Protein 6N1B (pdb70)

Secondary structure (DSSP, 8-state):
--SEEPSS----------TTS-TT-EEEEEEEEEEEEETTEEEEEEEEE-BTTB-TT---EEEEESSSSS-BPPTT--S-SSPPPSSTTEEEEEEEEEEETTTTEEEEEEEEEE-STTS--EEEEEEEESSSS--BEETTEETTTTEEPPPSSGGGS-EE-STT--EEEEEESSSSSSEEEEEEEETTTTEEEEEEEE-TTT-GGGGGG-EEEEEEESSSSS----EE-BS---B-TTS-B-EEEEEEEEEEGGGTEEEEEEEEESSSSSTT-EEEEEEESSSSB-EESSSS-SB---STTSTTSSEEEEEEEEEE--SSTT--EEEEEEEEEEES-TT-EEE-TTS-EEEE--TT-SEEEEEEEEEEEHHHHHHHHHT-TT---

InterPro domains:
  IPR000421 Coagulation factor 5/8, C-terminal domain [PF00754] (516-641)
  IPR000421 Coagulation factor 5/8, C-terminal domain [PS50022] (494-605)
  IPR003343 Bacterial Ig-like domain, group 2 [PF02368] (428-487)
  IPR003343 Bacterial Ig-like domain, group 2 [SM00635] (420-499)
  IPR008964 Invasin/intimin cell-adhesion fragments [SSF49373] (424-499)
  IPR008979 Galactose-binding-like domain superfamily [SSF49785] (515-645)
  IPR023296 Glycosyl hydrolase, five-bladed beta-propeller domain superfamily [G3DSA:2.115.10.20] (294-399)
  IPR023296 Glycosyl hydrolase, five-bladed beta-propeller domain superfamily [SSF75005] (300-377)
  IPR036278 Sialidase superfamily [SSF50939] (180-325)

Sequence (385 aa):
SALNKAPGYQDFPAYYSDSAHADDQVTHPDVVVLEEPWNGYRYWAVYTPNVMRISSIYENPSIVASSDGVHWVEPEGLSNPIEPQPPSTRYHNCCDADMVVYNAEYDAMMAYWNWADDQGGGVGAEVRLRISYDGVHWGVPVTYDEMTRVWSKPTSDAERQVADGEDDFITAIASPDRYDMLSPTIVYDDFRDVFILWANNTGDVGYQNGQANFVEMRYSDDGITWGEPVRVNGFLGLDENGQQLAPWHQDVQYVPDLKEFVCISQCFAGRNPDGSVLHLTTSKDGVNWEQVGTKPLLSPGPDGSWDDFQIYRSSFYYEPGSSAGDGTMRVWYSALQKDTNNKMVADSSGNLTIQAKSEDDRIWRIGYAENSFVEMMRVLLDDPGYTT

Solvent-accessible surface area: 15573 Å² total; per-residue (Å²): 104,7,6,86,74,39,130,12,22,14,90,4,43,15,76,10,108,35,115,19,6,4,87,61,0,1,2,2,0,5,10,16,25,12,126,121,85,12,72,62,63,127,23,1,0,0,0,0,0,9,3,38,155,52,46,18,26,16,0,0,1,0,0,0,1,87,54,0,66,128,20,69,80,11,169,64,20,91,23,28,16,10,36,78,12,130,50,91,85,51,29,1,10,6,0,2,7,15,59,10,78,121,36,60,0,0,0,0,1,0,2,35,2,0,40,92,48,89,25,102,1,2,32,0,26,0,1,0,0,9,55,0,33,82,5,0,27,2,83,26,20,61,122,166,84,76,80,9,55,107,30,121,56,119,72,58,62,103,22,45,68,36,126,126,41,48,7,43,8,21,71,13,116,56,47,36,22,1,10,0,0,0,7,11,84,7,107,155,120,73,20,14,0,0,0,1,0,22,0,23,57,86,4,61,114,36,1,84,68,9,73,4,22,0,19,68,5,128,47,0,0,72,30,40,161,58,73,149,12,76,48,16,16,20,93,22,119,119,44,95,89,7,3,10,15,7,1,3,1,49,49,6,102,44,20,147,27,6,0,0,1,0,1,0,8,44,42,205,22,0,68,38,1,28,0,2,0,0,23,6,143,51,0,33,74,17,132,18,12,23,59,46,48,3,10,42,42,12,105,126,44,36,27,5,11,30,4,0,22,0,2,0,1,54,8,61,79,38,131,68,94,7,75,1,43,0,30,0,0,1,0,0,1,4,56,106,0,61,98,88,73,5,23,28,26,86,44,81,122,82,52,78,0,71,61,64,0,40,65,3,23,11,0,0,22,0,70,21,38,4,18,81,0,17,59,42,2,67,100,59,117,52,46,92,90

Foldseek 3Di:
DLWFFDPFFAQDAFDDDDQQFFGRFWAQKAKAAAPDDALHARIKIWTAHDFPPAQQRRAICIWGDNPVGHTHQPPQADPPLADRDPDRQKHKAAKYWDQDVVQRKIKIWTKIFRLDVVDQAIFIKIWMARNSRATFAQPQQDPVVRDRDRDPDPVSRDHDRDNVGIAGQDGDRAHAQFANWEWDQDPVVQKIKIKGKGLTNPAFQSAPVIFIWMWIGNPSRYTDDTDTAAAFWAAAPVRATKHFHYKYWYCDVLVLWIKMWTFIDRDRGSWQTFIWIWIGNPVRYIHTQARYTSGGADDAQAQANTHKHYKYWDFADDPDRQWTKIKIWIKGKHAQQAQHFHAHSNRDRDDGGRHRRRIGIGIRIIMDTPQSSSCVRHVNVPDGD

Organism: NCBI:txid411475

Nearest PDB structures (foldseek):
  6n1b-assembly1_A  TM=1.003E+00  e=1.258E-84  Flavonifractor plautii
  7byt-assembly1_A  TM=3.559E-01  e=2.394E-06  Phanerodontia chrysosporium
  7byx-assembly4_D  TM=3.571E-01  e=2.526E-06  Phanerodontia chrysosporium
  7byv-assembly1_A  TM=3.337E-01  e=2.665E-06  Phanerodontia chrysosporium
  3nqh-assembly1_A  TM=3.854E-01  e=1.331E-05  Bacteroides thetaiotaomicron VPI-5482

B-factor: mean 14.32, std 9.2, range [6.35, 111.72]

Radius of gyration: 19.72 Å; Cα contacts (8 Å, |Δi|>4): 1101; chains: 1; bounding box: 52×46×55 Å

Structure (mmCIF, N/CA/C/O backbone):
data_6N1B
#
_entry.id   6N1B
#
_cell.length_a   51.710
_cell.length_b   69.240
_cell.length_c   104.810
_cell.angle_alpha   90.000
_cell.angle_beta   90.000
_cell.angle_gamma   90.000
#
_symmetry.space_group_name_H-M   'P 21 21 21'
#
loop_
_entity.id
_entity.type
_entity.pdbx_description
1 polymer 'Carbohydrate-binding protein'
2 branched alpha-L-fucopyranose-(1-2)-[alpha-D-galactopyranose-(1-3)]beta-D-galactopyranose
3 non-polymer 'CALCIUM ION'
4 non-polymer GLYCEROL
5 water water
#
loop_
_atom_site.group_PDB
_atom_site.id
_atom_site.type_symbol
_atom_site.label_atom_id
_atom_site.label_alt_id
_atom_site.label_comp_id
_atom_site.label_asym_id
_atom_site.label_entity_id
_atom_site.label_seq_id
_atom_site.pdbx_PDB_ins_code
_atom_site.Cartn_x
_atom_site.Cartn_y
_atom_site.Cartn_z
_atom_site.occupancy
_atom_site.B_iso_or_equiv
_atom_site.auth_seq_id
_atom_site.auth_comp_id
_atom_site.auth_asym_id
_atom_site.auth_atom_id
_atom_site.pdbx_PDB_model_num
ATOM 1 N N . SER A 1 27 ? 19.980 -7.462 -13.323 1.00 40.28 7 SER A N 1
ATOM 2 C CA . SER A 1 27 ? 20.072 -6.943 -11.895 1.00 29.06 7 SER A CA 1
ATOM 3 C C . SER A 1 27 ? 21.299 -6.142 -11.637 1.00 21.07 7 SER A C 1
ATOM 4 O O . SER A 1 27 ? 22.404 -6.490 -12.135 1.00 20.40 7 SER A O 1
ATOM 7 N N . ALA A 1 28 ? 21.168 -4.962 -10.951 1.00 18.52 8 ALA A N 1
ATOM 8 C CA . ALA A 1 28 ? 22.373 -4.154 -10.686 1.00 12.99 8 ALA A CA 1
ATOM 9 C C . ALA A 1 28 ? 23.375 -4.858 -9.836 1.00 11.22 8 ALA A C 1
ATOM 10 O O . ALA A 1 28 ? 24.560 -4.766 -10.100 1.00 12.69 8 ALA A O 1
ATOM 12 N N . LEU A 1 29 ? 22.928 -5.603 -8.823 1.00 10.90 9 LEU A N 1
ATOM 13 C CA . LEU A 1 29 ? 23.760 -6.522 -8.056 1.00 10.55 9 LEU A CA 1
ATOM 14 C C . LEU A 1 29 ? 23.121 -7.880 -8.039 1.00 11.26 9 LEU A C 1
ATOM 15 O O . LEU A 1 29 ? 21.924 -7.992 -8.020 1.00 13.64 9 LEU A O 1
ATOM 20 N N . ASN A 1 30 ? 23.980 -8.924 -7.971 1.00 10.62 10 ASN A N 1
ATOM 21 C CA . ASN A 1 30 ? 23.495 -10.299 -7.846 1.00 10.62 10 ASN A CA 1
ATOM 22 C C . ASN A 1 30 ? 23.548 -10.714 -6.403 1.00 11.05 10 ASN A C 1
ATOM 23 O O . ASN A 1 30 ? 24.655 -10.792 -5.820 1.00 11.66 10 ASN A O 1
ATOM 28 N N . LYS A 1 31 ? 22.397 -10.944 -5.792 1.00 10.54 11 LYS A N 1
ATOM 29 C CA . LYS A 1 31 ? 22.346 -11.377 -4.367 1.00 9.65 11 LYS A CA 1
ATOM 30 C C . LYS A 1 31 ? 22.814 -12.823 -4.262 1.00 10.45 11 LYS A C 1
ATOM 31 O O . LYS A 1 31 ? 22.431 -13.690 -5.052 1.00 12.76 11 LYS A O 1
ATOM 37 N N . ALA A 1 32 ? 23.663 -13.032 -3.257 1.00 10.61 12 ALA A N 1
ATOM 38 C CA . ALA A 1 32 ? 24.074 -14.385 -2.930 1.00 11.57 12 ALA A CA 1
ATOM 39 C C . ALA A 1 32 ? 22.905 -15.080 -2.261 1.00 12.63 12 ALA A C 1
ATOM 40 O O . ALA A 1 32 ? 22.182 -14.503 -1.494 1.00 13.11 12 ALA A O 1
ATOM 42 N N . PRO A 1 33 ? 22.717 -16.399 -2.517 1.00 13.94 13 PRO A N 1
ATOM 43 C CA . PRO A 1 33 ? 21.659 -17.138 -1.811 1.00 15.17 13 PRO A CA 1
ATOM 44 C C . PRO A 1 33 ? 21.845 -17.124 -0.295 1.00 12.49 13 PRO A C 1
ATOM 45 O O . PRO A 1 33 ? 23.008 -17.094 0.156 1.00 14.06 13 PRO A O 1
ATOM 49 N N . GLY A 1 34 ? 20.739 -17.150 0.414 1.00 13.39 14 GLY A N 1
ATOM 50 C CA . GLY A 1 34 ? 20.809 -17.190 1.890 1.00 12.43 14 GLY A CA 1
ATOM 51 C C . GLY A 1 34 ? 21.392 -15.856 2.436 1.00 11.00 14 GLY A C 1
ATOM 52 O O . GLY A 1 34 ? 21.170 -14.804 1.801 1.00 10.77 14 GLY A O 1
ATOM 53 N N . TYR A 1 35 ? 22.059 -15.964 3.556 1.00 11.09 15 TYR A N 1
ATOM 54 C CA . TYR A 1 35 ? 22.646 -14.804 4.183 1.00 9.97 15 TYR A CA 1
ATOM 55 C C . TYR A 1 35 ? 23.891 -15.214 4.939 1.00 9.35 15 TYR A C 1
ATOM 56 O O . TYR A 1 35 ? 24.318 -16.383 4.759 1.00 11.45 15 TYR A O 1
ATOM 65 N N . GLN A 1 36 ? 24.549 -14.303 5.686 1.00 9.37 16 GLN A N 1
ATOM 66 C CA . GLN A 1 36 ? 25.799 -14.643 6.348 1.00 9.69 16 GLN A CA 1
ATOM 67 C C . GLN A 1 36 ? 25.540 -14.757 7.796 1.00 10.08 16 GLN A C 1
ATOM 68 O O . GLN A 1 36 ? 24.735 -14.065 8.412 1.00 11.37 16 GLN A O 1
ATOM 74 N N . ASP A 1 37 ? 26.242 -15.719 8.454 1.00 11.04 17 ASP A N 1
ATOM 75 C CA . ASP A 1 37 ? 26.062 -15.925 9.900 1.00 12.06 17 ASP A CA 1
ATOM 76 C C . ASP A 1 37 ? 26.898 -14.971 10.717 1.00 12.30 17 ASP A C 1
ATOM 77 O O . ASP A 1 37 ? 28.093 -15.055 10.738 1.00 17.68 17 ASP A O 1
ATOM 82 N N . PHE A 1 38 ? 26.279 -14.079 11.417 1.00 12.69 18 PHE A N 1
ATOM 83 C CA . PHE A 1 38 ? 26.903 -13.222 12.395 1.00 11.94 18 PHE A CA 1
ATOM 84 C C . PHE A 1 38 ? 26.400 -13.591 13.785 1.00 13.19 18 PHE A C 1
ATOM 85 O O . PHE A 1 38 ? 25.174 -13.727 13.938 1.00 16.23 18 PHE A O 1
ATOM 93 N N . PRO A 1 39 ? 27.256 -13.738 14.766 1.00 13.39 19 PRO A N 1
ATOM 94 C CA . PRO A 1 39 ? 26.810 -14.092 16.109 1.00 15.57 19 PRO A CA 1
ATOM 95 C C . PRO A 1 39 ? 26.253 -12.885 16.824 1.00 15.34 19 PRO A C 1
ATOM 96 O O . PRO A 1 39 ? 26.783 -11.774 16.717 1.00 19.79 19 PRO A O 1
ATOM 100 N N . ALA A 1 40 ? 25.169 -13.025 17.522 1.00 12.59 20 ALA A N 1
ATOM 101 C CA . ALA A 1 40 ? 24.684 -12.015 18.399 1.00 11.14 20 ALA A CA 1
ATOM 102 C C . ALA A 1 40 ? 24.675 -12.531 19.835 1.00 10.62 20 ALA A C 1
ATOM 103 O O . ALA A 1 40 ? 24.272 -13.667 20.122 1.00 12.86 20 ALA A O 1
ATOM 105 N N . TYR A 1 41 ? 25.072 -11.652 20.764 1.00 10.58 21 TYR A N 1
ATOM 106 C CA . TYR A 1 41 ? 25.305 -12.086 22.184 1.00 12.05 21 TYR A CA 1
ATOM 107 C C . TYR A 1 41 ? 24.020 -12.379 22.922 1.00 10.47 21 TYR A C 1
ATOM 108 O O . TYR A 1 41 ? 24.052 -13.041 23.945 1.00 14.06 21 TYR A O 1
ATOM 117 N N . TYR A 1 42 ? 22.905 -11.769 22.521 1.00 11.15 22 TYR A N 1
ATOM 118 C CA . TYR A 1 42 ? 21.706 -11.762 23.313 1.00 10.47 22 TYR A CA 1
ATOM 119 C C . TYR A 1 42 ? 21.026 -13.116 23.388 1.00 11.24 22 TYR A C 1
ATOM 120 O O . TYR A 1 42 ? 21.140 -13.953 22.460 1.00 11.35 22 TYR A O 1
ATOM 129 N N . SER A 1 43 ? 20.259 -13.322 24.469 1.00 12.83 23 SER A N 1
ATOM 130 C CA . SER A 1 43 ? 19.363 -14.449 24.559 1.00 13.52 23 SER A CA 1
ATOM 131 C C . SER A 1 43 ? 18.057 -13.960 25.137 1.00 14.41 23 SER A C 1
ATOM 132 O O . SER A 1 43 ? 17.997 -13.528 26.244 1.00 16.99 23 SER A O 1
ATOM 135 N N . ASP A 1 44 ? 16.983 -14.058 24.370 1.00 13.17 24 ASP A N 1
ATOM 136 C CA . ASP A 1 44 ? 15.716 -13.446 24.699 1.00 14.79 24 ASP A CA 1
ATOM 137 C C . ASP A 1 44 ? 14.650 -14.432 24.094 1.00 15.40 24 ASP A C 1
ATOM 138 O O . ASP A 1 44 ? 14.587 -14.602 22.924 1.00 13.24 24 ASP A O 1
ATOM 143 N N . SER A 1 45 ? 13.902 -15.064 24.976 1.00 14.11 25 SER A N 1
ATOM 144 C CA . SER A 1 45 ? 12.952 -16.068 24.585 1.00 12.94 25 SER A CA 1
ATOM 145 C C . SER A 1 45 ? 11.921 -15.683 23.580 1.00 11.58 25 SER A C 1
ATOM 146 O O . SER A 1 45 ? 11.383 -16.522 22.816 1.00 12.98 25 SER A O 1
ATOM 149 N N . ALA A 1 46 ? 11.659 -14.397 23.522 1.00 12.39 26 ALA A N 1
ATOM 150 C CA . ALA A 1 46 ? 10.648 -13.855 22.590 1.00 13.28 26 ALA A CA 1
ATOM 151 C C . ALA A 1 46 ? 11.175 -13.482 21.201 1.00 11.17 26 ALA A C 1
ATOM 152 O O . ALA A 1 46 ? 10.424 -12.968 20.327 1.00 12.60 26 ALA A O 1
ATOM 154 N N . HIS A 1 47 ? 12.482 -13.785 20.969 1.00 10.89 27 HIS A N 1
ATOM 155 C CA . HIS A 1 47 ? 13.146 -13.457 19.699 1.00 10.61 27 HIS A CA 1
ATOM 156 C C . HIS A 1 47 ? 14.100 -14.483 19.230 1.00 10.65 27 HIS A C 1
ATOM 157 O O . HIS A 1 47 ? 14.851 -15.082 20.035 1.00 11.08 27 HIS A O 1
ATOM 164 N N . ALA A 1 48 ? 14.046 -14.755 17.927 1.00 10.54 28 ALA A N 1
ATOM 165 C CA . ALA A 1 48 ? 15.052 -15.698 17.353 1.00 9.32 28 ALA A CA 1
ATOM 166 C C . ALA A 1 48 ? 16.459 -15.138 17.523 1.00 10.02 28 ALA A C 1
ATOM 167 O O . ALA A 1 48 ? 16.690 -13.882 17.530 1.00 10.29 28 ALA A O 1
ATOM 169 N N . ASP A 1 49 ? 17.411 -16.015 17.719 1.00 9.64 29 ASP A N 1
ATOM 170 C CA . ASP A 1 49 ? 18.804 -15.682 17.942 1.00 10.29 29 ASP A CA 1
ATOM 171 C C . ASP A 1 49 ? 19.424 -15.039 16.697 1.00 9.86 29 ASP A C 1
ATOM 172 O O . ASP A 1 49 ? 19.028 -15.257 15.593 1.00 10.11 29 ASP A O 1
ATOM 177 N N . ASP A 1 50 ? 20.581 -14.368 16.940 1.00 10.81 30 ASP A N 1
ATOM 178 C CA . ASP A 1 50 ? 21.501 -14.023 15.893 1.00 11.09 30 ASP A CA 1
ATOM 179 C C . ASP A 1 50 ? 20.919 -13.052 14.818 1.00 9.17 30 ASP A C 1
ATOM 180 O O . ASP A 1 50 ? 21.354 -13.037 13.675 1.00 9.63 30 ASP A O 1
ATOM 185 N N . GLN A 1 51 ? 19.933 -12.242 15.253 1.00 8.39 31 GLN A N 1
ATOM 186 C CA . GLN A 1 51 ? 19.436 -11.167 14.414 1.00 8.90 31 GLN A CA 1
ATOM 187 C C . GLN A 1 51 ? 20.419 -9.954 14.488 1.00 7.58 31 GLN A C 1
ATOM 188 O O . GLN A 1 51 ? 20.810 -9.581 15.593 1.00 9.24 31 GLN A O 1
ATOM 194 N N . VAL A 1 52 ? 20.693 -9.402 13.297 1.00 8.04 32 VAL A N 1
ATOM 195 C CA . VAL A 1 52 ? 21.793 -8.484 13.166 1.00 8.48 32 VAL A CA 1
ATOM 196 C C . VAL A 1 52 ? 21.465 -7.501 12.027 1.00 8.73 32 VAL A C 1
ATOM 197 O O . VAL A 1 52 ? 20.710 -7.808 11.100 1.00 8.97 32 VAL A O 1
ATOM 201 N N . THR A 1 53 ? 22.100 -6.278 12.142 1.00 7.76 33 THR A N 1
ATOM 202 C CA . THR A 1 53 ? 21.935 -5.244 11.113 1.00 8.50 33 THR A CA 1
ATOM 203 C C . THR A 1 53 ? 23.137 -4.365 11.029 1.00 8.51 33 THR A C 1
ATOM 204 O O . THR A 1 53 ? 24.032 -4.396 11.881 1.00 9.01 33 THR A O 1
ATOM 208 N N . HIS A 1 54 ? 23.084 -3.542 9.990 1.00 7.99 34 HIS A N 1
ATOM 209 C CA . HIS A 1 54 ? 24.046 -2.452 9.864 1.00 8.55 34 HIS A CA 1
ATOM 210 C C . HIS A 1 54 ? 25.525 -2.874 9.978 1.00 7.68 34 HIS A C 1
ATOM 211 O O . HIS A 1 54 ? 26.277 -2.444 10.858 1.00 8.84 34 HIS A O 1
ATOM 218 N N . PRO A 1 55 ? 25.938 -3.764 9.055 1.00 7.86 35 PRO A N 1
ATOM 219 C CA . PRO A 1 55 ? 27.316 -4.111 9.027 1.00 7.90 35 PRO A CA 1
ATOM 220 C C . PRO A 1 55 ? 28.165 -2.920 8.576 1.00 8.12 35 PRO A C 1
ATOM 221 O O . PRO A 1 55 ? 27.710 -2.142 7.745 1.00 8.67 35 PRO A O 1
ATOM 225 N N . ASP A 1 56 ? 29.454 -2.968 8.936 1.00 8.10 36 ASP A N 1
ATOM 226 C CA . ASP A 1 56 ? 30.477 -2.153 8.288 1.00 7.83 36 ASP A CA 1
ATOM 227 C C . ASP A 1 56 ? 31.773 -2.983 8.151 1.00 8.22 36 ASP A C 1
ATOM 228 O O . ASP A 1 56 ? 32.272 -3.439 9.218 1.00 9.12 36 ASP A O 1
ATOM 233 N N . VAL A 1 57 ? 32.154 -3.195 6.892 1.00 8.92 37 VAL A N 1
ATOM 234 C CA . VAL A 1 57 ? 33.242 -4.111 6.657 1.00 8.59 37 VAL A CA 1
ATOM 235 C C . VAL A 1 57 ? 34.485 -3.347 6.217 1.00 9.12 37 VAL A C 1
ATOM 236 O O . VAL A 1 57 ? 34.376 -2.373 5.459 1.00 9.35 37 VAL A O 1
ATOM 240 N N . VAL A 1 58 ? 35.647 -3.758 6.730 1.00 8.82 38 VAL A N 1
ATOM 241 C CA . VAL A 1 58 ? 36.950 -3.268 6.325 1.00 9.61 38 VAL A CA 1
ATOM 242 C C . VAL A 1 58 ? 37.685 -4.424 5.618 1.00 9.37 38 VAL A C 1
ATOM 243 O O . VAL A 1 58 ? 37.799 -5.491 6.204 1.00 9.74 38 VAL A O 1
ATOM 247 N N . VAL A 1 59 ? 38.058 -4.163 4.371 1.00 9.62 39 VAL A N 1
ATOM 248 C CA . VAL A 1 59 ? 38.825 -5.133 3.577 1.00 9.97 39 VAL A CA 1
ATOM 249 C C . VAL A 1 59 ? 40.245 -4.622 3.388 1.00 9.25 39 VAL A C 1
ATOM 250 O O . VAL A 1 59 ? 40.416 -3.569 2.795 1.00 12.21 39 VAL A O 1
ATOM 254 N N . LEU A 1 60 ? 41.246 -5.368 3.794 1.00 10.63 40 LEU A N 1
ATOM 255 C CA . LEU A 1 60 ? 42.640 -4.970 3.716 1.00 11.88 40 LEU A CA 1
ATOM 256 C C . LEU A 1 60 ? 43.401 -5.840 2.715 1.00 14.08 40 LEU A C 1
ATOM 257 O O . LEU A 1 60 ? 43.064 -6.978 2.529 1.00 16.99 40 LEU A O 1
ATOM 262 N N . GLU A 1 61 ? 44.510 -5.239 2.243 1.00 19.29 41 GLU A N 1
ATOM 263 C CA . GLU A 1 61 ? 45.411 -5.819 1.354 1.00 24.27 41 GLU A CA 1
ATOM 264 C C . GLU A 1 61 ? 46.257 -6.960 1.962 1.00 18.92 41 GLU A C 1
ATOM 265 O O . GLU A 1 61 ? 46.626 -7.999 1.342 1.00 20.65 41 GLU A O 1
ATOM 271 N N . GLU A 1 62 ? 46.544 -6.749 3.212 1.00 15.60 42 GLU A N 1
ATOM 272 C CA . GLU A 1 62 ? 47.375 -7.640 4.027 1.00 14.32 42 GLU A CA 1
ATOM 273 C C . GLU A 1 62 ? 46.698 -7.829 5.346 1.00 13.07 42 GLU A C 1
ATOM 274 O O . GLU A 1 62 ? 45.966 -6.967 5.842 1.00 14.70 42 GLU A O 1
ATOM 280 N N . PRO A 1 63 ? 46.845 -9.012 5.942 1.00 13.52 43 PRO A N 1
ATOM 281 C CA . PRO A 1 63 ? 46.162 -9.291 7.230 1.00 12.82 43 PRO A CA 1
ATOM 282 C C . PRO A 1 63 ? 46.547 -8.384 8.376 1.00 11.98 43 PRO A C 1
ATOM 283 O O . PRO A 1 63 ? 47.674 -7.956 8.452 1.00 15.43 43 PRO A O 1
ATOM 287 N N . TRP A 1 64 ? 45.539 -8.083 9.178 1.00 11.50 44 TRP A N 1
ATOM 288 C CA . TRP A 1 64 ? 45.697 -7.336 10.413 1.00 11.08 44 TRP A CA 1
ATOM 289 C C . TRP A 1 64 ? 45.238 -8.239 11.545 1.00 11.14 44 TRP A C 1
ATOM 290 O O . TRP A 1 64 ? 44.115 -8.718 11.503 1.00 10.78 44 TRP A O 1
ATOM 301 N N . ASN A 1 65 ? 46.143 -8.547 12.467 1.00 11.37 45 ASN A N 1
ATOM 302 C CA . ASN A 1 65 ? 45.869 -9.510 13.573 1.00 12.10 45 ASN A CA 1
ATOM 303 C C . ASN A 1 65 ? 45.215 -10.786 13.014 1.00 11.39 45 ASN A C 1
ATOM 304 O O . ASN A 1 65 ? 44.266 -11.343 13.609 1.00 13.49 45 ASN A O 1
ATOM 309 N N . GLY A 1 66 ? 45.824 -11.277 11.939 1.00 11.97 46 GLY A N 1
ATOM 310 C CA . GLY A 1 66 ? 45.456 -12.573 11.377 1.00 13.20 46 GLY A CA 1
ATOM 311 C C . GLY A 1 66 ? 44.443 -12.624 10.278 1.00 12.71 46 GLY A C 1
ATOM 312 O O . GLY A 1 66 ? 44.276 -13.677 9.710 1.00 13.84 46 GLY A O 1
ATOM 313 N N . TYR A 1 67 ? 43.773 -11.520 10.000 1.00 11.77 47 TYR A N 1
ATOM 314 C CA . TYR A 1 67 ? 42.651 -11.548 9.046 1.00 11.02 47 TYR A CA 1
ATOM 315 C C . TYR A 1 67 ? 42.636 -10.320 8.113 1.00 10.16 47 TYR A C 1
ATOM 316 O O . TYR A 1 67 ? 42.910 -9.198 8.617 1.00 11.19 47 TYR A O 1
ATOM 325 N N . ARG A 1 68 ? 42.283 -10.503 6.881 1.00 9.73 48 ARG A N 1
ATOM 326 C CA . ARG A 1 68 ? 42.181 -9.407 5.942 1.00 10.17 48 ARG A CA 1
ATOM 327 C C . ARG A 1 68 ? 40.788 -8.736 5.986 1.00 10.19 48 ARG A C 1
ATOM 328 O O . ARG A 1 68 ? 40.643 -7.601 5.480 1.00 11.71 48 ARG A O 1
ATOM 336 N N . TYR A 1 69 ? 39.766 -9.376 6.592 1.00 8.98 49 TYR A N 1
ATOM 337 C CA . TYR A 1 69 ? 38.418 -8.795 6.689 1.00 9.20 49 TYR A CA 1
ATOM 338 C C . TYR A 1 69 ? 38.092 -8.628 8.136 1.00 8.98 49 TYR A C 1
ATOM 339 O O . TYR A 1 69 ? 38.177 -9.548 8.979 1.00 9.95 49 TYR A O 1
ATOM 348 N N . TRP A 1 70 ? 37.603 -7.411 8.477 1.00 9.16 50 TRP A N 1
ATOM 349 C CA . TRP A 1 70 ? 37.127 -7.060 9.843 1.00 9.49 50 TRP A CA 1
ATOM 350 C C . TRP A 1 70 ? 35.767 -6.419 9.695 1.00 9.93 50 TRP A C 1
ATOM 351 O O . TRP A 1 70 ? 35.623 -5.580 8.761 1.00 11.86 50 TRP A O 1
ATOM 362 N N . ALA A 1 71 ? 34.808 -6.749 10.550 1.00 8.48 51 ALA A N 1
ATOM 363 C CA . ALA A 1 71 ? 33.516 -6.134 10.475 1.00 8.37 51 ALA A CA 1
ATOM 364 C C . ALA A 1 71 ? 33.084 -5.715 11.867 1.00 9.62 51 ALA A C 1
ATOM 365 O O . ALA A 1 71 ? 33.252 -6.437 12.851 1.00 10.44 51 ALA A O 1
ATOM 367 N N . VAL A 1 72 ? 32.401 -4.553 11.911 1.00 8.51 52 VAL A N 1
ATOM 368 C CA . VAL A 1 72 ? 31.598 -4.173 13.086 1.00 8.31 52 VAL A CA 1
ATOM 369 C C . VAL A 1 72 ? 30.123 -4.234 12.692 1.00 8.19 52 VAL A C 1
ATOM 370 O O . VAL A 1 72 ? 29.800 -4.058 11.508 1.00 8.70 52 VAL A O 1
ATOM 374 N N . TYR A 1 73 ? 29.264 -4.535 13.632 1.00 8.02 53 TYR A N 1
ATOM 375 C CA . TYR A 1 73 ? 27.865 -4.671 13.334 1.00 8.11 53 TYR A CA 1
ATOM 376 C C . TYR A 1 73 ? 27.109 -4.556 14.661 1.00 8.30 53 TYR A C 1
ATOM 377 O O . TYR A 1 73 ? 27.699 -4.483 15.751 1.00 8.70 53 TYR A O 1
ATOM 386 N N . THR A 1 74 ? 25.763 -4.534 14.574 1.00 8.48 54 THR A N 1
ATOM 387 C CA . THR A 1 74 ? 24.944 -4.528 15.835 1.00 8.47 54 THR A CA 1
ATOM 388 C C . THR A 1 74 ? 23.862 -5.581 15.714 1.00 7.61 54 THR A C 1
ATOM 389 O O . THR A 1 74 ? 23.087 -5.572 14.751 1.00 9.09 54 THR A O 1
ATOM 393 N N . PRO A 1 75 ? 23.738 -6.442 16.711 1.00 8.82 55 PRO A N 1
ATOM 394 C CA . PRO A 1 75 ? 22.520 -7.164 16.835 1.00 9.23 55 PRO A CA 1
ATOM 395 C C . PRO A 1 75 ? 21.342 -6.269 16.846 1.00 8.98 55 PRO A C 1
ATOM 396 O O . PRO A 1 75 ? 21.418 -5.086 17.216 1.00 9.58 55 PRO A O 1
ATOM 400 N N . ASN A 1 76 ? 20.145 -6.759 16.477 1.00 9.34 56 ASN A N 1
ATOM 401 C CA . ASN A 1 76 ? 18.906 -6.012 16.704 1.00 9.94 56 ASN A CA 1
ATOM 402 C C . ASN A 1 76 ? 17.723 -6.944 16.617 1.00 10.20 56 ASN A C 1
ATOM 403 O O . ASN A 1 76 ? 17.762 -7.921 15.872 1.00 10.57 56 ASN A O 1
ATOM 408 N N . VAL A 1 77 ? 16.659 -6.597 17.363 1.00 9.27 57 VAL A N 1
ATOM 409 C CA . VAL A 1 77 ? 15.349 -7.267 17.275 1.00 9.76 57 VAL A CA 1
ATOM 410 C C . VAL A 1 77 ? 14.274 -6.198 17.281 1.00 9.98 57 VAL A C 1
ATOM 411 O O . VAL A 1 77 ? 14.525 -5.077 17.756 1.00 10.87 57 VAL A O 1
ATOM 415 N N . MET A 1 78 ? 13.086 -6.548 16.855 1.00 9.66 58 MET A N 1
ATOM 416 C CA . MET A 1 78 ? 11.941 -5.675 17.022 1.00 9.89 58 MET A CA 1
ATOM 417 C C . MET A 1 78 ? 11.569 -5.513 18.477 1.00 10.65 58 MET A C 1
ATOM 418 O O . MET A 1 78 ? 11.785 -6.366 19.333 1.00 11.91 58 MET A O 1
ATOM 423 N N . ARG A 1 79 ? 11.036 -4.283 18.750 1.00 10.90 59 ARG A N 1
ATOM 424 C CA . ARG A 1 79 ? 10.414 -3.920 20.001 1.00 11.86 59 ARG A CA 1
ATOM 425 C C . ARG A 1 79 ? 11.340 -3.421 21.105 1.00 11.69 59 ARG A C 1
ATOM 426 O O . ARG A 1 79 ? 10.904 -2.772 22.053 1.00 15.52 59 ARG A O 1
ATOM 434 N N . ILE A 1 80 ? 12.587 -3.832 21.052 1.00 10.97 60 ILE A N 1
ATOM 435 C CA . ILE A 1 80 ? 13.587 -3.493 22.068 1.00 11.84 60 ILE A CA 1
ATOM 436 C C . ILE A 1 80 ? 14.914 -3.275 21.436 1.00 11.96 60 ILE A C 1
ATOM 437 O O . ILE A 1 80 ? 15.343 -4.111 20.658 1.00 12.92 60 ILE A O 1
ATOM 442 N N . SER A 1 81 ? 15.501 -2.081 21.730 1.00 11.64 61 SER A N 1
ATOM 443 C CA A SER A 1 81 ? 16.772 -1.699 21.116 0.50 12.02 61 SER A CA 1
ATOM 444 C CA B SER A 1 81 ? 16.786 -1.703 21.112 0.50 11.96 61 SER A CA 1
ATOM 445 C C . SER A 1 81 ? 17.988 -1.925 21.997 1.00 11.42 61 SER A C 1
ATOM 446 O O . SER A 1 81 ? 19.114 -1.568 21.652 1.00 11.36 61 SER A O 1
ATOM 451 N N . ILE A 1 82 ? 17.778 -2.553 23.165 1.00 10.59 62 ILE A N 1
ATOM 452 C CA . ILE A 1 82 ? 18.791 -2.684 24.143 1.00 11.20 62 ILE A CA 1
ATOM 453 C C . ILE A 1 82 ? 19.952 -3.564 23.815 1.00 10.29 62 ILE A C 1
ATOM 454 O O . ILE A 1 82 ? 21.008 -3.505 24.411 1.00 11.29 62 ILE A O 1
ATOM 459 N N . TYR A 1 83 ? 19.735 -4.447 22.797 1.00 9.67 63 TYR A N 1
ATOM 460 C CA . TYR A 1 83 ? 20.757 -5.410 22.324 1.00 10.61 63 TYR A CA 1
ATOM 461 C C . TYR A 1 83 ? 21.595 -4.868 21.208 1.00 10.21 63 TYR A C 1
ATOM 462 O O . TYR A 1 83 ? 22.543 -5.577 20.775 1.00 10.53 63 TYR A O 1
ATOM 471 N N . GLU A 1 84 ? 21.339 -3.642 20.773 1.00 9.51 64 GLU A N 1
ATOM 472 C CA . GLU A 1 84 ? 21.895 -3.072 19.543 1.00 9.56 64 GLU A CA 1
ATOM 473 C C . GLU A 1 84 ? 23.325 -2.533 19.745 1.00 9.71 64 GLU A C 1
ATOM 474 O O . GLU A 1 84 ? 23.580 -1.356 19.429 1.00 10.28 64 GLU A O 1
ATOM 480 N N . ASN A 1 85 ? 24.221 -3.422 20.185 1.00 9.96 65 ASN A N 1
ATOM 481 C CA . ASN A 1 85 ? 25.497 -2.954 20.719 1.00 9.35 65 ASN A CA 1
ATOM 482 C C . ASN A 1 85 ? 26.619 -3.373 19.851 1.00 9.16 65 ASN A C 1
ATOM 483 O O . ASN A 1 85 ? 26.746 -4.575 19.490 1.00 10.28 65 ASN A O 1
ATOM 488 N N . PRO A 1 86 ? 27.488 -2.427 19.448 1.00 9.57 66 PRO A N 1
ATOM 489 C CA . PRO A 1 86 ? 28.638 -2.743 18.555 1.00 9.68 66 PRO A CA 1
ATOM 490 C C . PRO A 1 86 ? 29.375 -4.018 18.935 1.00 9.27 66 PRO A C 1
ATOM 491 O O . PRO A 1 86 ? 29.756 -4.210 20.087 1.00 9.13 66 PRO A O 1
ATOM 495 N N . SER A 1 87 ? 29.555 -4.861 17.921 1.00 8.11 67 SER A N 1
ATOM 496 C CA . SER A 1 87 ? 30.143 -6.178 17.997 1.00 8.16 67 SER A CA 1
ATOM 497 C C . SER A 1 87 ? 31.136 -6.317 16.835 1.00 8.14 67 SER A C 1
ATOM 498 O O . SER A 1 87 ? 30.945 -5.717 15.774 1.00 8.98 67 SER A O 1
ATOM 501 N N . ILE A 1 88 ? 32.166 -7.162 17.062 1.00 8.78 68 ILE A N 1
ATOM 502 C CA . ILE A 1 88 ? 33.239 -7.338 16.064 1.00 9.38 68 ILE A CA 1
ATOM 503 C C . ILE A 1 88 ? 33.349 -8.821 15.649 1.00 8.49 68 ILE A C 1
ATOM 504 O O . ILE A 1 88 ? 33.295 -9.737 16.529 1.00 9.86 68 ILE A O 1
ATOM 509 N N . VAL A 1 89 ? 33.557 -9.013 14.345 1.00 8.18 69 VAL A N 1
ATOM 510 C CA . VAL A 1 89 ? 33.983 -10.313 13.829 1.00 9.09 69 VAL A CA 1
ATOM 511 C C . VAL A 1 89 ? 35.125 -10.049 12.819 1.00 9.48 69 VAL A C 1
ATOM 512 O O . VAL A 1 89 ? 35.339 -8.927 12.330 1.00 9.72 69 VAL A O 1
ATOM 516 N N . ALA A 1 90 ? 35.816 -11.125 12.434 1.00 9.71 70 ALA A N 1
ATOM 517 C CA . ALA A 1 90 ? 36.848 -11.155 11.455 1.00 9.87 70 ALA A CA 1
ATOM 518 C C . ALA A 1 90 ? 36.686 -12.348 10.511 1.00 8.86 70 ALA A C 1
ATOM 519 O O . ALA A 1 90 ? 35.957 -13.304 10.885 1.00 10.34 70 ALA A O 1
ATOM 521 N N . SER A 1 91 ? 37.326 -12.287 9.331 1.00 8.99 71 SER A N 1
ATOM 522 C CA . SER A 1 91 ? 37.192 -13.331 8.370 1.00 9.98 71 SER A CA 1
ATOM 523 C C . SER A 1 91 ? 38.390 -13.368 7.492 1.00 9.71 71 SER A C 1
ATOM 524 O O . SER A 1 91 ? 39.027 -12.334 7.246 1.00 9.30 71 SER A O 1
ATOM 527 N N . SER A 1 92 ? 38.656 -14.541 6.914 1.00 10.34 72 SER A N 1
ATOM 528 C CA . SER A 1 92 ? 39.594 -14.685 5.839 1.00 11.41 72 SER A CA 1
ATOM 529 C C . SER A 1 92 ? 39.017 -14.594 4.409 1.00 12.21 72 SER A C 1
ATOM 530 O O . SER A 1 92 ? 39.751 -14.614 3.454 1.00 15.09 72 SER A O 1
ATOM 533 N N . ASP A 1 93 ? 37.693 -14.538 4.321 1.00 10.49 73 ASP A N 1
ATOM 534 C CA . ASP A 1 93 ? 37.026 -14.602 3.045 1.00 10.55 73 ASP A CA 1
ATOM 535 C C . ASP A 1 93 ? 35.852 -13.612 2.811 1.00 9.56 73 ASP A C 1
ATOM 536 O O . ASP A 1 93 ? 35.347 -13.509 1.699 1.00 13.02 73 ASP A O 1
ATOM 541 N N . GLY A 1 94 ? 35.429 -12.889 3.843 1.00 9.86 74 GLY A N 1
ATOM 542 C CA . GLY A 1 94 ? 34.237 -12.080 3.692 1.00 10.32 74 GLY A CA 1
ATOM 543 C C . GLY A 1 94 ? 32.917 -12.792 3.697 1.00 11.00 74 GLY A C 1
ATOM 544 O O . GLY A 1 94 ? 31.945 -12.179 3.372 1.00 13.28 74 GLY A O 1
ATOM 545 N N . VAL A 1 95 ? 32.923 -14.059 4.130 1.00 11.34 75 VAL A N 1
ATOM 546 C CA . VAL A 1 95 ? 31.792 -14.895 4.153 1.00 10.87 75 VAL A CA 1
ATOM 547 C C . VAL A 1 95 ? 31.553 -15.569 5.484 1.00 10.96 75 VAL A C 1
ATOM 548 O O . VAL A 1 95 ? 30.431 -15.564 6.015 1.00 13.60 75 VAL A O 1
ATOM 552 N N . HIS A 1 96 ? 32.601 -16.234 5.940 1.00 10.32 76 HIS A N 1
ATOM 553 C CA . HIS A 1 96 ? 32.559 -16.965 7.188 1.00 10.18 76 HIS A CA 1
ATOM 554 C C . HIS A 1 96 ? 33.222 -16.113 8.251 1.00 11.39 76 HIS A C 1
ATOM 555 O O . HIS A 1 96 ? 34.427 -15.848 8.171 1.00 16.58 76 HIS A O 1
ATOM 562 N N . TRP A 1 97 ? 32.491 -15.653 9.222 1.00 10.87 77 TRP A N 1
ATOM 563 C CA . TRP A 1 97 ? 32.956 -14.677 10.204 1.00 10.34 77 TRP A CA 1
ATOM 564 C C . TRP A 1 97 ? 33.176 -15.411 11.526 1.00 11.56 77 TRP A C 1
ATOM 565 O O . TRP A 1 97 ? 32.371 -16.296 11.921 1.00 12.97 77 TRP A O 1
ATOM 576 N N . VAL A 1 98 ? 34.202 -15.006 12.255 1.00 10.17 78 VAL A N 1
ATOM 577 C CA . VAL A 1 98 ? 34.490 -15.557 13.565 1.00 11.54 78 VAL A CA 1
ATOM 578 C C . VAL A 1 98 ? 34.768 -14.450 14.583 1.00 10.50 78 VAL A C 1
ATOM 579 O O . VAL A 1 98 ? 35.203 -13.347 14.195 1.00 10.96 78 VAL A O 1
ATOM 583 N N . GLU A 1 99 ? 34.574 -14.730 15.831 1.00 13.13 79 GLU A N 1
ATOM 584 C CA . GLU A 1 99 ? 34.983 -13.819 16.890 1.00 12.26 79 GLU A CA 1
ATOM 585 C C . GLU A 1 99 ? 36.440 -14.103 17.187 1.00 13.24 79 GLU A C 1
ATOM 586 O O . GLU A 1 99 ? 36.743 -15.233 17.573 1.00 16.69 79 GLU A O 1
ATOM 592 N N . PRO A 1 100 ? 37.337 -13.116 17.060 1.00 15.51 80 PRO A N 1
ATOM 593 C CA . PRO A 1 100 ? 38.738 -13.402 17.365 1.00 19.56 80 PRO A CA 1
ATOM 594 C C . PRO A 1 100 ? 38.927 -14.009 18.765 1.00 15.67 80 PRO A C 1
ATOM 595 O O . PRO A 1 100 ? 38.221 -13.691 19.707 1.00 14.85 80 PRO A O 1
ATOM 599 N N . GLU A 1 101 ? 39.944 -14.833 18.918 1.00 17.34 81 GLU A N 1
ATOM 600 C CA . GLU A 1 101 ? 40.194 -15.499 20.204 1.00 20.04 81 GLU A CA 1
ATOM 601 C C . GLU A 1 101 ? 40.486 -14.446 21.240 1.00 17.64 81 GLU A C 1
ATOM 602 O O . GLU A 1 101 ? 41.315 -13.500 21.054 1.00 19.63 81 GLU A O 1
ATOM 608 N N . GLY A 1 102 ? 39.772 -14.536 22.315 1.00 17.67 82 GLY A N 1
ATOM 609 C CA . GLY A 1 102 ? 39.842 -13.605 23.419 1.00 17.57 82 GLY A CA 1
ATOM 610 C C . GLY A 1 102 ? 38.858 -12.464 23.385 1.00 17.12 82 GLY A C 1
ATOM 611 O O . GLY A 1 102 ? 38.708 -11.782 24.416 1.00 20.94 82 GLY A O 1
ATOM 612 N N . LEU A 1 103 ? 38.200 -12.217 22.243 1.00 14.20 83 LEU A N 1
ATOM 613 C CA . LEU A 1 103 ? 37.251 -11.080 22.172 1.00 13.61 83 LEU A CA 1
ATOM 614 C C . LEU A 1 103 ? 35.926 -11.453 22.813 1.00 14.73 83 LEU A C 1
ATOM 615 O O . LEU A 1 103 ? 35.444 -12.549 22.616 1.00 19.35 83 LEU A O 1
ATOM 620 N N . SER A 1 104 ? 35.381 -10.527 23.601 1.00 14.87 84 SER A N 1
ATOM 621 C CA . SER A 1 104 ? 34.061 -10.613 24.190 1.00 16.96 84 SER A CA 1
ATOM 622 C C . SER A 1 104 ? 33.119 -9.602 23.622 1.00 14.98 84 SER A C 1
ATOM 623 O O . SER A 1 104 ? 33.260 -8.365 23.848 1.00 21.24 84 SER A O 1
ATOM 626 N N . ASN A 1 105 ? 32.142 -10.060 22.822 1.00 12.25 85 ASN A N 1
ATOM 627 C CA . ASN A 1 105 ? 31.113 -9.173 22.258 1.00 10.78 85 ASN A CA 1
ATOM 628 C C . ASN A 1 105 ? 29.957 -9.017 23.291 1.00 11.31 85 ASN A C 1
ATOM 629 O O . ASN A 1 105 ? 29.666 -9.962 24.046 1.00 12.92 85 ASN A O 1
ATOM 634 N N . PRO A 1 106 ? 29.303 -7.890 23.295 1.00 10.82 86 PRO A N 1
ATOM 635 C CA . PRO A 1 106 ? 29.602 -6.695 22.450 1.00 9.81 86 PRO A CA 1
ATOM 636 C C . PRO A 1 106 ? 30.853 -5.966 23.013 1.00 9.87 86 PRO A C 1
ATOM 637 O O . PRO A 1 106 ? 31.174 -6.042 24.194 1.00 13.16 86 PRO A O 1
ATOM 641 N N . ILE A 1 107 ? 31.446 -5.173 22.132 1.00 9.72 87 ILE A N 1
ATOM 642 C CA . ILE A 1 107 ? 32.602 -4.364 22.523 1.00 10.40 87 ILE A CA 1
ATOM 643 C C . ILE A 1 107 ? 32.205 -3.156 23.307 1.00 11.39 87 ILE A C 1
ATOM 644 O O . ILE A 1 107 ? 33.027 -2.521 23.954 1.00 13.37 87 ILE A O 1
ATOM 649 N N . GLU A 1 108 ? 30.975 -2.705 23.164 1.00 10.42 88 GLU A N 1
ATOM 650 C CA . GLU A 1 108 ? 30.364 -1.617 23.917 1.00 11.40 88 GLU A CA 1
ATOM 651 C C . GLU A 1 108 ? 29.195 -2.216 24.699 1.00 10.41 88 GLU A C 1
ATOM 652 O O . GLU A 1 108 ? 28.402 -2.935 24.072 1.00 10.95 88 GLU A O 1
ATOM 658 N N . PRO A 1 109 ? 29.125 -1.999 26.017 1.00 11.42 89 PRO A N 1
ATOM 659 C CA . PRO A 1 109 ? 28.125 -2.756 26.758 1.00 10.57 89 PRO A CA 1
ATOM 660 C C . PRO A 1 109 ? 26.665 -2.450 26.468 1.00 10.47 89 PRO A C 1
ATOM 661 O O . PRO A 1 109 ? 26.296 -1.349 26.041 1.00 11.99 89 PRO A O 1
ATOM 665 N N . GLN A 1 110 ? 25.823 -3.414 26.822 1.00 11.30 90 GLN A N 1
ATOM 666 C CA . GLN A 1 110 ? 24.423 -3.184 26.866 1.00 11.28 90 GLN A CA 1
ATOM 667 C C . GLN A 1 110 ? 24.113 -2.003 27.783 1.00 11.62 90 GLN A C 1
ATOM 668 O O . GLN A 1 110 ? 24.560 -1.951 28.943 1.00 13.42 90 GLN A O 1
ATOM 674 N N . PRO A 1 111 ? 23.263 -1.062 27.343 1.00 12.24 91 PRO A N 1
ATOM 675 C CA . PRO A 1 111 ? 22.867 0.039 28.230 1.00 11.95 91 PRO A CA 1
ATOM 676 C C . PRO A 1 111 ? 22.132 -0.441 29.462 1.00 13.29 91 PRO A C 1
ATOM 677 O O . PRO A 1 111 ? 21.498 -1.533 29.494 1.00 15.24 91 PRO A O 1
ATOM 681 N N . PRO A 1 112 ? 22.052 0.401 30.499 1.00 15.38 92 PRO A N 1
ATOM 682 C CA . PRO A 1 112 ? 21.405 -0.098 31.784 1.00 16.69 92 PRO A CA 1
ATOM 683 C C . PRO A 1 112 ? 19.903 -0.089 31.761 1.00 15.62 92 PRO A C 1
ATOM 684 O O . PRO A 1 112 ? 19.322 -0.578 32.709 1.00 20.52 92 PRO A O 1
ATOM 688 N N . SER A 1 113 ? 19.321 0.580 30.790 1.00 15.74 93 SER A N 1
ATOM 689 C CA . SER A 1 113 ? 17.893 0.643 30.620 1.00 16.19 93 SER A CA 1
ATOM 690 C C . SER A 1 113 ? 17.499 0.894 29.206 1.00 15.29 93 SER A C 1
ATOM 691 O O . SER A 1 113 ? 18.341 1.318 28.403 1.00 16.07 93 SER A O 1
ATOM 694 N N . THR A 1 114 ? 16.236 0.704 28.889 1.00 15.11 94 THR A N 1
ATOM 695 C CA . THR A 1 114 ? 15.661 0.957 27.580 1.00 15.95 94 THR A CA 1
ATOM 696 C C . THR A 1 114 ? 15.467 2.445 27.224 1.00 14.70 94 THR A C 1
ATOM 697 O O . THR A 1 114 ? 15.040 2.769 26.169 1.00 17.40 94 THR A O 1
ATOM 701 N N . ARG A 1 115 ? 15.846 3.356 28.132 1.00 14.07 95 ARG A N 1
ATOM 702 C CA . ARG A 1 115 ? 15.873 4.770 27.823 1.00 14.24 95 ARG A CA 1
ATOM 703 C C . ARG A 1 115 ? 16.888 5.086 26.730 1.00 13.19 95 ARG A C 1
ATOM 704 O O . ARG A 1 115 ? 16.727 6.074 26.008 1.00 14.58 95 ARG A O 1
ATOM 712 N N . TYR A 1 116 ? 17.950 4.267 26.636 1.00 12.89 96 TYR A N 1
ATOM 713 C CA . TYR A 1 116 ? 19.120 4.533 25.814 1.00 12.63 96 TYR A CA 1
ATOM 714 C C . TYR A 1 116 ? 19.332 3.420 24.802 1.00 11.99 96 TYR A C 1
ATOM 715 O O . TYR A 1 116 ? 18.938 2.275 25.101 1.00 12.32 96 TYR A O 1
ATOM 724 N N . HIS A 1 117 ? 19.906 3.729 23.653 1.00 10.96 97 HIS A N 1
ATOM 725 C CA . HIS A 1 117 ? 20.337 2.617 22.806 1.00 10.08 97 HIS A CA 1
ATOM 726 C C . HIS A 1 117 ? 21.510 3.052 21.956 1.00 9.91 97 HIS A C 1
ATOM 727 O O . HIS A 1 117 ? 21.677 4.235 21.616 1.00 10.88 97 HIS A O 1
ATOM 734 N N . ASN A 1 118 ? 22.270 2.055 21.541 1.00 9.30 98 ASN A N 1
ATOM 735 C CA . ASN A 1 118 ? 23.375 2.225 20.581 1.00 9.59 98 ASN A CA 1
ATOM 736 C C . ASN A 1 118 ? 22.883 1.806 19.200 1.00 9.58 98 ASN A C 1
ATOM 737 O O . ASN A 1 118 ? 21.860 1.131 19.045 1.00 10.56 98 ASN A O 1
ATOM 742 N N . CYS A 1 119 ? 23.620 2.210 18.175 1.00 9.88 99 CYS A N 1
ATOM 743 C CA A CYS A 1 119 ? 23.269 1.874 16.779 0.50 9.03 99 CYS A CA 1
ATOM 744 C CA B CYS A 1 119 ? 23.213 2.020 16.773 0.50 9.11 99 CYS A CA 1
ATOM 745 C C . CYS A 1 119 ? 24.367 2.310 15.828 1.00 8.56 99 CYS A C 1
ATOM 746 O O . CYS A 1 119 ? 25.310 3.028 16.211 1.00 9.47 99 CYS A O 1
ATOM 751 N N . ASP A 1 120 ? 24.261 1.826 14.604 1.00 8.13 100 ASP A N 1
ATOM 752 C CA . ASP A 1 120 ? 24.934 2.523 13.492 1.00 8.96 100 ASP A CA 1
ATOM 753 C C . ASP A 1 120 ? 26.444 2.487 13.572 1.00 8.68 100 ASP A C 1
ATOM 754 O O . ASP A 1 120 ? 27.126 3.586 13.507 1.00 9.60 100 ASP A O 1
ATOM 759 N N . ALA A 1 121 ? 27.069 1.337 13.648 1.00 8.41 101 ALA A N 1
ATOM 760 C CA . ALA A 1 121 ? 28.512 1.255 13.696 1.00 8.60 101 ALA A CA 1
ATOM 761 C C . ALA A 1 121 ? 29.136 1.440 12.304 1.00 8.71 101 ALA A C 1
ATOM 762 O O . ALA A 1 121 ? 28.658 0.975 11.292 1.00 9.72 101 ALA A O 1
ATOM 764 N N . ASP A 1 122 ? 30.351 2.008 12.301 1.00 8.17 102 ASP A N 1
ATOM 765 C CA . ASP A 1 122 ? 31.209 2.164 11.093 1.00 7.82 102 ASP A CA 1
ATOM 766 C C . ASP A 1 122 ? 32.648 2.185 11.517 1.00 8.54 102 ASP A C 1
ATOM 767 O O . ASP A 1 122 ? 32.953 2.806 12.559 1.0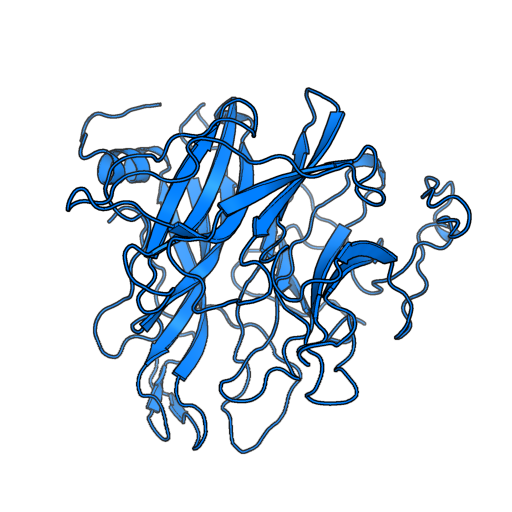0 9.84 102 ASP A O 1
ATOM 772 N N . MET A 1 123 ? 33.515 1.451 10.810 1.00 8.13 103 MET A N 1
ATOM 773 C CA . MET A 1 123 ? 34.905 1.240 11.255 1.00 7.77 103 MET A CA 1
ATOM 774 C C . MET A 1 123 ? 35.849 1.547 10.100 1.00 7.24 103 MET A C 1
ATOM 775 O O . MET A 1 123 ? 35.624 1.205 8.935 1.00 8.42 103 MET A O 1
ATOM 780 N N . VAL A 1 124 ? 36.960 2.175 10.512 1.00 8.55 104 VAL A N 1
ATOM 781 C CA A VAL A 1 124 ? 38.054 2.563 9.616 0.50 10.02 104 VAL A CA 1
ATOM 782 C CA B VAL A 1 124 ? 38.057 2.478 9.567 0.50 9.81 104 VAL A CA 1
ATOM 783 C C . VAL A 1 124 ? 39.377 1.951 10.057 1.00 10.55 104 VAL A C 1
ATOM 784 O O . VAL A 1 124 ? 39.656 1.946 11.240 1.00 11.67 104 VAL A O 1
ATOM 791 N N . TYR A 1 125 ? 40.165 1.505 9.090 1.00 9.34 105 TYR A N 1
ATOM 792 C CA . TYR A 1 125 ? 41.570 1.187 9.343 1.00 9.68 105 TYR A CA 1
ATOM 793 C C . TYR A 1 125 ? 42.426 2.428 9.245 1.00 9.66 105 TYR A C 1
ATOM 794 O O . TYR A 1 125 ? 42.360 3.160 8.255 1.00 12.14 105 TYR A O 1
ATOM 803 N N . ASN A 1 126 ? 43.153 2.708 10.311 1.00 9.19 106 ASN A N 1
ATOM 804 C CA . ASN A 1 126 ? 44.074 3.843 10.396 1.00 10.37 106 ASN A CA 1
ATOM 805 C C . ASN A 1 126 ? 45.513 3.268 10.132 1.00 10.50 106 ASN A C 1
ATOM 806 O O . ASN A 1 126 ? 46.066 2.606 10.971 1.00 11.45 106 ASN A O 1
ATOM 811 N N . ALA A 1 127 ? 45.978 3.518 8.932 1.00 11.19 107 ALA A N 1
ATOM 812 C CA . ALA A 1 127 ? 47.310 2.963 8.538 1.00 13.04 107 ALA A CA 1
ATOM 813 C C . ALA A 1 127 ? 48.425 3.537 9.353 1.00 11.66 107 ALA A C 1
ATOM 814 O O . ALA A 1 127 ? 49.380 2.836 9.681 1.00 15.18 107 ALA A O 1
ATOM 816 N N . GLU A 1 128 ? 48.380 4.831 9.646 1.00 13.13 108 GLU A N 1
ATOM 817 C CA . GLU A 1 128 ? 49.472 5.429 10.384 1.00 14.82 108 GLU A CA 1
ATOM 818 C C . GLU A 1 128 ? 49.679 4.829 11.769 1.00 12.44 108 GLU A C 1
ATOM 819 O O . GLU A 1 128 ? 50.780 4.776 12.244 1.00 16.19 108 GLU A O 1
ATOM 825 N N . TYR A 1 129 ? 48.586 4.423 12.419 1.00 11.46 109 TYR A N 1
ATOM 826 C CA . TYR A 1 129 ? 48.646 3.877 13.729 1.00 11.45 109 TYR A CA 1
ATOM 827 C C . TYR A 1 129 ? 48.544 2.335 13.699 1.00 10.18 109 TYR A C 1
ATOM 828 O O . TYR A 1 129 ? 48.596 1.693 14.802 1.00 12.59 109 TYR A O 1
ATOM 837 N N . ASP A 1 130 ? 48.318 1.728 12.528 1.00 10.53 110 ASP A N 1
ATOM 838 C CA . ASP A 1 130 ? 48.049 0.331 12.308 1.00 10.72 110 ASP A CA 1
ATOM 839 C C . ASP A 1 130 ? 46.949 -0.167 13.311 1.00 11.70 110 ASP A C 1
ATOM 840 O O . ASP A 1 130 ? 47.152 -1.120 14.081 1.00 10.95 110 ASP A O 1
ATOM 845 N N . ALA A 1 131 ? 45.845 0.532 13.303 1.00 10.78 111 ALA A N 1
ATOM 846 C CA . ALA A 1 131 ? 44.783 0.367 14.329 1.00 11.34 111 ALA A CA 1
ATOM 847 C C . ALA A 1 131 ? 43.426 0.529 13.664 1.00 9.83 111 ALA A C 1
ATOM 848 O O . ALA A 1 131 ? 43.325 1.2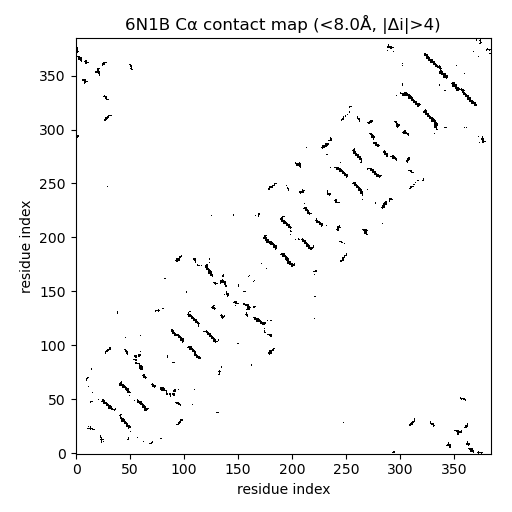77 12.675 1.00 11.09 111 ALA A O 1
ATOM 850 N N . MET A 1 132 ? 42.421 -0.164 14.152 1.00 9.00 112 MET A N 1
ATOM 851 C CA . MET A 1 132 ? 41.028 0.062 13.775 1.00 9.26 112 MET A CA 1
ATOM 852 C C . MET A 1 132 ? 40.373 1.062 14.703 1.00 8.29 112 MET A C 1
ATOM 853 O O . MET A 1 132 ? 40.576 1.093 15.908 1.00 9.09 112 MET A O 1
ATOM 858 N N . MET A 1 133 ? 39.494 1.879 14.041 1.00 8.31 113 MET A N 1
ATOM 859 C CA . MET A 1 133 ? 38.715 2.916 14.736 1.00 8.71 113 MET A CA 1
ATOM 860 C C . MET A 1 133 ? 37.213 2.590 14.498 1.00 8.52 113 MET A C 1
ATOM 861 O O . MET A 1 133 ? 36.785 2.673 13.371 1.00 9.12 113 MET A O 1
ATOM 866 N N . ALA A 1 134 ? 36.550 2.134 15.580 1.00 7.97 114 ALA A N 1
ATOM 867 C CA . ALA A 1 134 ? 35.179 1.720 15.454 1.00 9.42 114 ALA A CA 1
ATOM 868 C C . ALA A 1 134 ? 34.255 2.832 16.087 1.00 8.24 114 ALA A C 1
ATOM 869 O O . ALA A 1 134 ? 34.357 3.106 17.304 1.00 9.04 114 ALA A O 1
ATOM 871 N N . TYR A 1 135 ? 33.433 3.430 15.233 1.00 8.02 115 TYR A N 1
ATOM 872 C CA . TYR A 1 135 ? 32.493 4.484 15.633 1.00 7.90 115 TYR A CA 1
ATOM 873 C C . TYR A 1 135 ? 31.100 3.907 15.777 1.00 8.42 115 TYR A C 1
ATOM 874 O O . TYR A 1 135 ? 30.743 2.936 15.081 1.00 9.29 115 TYR A O 1
ATOM 883 N N . TRP A 1 136 ? 30.274 4.540 16.582 1.00 8.50 116 TRP A N 1
ATOM 884 C CA . TRP A 1 136 ? 28.827 4.205 16.609 1.00 8.06 116 TRP A CA 1
ATOM 885 C C . TRP A 1 136 ? 28.082 5.419 17.172 1.00 8.42 116 TRP A C 1
ATOM 886 O O . TRP A 1 136 ? 28.676 6.402 17.598 1.00 9.28 116 TRP A O 1
ATOM 897 N N . ASN A 1 137 ? 26.750 5.301 17.158 1.00 7.71 117 ASN A N 1
ATOM 898 C CA . ASN A 1 137 ? 25.846 6.344 17.664 1.00 8.90 117 ASN A CA 1
ATOM 899 C C . ASN A 1 137 ? 25.182 5.876 18.920 1.00 8.18 117 ASN A C 1
ATOM 900 O O . ASN A 1 137 ? 24.649 4.754 18.939 1.00 9.59 117 ASN A O 1
ATOM 905 N N . TRP A 1 138 ? 25.215 6.655 19.945 1.00 8.56 118 TRP A N 1
ATOM 906 C CA . TRP A 1 138 ? 24.550 6.432 21.184 1.00 9.26 118 TRP A CA 1
ATOM 907 C C . TRP A 1 138 ? 23.451 7.477 21.377 1.00 9.51 118 TRP A C 1
ATOM 908 O O . TRP A 1 138 ? 23.743 8.687 21.215 1.00 10.33 118 TRP A O 1
ATOM 919 N N . ALA A 1 139 ? 22.239 7.078 21.768 1.00 9.90 119 ALA A N 1
ATOM 920 C CA . ALA A 1 139 ? 21.155 8.066 21.956 1.00 11.37 119 ALA A CA 1
ATOM 921 C C . ALA A 1 139 ? 20.519 7.871 23.330 1.00 9.91 119 ALA A C 1
ATOM 922 O O . ALA A 1 139 ? 20.268 6.731 23.762 1.00 11.15 119 ALA A O 1
ATOM 924 N N . ASP A 1 140 ? 20.217 8.985 23.961 1.00 11.50 120 ASP A N 1
ATOM 925 C CA . ASP A 1 140 ? 19.205 9.078 24.984 1.00 12.76 120 ASP A CA 1
ATOM 926 C C . ASP A 1 140 ? 17.874 9.288 24.285 1.00 11.93 120 ASP A C 1
ATOM 927 O O . ASP A 1 140 ? 17.654 10.345 23.747 1.00 12.37 120 ASP A O 1
ATOM 932 N N . ASP A 1 141 ? 17.048 8.245 24.225 1.00 12.51 121 ASP A N 1
ATOM 933 C CA . ASP A 1 141 ? 15.854 8.393 23.455 1.00 12.79 121 ASP A CA 1
ATOM 934 C C . ASP A 1 141 ? 14.748 9.186 24.115 1.00 11.82 121 ASP A C 1
ATOM 935 O O . ASP A 1 141 ? 13.691 9.401 23.514 1.00 12.68 121 ASP A O 1
ATOM 940 N N . GLN A 1 142 ? 14.939 9.568 25.379 1.00 13.04 122 GLN A N 1
ATOM 941 C CA . GLN A 1 142 ? 13.906 10.361 26.061 1.00 14.59 122 GLN A CA 1
ATOM 942 C C . GLN A 1 142 ? 13.821 11.772 25.549 1.00 13.81 122 GLN A C 1
ATOM 943 O O . GLN A 1 142 ? 14.834 12.505 25.548 1.00 15.11 122 GLN A O 1
ATOM 949 N N . GLY A 1 143 ? 12.690 12.207 25.088 1.00 15.16 123 GLY A N 1
ATOM 950 C CA . GLY A 1 143 ? 12.480 13.564 24.739 1.00 17.20 123 GLY A CA 1
ATOM 951 C C . GLY A 1 143 ? 12.761 14.493 25.916 1.00 17.89 123 GLY A C 1
ATOM 952 O O . GLY A 1 143 ? 12.434 14.218 27.083 1.00 19.49 123 GLY A O 1
ATOM 953 N N . GLY A 1 144 ? 13.517 15.531 25.585 1.00 16.59 124 GLY A N 1
ATOM 954 C CA . GLY A 1 144 ? 14.013 16.479 26.608 1.00 19.17 124 GLY A CA 1
ATOM 955 C C . GLY A 1 144 ? 15.247 15.989 27.410 1.00 17.58 124 GLY A C 1
ATOM 956 O O . GLY A 1 144 ? 15.688 16.626 28.376 1.00 19.33 124 GLY A O 1
ATOM 957 N N . GLY A 1 145 ? 15.726 14.789 27.019 1.00 16.08 125 GLY A N 1
ATOM 958 C CA . GLY A 1 145 ? 16.980 14.224 27.501 1.00 14.88 125 GLY A CA 1
ATOM 959 C C . GLY A 1 145 ? 18.231 14.916 26.961 1.00 16.14 125 GLY A C 1
ATOM 960 O O . GLY A 1 145 ? 18.199 16.056 26.494 1.00 16.75 125 GLY A O 1
ATOM 961 N N . VAL A 1 146 ? 19.358 14.214 27.072 1.00 14.16 126 VAL A N 1
ATOM 962 C CA . VAL A 1 146 ? 20.645 14.784 26.756 1.00 13.96 126 VAL A CA 1
ATOM 963 C C . VAL A 1 146 ? 21.045 14.781 25.264 1.00 12.91 126 VAL A C 1
ATOM 964 O O . VAL A 1 146 ? 22.078 15.318 24.864 1.00 15.81 126 VAL A O 1
ATOM 968 N N . GLY A 1 147 ? 20.252 14.141 24.417 1.00 12.49 127 GLY A N 1
ATOM 969 C CA . GLY A 1 147 ? 20.545 14.024 23.016 1.00 11.39 127 GLY A CA 1
ATOM 970 C C . GLY A 1 147 ? 21.268 12.754 22.639 1.00 11.54 127 GLY A C 1
ATOM 971 O O . GLY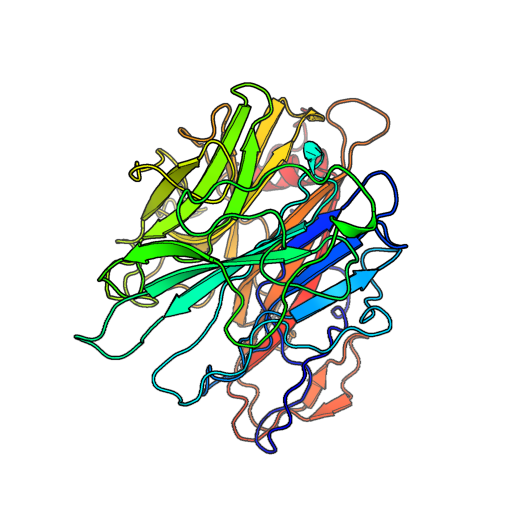 A 1 147 ? 20.880 11.670 23.014 1.00 12.83 127 GLY A O 1
ATOM 972 N N . ALA A 1 148 ? 22.335 12.904 21.847 1.00 9.96 128 ALA A N 1
ATOM 973 C CA . ALA A 1 148 ? 23.061 11.750 21.336 1.00 10.30 128 ALA A CA 1
ATOM 974 C C . ALA A 1 148 ? 24.533 12.066 21.187 1.00 8.96 128 ALA A C 1
ATOM 975 O O . ALA A 1 148 ? 24.977 13.242 21.295 1.00 9.86 128 ALA A O 1
ATOM 977 N N . GLU A 1 149 ? 25.313 11.025 20.909 1.00 9.20 129 GLU A N 1
ATOM 978 C CA . GLU A 1 149 ? 26.721 11.163 20.699 1.00 8.70 129 GLU A CA 1
ATOM 979 C C . GLU A 1 149 ? 27.169 10.181 19.591 1.00 8.99 129 GLU A C 1
ATOM 980 O O . GLU A 1 149 ? 26.589 9.114 19.414 1.00 10.12 129 GLU A O 1
ATOM 986 N N . VAL A 1 150 ? 28.206 10.574 18.857 1.00 8.76 130 VAL A N 1
ATOM 987 C CA . VAL A 1 150 ? 29.052 9.611 18.113 1.00 8.81 130 VAL A CA 1
ATOM 988 C C . VAL A 1 150 ? 30.207 9.247 18.990 1.00 8.04 130 VAL A C 1
ATOM 989 O O . VAL A 1 150 ? 30.909 10.163 19.457 1.00 9.36 130 VAL A O 1
ATOM 993 N N . ARG A 1 151 ? 30.358 7.969 19.293 1.00 8.33 131 ARG A N 1
ATOM 994 C CA . ARG A 1 151 ? 31.408 7.425 20.180 1.00 8.76 131 ARG A CA 1
ATOM 995 C C . ARG A 1 151 ? 32.358 6.559 19.364 1.00 7.72 131 ARG A C 1
ATOM 996 O O . ARG A 1 151 ? 32.085 6.173 18.238 1.00 8.71 131 ARG A O 1
ATOM 1004 N N . LEU A 1 152 ? 33.497 6.287 19.993 1.00 8.90 132 LEU A N 1
ATOM 1005 C CA . LEU A 1 152 ? 34.657 5.679 19.317 1.00 8.70 132 LEU A CA 1
ATOM 1006 C C . LEU A 1 152 ? 35.412 4.772 20.274 1.00 8.27 132 LEU A C 1
ATOM 1007 O O . LEU A 1 152 ? 35.703 5.171 21.447 1.00 9.45 132 LEU A O 1
ATOM 1012 N N . ARG A 1 153 ? 35.697 3.570 19.782 1.00 8.41 133 ARG A N 1
ATOM 1013 C CA . ARG A 1 153 ? 36.673 2.671 20.468 1.00 9.39 133 ARG A CA 1
ATOM 1014 C C . ARG A 1 153 ? 37.688 2.267 19.404 1.00 8.41 133 ARG A C 1
ATOM 1015 O O . ARG A 1 153 ? 37.353 1.987 18.263 1.00 9.13 133 ARG A O 1
ATOM 1023 N N . ILE A 1 154 ? 38.971 2.189 19.846 1.00 9.02 134 ILE A N 1
ATOM 1024 C CA . ILE A 1 154 ? 40.098 1.871 18.955 1.00 8.93 134 ILE A CA 1
ATOM 1025 C C . ILE A 1 154 ? 40.722 0.542 19.404 1.00 8.82 134 ILE A C 1
ATOM 1026 O O . ILE A 1 154 ? 40.698 0.197 20.623 1.00 9.10 134 ILE A O 1
ATOM 1031 N N . SER A 1 155 ? 41.264 -0.209 18.420 1.00 8.68 135 SER A N 1
ATOM 1032 C CA . SER A 1 155 ? 41.959 -1.432 18.784 1.00 8.68 135 SER A CA 1
ATOM 1033 C C . SER A 1 155 ? 43.255 -1.545 17.982 1.00 8.40 135 SER A C 1
ATOM 1034 O O . SER A 1 155 ? 43.277 -1.257 16.763 1.00 9.77 135 SER A O 1
ATOM 1037 N N . TYR A 1 156 ? 44.297 -2.031 18.685 1.00 9.83 136 TYR A N 1
ATOM 1038 C CA . TYR A 1 156 ? 45.532 -2.439 18.098 1.00 10.29 136 TYR A CA 1
ATOM 1039 C C . TYR A 1 156 ? 45.634 -3.944 17.745 1.00 9.99 136 TYR A C 1
ATOM 1040 O O . TYR A 1 156 ? 46.395 -4.307 16.807 1.00 11.03 136 TYR A O 1
ATOM 1049 N N . ASP A 1 157 ? 44.986 -4.748 18.576 1.00 10.54 137 ASP A N 1
ATOM 1050 C CA . ASP A 1 157 ? 45.167 -6.195 18.534 1.00 10.80 137 ASP A CA 1
ATOM 1051 C C . ASP A 1 157 ? 43.963 -6.958 18.060 1.00 10.95 137 ASP A C 1
ATOM 1052 O O . ASP A 1 157 ? 44.034 -8.167 17.880 1.00 12.78 137 ASP A O 1
ATOM 1057 N N . GLY A 1 158 ? 42.858 -6.277 17.788 1.00 11.16 138 GLY A N 1
ATOM 1058 C CA . GLY A 1 158 ? 41.612 -6.896 17.279 1.00 12.07 138 GLY A CA 1
ATOM 1059 C C . GLY A 1 158 ? 40.726 -7.505 18.351 1.00 12.40 138 GLY A C 1
ATOM 1060 O O . GLY A 1 158 ? 39.588 -7.912 18.095 1.00 11.89 138 GLY A O 1
ATOM 1061 N N . VAL A 1 159 ? 41.286 -7.580 19.577 1.00 11.74 139 VAL A N 1
ATOM 1062 C CA . VAL A 1 159 ? 40.652 -8.233 20.706 1.00 12.35 139 VAL A CA 1
ATOM 1063 C C . VAL A 1 159 ? 40.105 -7.256 21.750 1.00 13.30 139 VAL A C 1
ATOM 1064 O O . VAL A 1 159 ? 38.998 -7.387 22.300 1.00 13.91 139 VAL A O 1
ATOM 1068 N N . HIS A 1 160 ? 40.938 -6.228 22.073 1.00 10.72 140 HIS A N 1
ATOM 1069 C CA . HIS A 1 160 ? 40.606 -5.219 23.044 1.00 11.80 140 HIS A CA 1
ATOM 1070 C C . HIS A 1 160 ? 40.319 -3.878 22.331 1.00 9.55 140 HIS A C 1
ATOM 1071 O O . HIS A 1 160 ? 41.166 -3.438 21.545 1.00 10.59 140 HIS A O 1
ATOM 1078 N N . TRP A 1 161 ? 39.135 -3.316 22.632 1.00 10.24 141 TRP A N 1
ATOM 1079 C CA . TRP A 1 161 ? 38.657 -2.149 21.930 1.00 10.26 141 TRP A CA 1
ATOM 1080 C C . TRP A 1 161 ? 38.304 -1.061 22.955 1.00 10.67 141 TRP A C 1
ATOM 1081 O O . TRP A 1 161 ? 37.446 -1.296 23.822 1.00 11.96 141 TRP A O 1
ATOM 1092 N N . GLY A 1 162 ? 38.977 0.096 22.834 1.00 9.31 142 GLY A N 1
ATOM 1093 C CA . GLY A 1 162 ? 38.800 1.111 23.852 1.00 9.62 142 GLY A CA 1
ATOM 1094 C C . GLY A 1 162 ? 39.617 2.362 23.573 1.00 9.76 142 GLY A C 1
ATOM 1095 O O . GLY A 1 162 ? 39.674 2.876 22.460 1.00 10.81 142 GLY A O 1
ATOM 1096 N N . VAL A 1 163 ? 40.195 2.859 24.638 1.00 9.75 143 VAL A N 1
ATOM 1097 C CA . VAL A 1 163 ? 40.918 4.126 24.605 1.00 9.93 143 VAL A CA 1
ATOM 1098 C C . VAL A 1 163 ? 42.427 3.875 24.649 1.00 9.11 143 VAL A C 1
ATOM 1099 O O . VAL A 1 163 ? 42.903 3.251 25.626 1.00 10.70 143 VAL A O 1
ATOM 1103 N N . PRO A 1 164 ? 43.142 4.277 23.618 1.00 9.48 144 PRO A N 1
ATOM 1104 C CA . PRO A 1 164 ? 44.626 4.014 23.618 1.00 10.19 144 PRO A CA 1
ATOM 1105 C C . PRO A 1 164 ? 45.282 4.546 24.883 1.00 10.15 144 PRO A C 1
ATOM 1106 O O . PRO A 1 164 ? 44.988 5.652 25.367 1.00 10.85 144 PRO A O 1
ATOM 1110 N N . VAL A 1 165 ? 46.287 3.825 25.339 1.00 10.14 145 VAL A N 1
ATOM 1111 C CA . VAL A 1 165 ? 46.994 4.292 26.514 1.00 10.96 145 VAL A CA 1
ATOM 1112 C C . VAL A 1 165 ? 47.884 5.497 26.246 1.00 10.98 145 VAL A C 1
ATOM 1113 O O . VAL A 1 165 ? 48.255 6.166 27.235 1.00 14.21 145 VAL A O 1
ATOM 1117 N N . THR A 1 166 ? 48.147 5.815 24.955 1.00 10.47 146 THR A N 1
ATOM 1118 C CA . THR A 1 166 ? 48.862 7.031 24.602 1.00 10.49 146 THR A CA 1
ATOM 1119 C C . THR A 1 166 ? 47.943 8.131 24.068 1.00 11.18 146 THR A C 1
ATOM 1120 O O . THR A 1 166 ? 48.364 9.092 23.443 1.00 13.58 146 THR A O 1
ATOM 1124 N N . TYR A 1 167 ? 46.606 7.964 24.312 1.00 10.49 147 TYR A N 1
ATOM 1125 C CA . TYR A 1 167 ? 45.656 9.030 24.107 1.00 10.35 147 TYR A CA 1
ATOM 1126 C C . TYR A 1 167 ? 45.524 9.826 25.398 1.00 11.46 147 TYR A C 1
ATOM 1127 O O . TYR A 1 167 ? 45.375 9.256 26.476 1.00 13.70 147 TYR A O 1
ATOM 1136 N N . ASP A 1 168 ? 45.643 11.137 25.271 1.00 11.25 148 ASP A N 1
ATOM 1137 C CA . ASP A 1 168 ? 45.539 12.054 26.399 1.00 12.01 148 ASP A CA 1
ATOM 1138 C C . ASP A 1 168 ? 44.199 12.732 26.393 1.00 11.89 148 ASP A C 1
ATOM 1139 O O . ASP A 1 168 ? 43.893 13.482 25.456 1.00 13.89 148 ASP A O 1
ATOM 1144 N N . GLU A 1 169 ? 43.321 12.354 27.351 1.00 13.85 149 GLU A N 1
ATOM 1145 C CA . GLU A 1 169 ? 41.982 12.908 27.360 1.00 16.18 149 GLU A CA 1
ATOM 1146 C C . GLU A 1 169 ? 41.921 14.423 27.516 1.00 17.58 149 GLU A C 1
ATOM 1147 O O . GLU A 1 169 ? 40.926 15.072 27.172 1.00 17.75 149 GLU A O 1
ATOM 1153 N N . MET A 1 170 ? 42.993 14.991 28.108 1.00 13.19 150 MET A N 1
ATOM 1154 C CA . MET A 1 170 ? 43.025 16.446 28.327 1.00 15.72 150 MET A CA 1
ATOM 1155 C C . MET A 1 170 ? 43.211 17.256 27.103 1.00 12.83 150 MET A C 1
ATOM 1156 O O . MET A 1 170 ? 42.733 18.369 26.997 1.00 18.60 150 MET A O 1
ATOM 1161 N N . THR A 1 171 ? 44.059 16.770 26.216 1.00 12.66 151 THR A N 1
ATOM 1162 C CA . THR A 1 171 ? 44.323 17.413 24.963 1.00 13.29 151 THR A CA 1
ATOM 1163 C C . THR A 1 171 ? 43.527 16.828 23.761 1.00 13.08 151 THR A C 1
ATOM 1164 O O . THR A 1 171 ? 43.515 17.391 22.670 1.00 13.92 151 THR A O 1
ATOM 1168 N N . ARG A 1 172 ? 42.984 15.614 23.963 1.00 12.09 152 ARG A N 1
ATOM 1169 C CA . ARG A 1 172 ? 42.363 14.815 22.884 1.00 11.51 152 ARG A CA 1
ATOM 1170 C C . ARG A 1 172 ? 43.339 14.438 21.819 1.00 11.64 152 ARG A C 1
ATOM 1171 O O . ARG A 1 172 ? 42.933 13.979 20.751 1.00 13.42 152 ARG A O 1
ATOM 1179 N N . VAL A 1 173 ? 44.637 14.351 22.193 1.00 11.54 153 VAL A N 1
ATOM 1180 C CA . VAL A 1 173 ? 45.646 13.878 21.244 1.00 11.50 153 VAL A CA 1
ATOM 1181 C C . VAL A 1 173 ? 45.991 12.425 21.432 1.00 10.11 153 VAL A C 1
ATOM 1182 O O . VAL A 1 173 ? 46.321 11.965 22.557 1.00 11.53 153 VAL A O 1
ATOM 1186 N N . TRP A 1 174 ? 45.886 11.690 20.321 1.00 10.36 154 TRP A N 1
ATOM 1187 C CA . TRP A 1 174 ? 46.328 10.305 20.251 1.00 10.77 154 TRP A CA 1
ATOM 1188 C C . TRP A 1 174 ? 47.765 10.267 19.790 1.00 11.98 154 TRP A C 1
ATOM 1189 O O . TRP A 1 174 ? 48.043 10.537 18.611 1.00 12.53 154 TRP A O 1
ATOM 1200 N N . SER A 1 175 ? 48.703 10.084 20.685 1.00 12.25 155 SER A N 1
ATOM 1201 C CA . SER A 1 175 ? 50.094 10.031 20.302 1.00 13.42 155 SER A CA 1
ATOM 1202 C C . SER A 1 175 ? 50.465 8.663 19.738 1.00 12.90 155 SER A C 1
ATOM 1203 O O . SER A 1 175 ? 49.941 7.640 20.235 1.00 12.88 155 SER A O 1
ATOM 1206 N N . LYS A 1 176 ? 51.268 8.666 18.704 1.00 13.42 156 LYS A N 1
ATOM 1207 C CA . LYS A 1 176 ? 51.642 7.406 18.112 1.00 14.14 156 LYS A CA 1
ATOM 1208 C C . LYS A 1 176 ? 52.443 6.593 19.159 1.00 14.50 156 LYS A C 1
ATOM 1209 O O . LYS A 1 176 ? 53.387 7.103 19.781 1.00 15.65 156 LYS A O 1
ATOM 1215 N N . PRO A 1 177 ? 52.132 5.289 19.258 1.00 14.12 157 PRO A N 1
ATOM 1216 C CA . PRO A 1 177 ? 52.912 4.432 20.121 1.00 14.91 157 PRO A CA 1
ATOM 1217 C C . PRO A 1 177 ? 54.367 4.374 19.719 1.00 15.89 157 PRO A C 1
ATOM 1218 O O . PRO A 1 177 ? 54.639 4.330 18.477 1.00 19.44 157 PRO A O 1
ATOM 1222 N N . THR A 1 178 ? 55.244 4.237 20.714 1.00 18.26 158 THR A N 1
ATOM 1223 C CA . THR A 1 178 ? 56.659 4.195 20.358 1.00 20.16 158 THR A CA 1
ATOM 1224 C C . THR A 1 178 ? 57.251 2.881 20.769 1.00 20.99 158 THR A C 1
ATOM 1225 O O . THR A 1 178 ? 58.460 2.703 20.636 1.00 24.44 158 THR A O 1
ATOM 1229 N N . SER A 1 179 ? 56.427 1.906 21.183 1.00 18.72 159 SER A N 1
ATOM 1230 C CA . SER A 1 179 ? 56.832 0.555 21.512 1.00 17.54 159 SER A CA 1
ATOM 1231 C C . SER A 1 179 ? 55.651 -0.300 21.371 1.00 16.77 159 SER A C 1
ATOM 1232 O O . SER A 1 179 ? 54.502 0.159 21.414 1.00 18.05 159 SER A O 1
ATOM 1235 N N . ASP A 1 180 ? 55.909 -1.602 21.331 1.00 18.43 160 ASP A N 1
ATOM 1236 C CA . ASP A 1 180 ? 54.783 -2.569 21.391 1.00 20.00 160 ASP A CA 1
ATOM 1237 C C . ASP A 1 180 ? 53.965 -2.462 22.643 1.00 17.75 160 ASP A C 1
ATOM 1238 O O . ASP A 1 180 ? 52.738 -2.573 22.594 1.00 16.65 160 ASP A O 1
ATOM 1243 N N . ALA A 1 181 ? 54.603 -2.200 23.808 1.00 16.53 161 ALA A N 1
ATOM 1244 C CA . ALA A 1 181 ? 53.880 -2.035 25.046 1.00 16.30 161 ALA A CA 1
ATOM 1245 C C . ALA A 1 181 ? 52.918 -0.850 24.993 1.00 15.03 161 ALA A C 1
ATOM 1246 O O . ALA A 1 181 ? 51.895 -0.842 25.726 1.00 18.05 161 ALA A O 1
ATOM 1248 N N . GLU A 1 182 ? 53.175 0.183 24.160 1.00 13.68 162 GLU A N 1
ATOM 1249 C CA . GLU A 1 182 ? 52.248 1.273 24.048 1.00 12.50 162 GLU A CA 1
ATOM 1250 C C . GLU A 1 182 ? 51.109 0.989 23.091 1.00 12.12 162 GLU A C 1
ATOM 1251 O O . GLU A 1 182 ? 50.115 1.764 23.032 1.00 12.31 162 GLU A O 1
ATOM 1257 N N . ARG A 1 183 ? 51.139 -0.133 22.378 1.00 11.87 163 ARG A N 1
ATOM 1258 C CA . ARG A 1 183 ? 50.023 -0.562 21.498 1.00 11.40 163 ARG A CA 1
ATOM 1259 C C . ARG A 1 183 ? 49.028 -1.365 22.312 1.00 12.88 163 ARG A C 1
ATOM 1260 O O . ARG A 1 183 ? 48.747 -2.520 22.067 1.00 13.98 163 ARG A O 1
ATOM 1268 N N . GLN A 1 184 ? 48.462 -0.668 23.297 1.00 12.14 164 GLN A N 1
ATOM 1269 C CA . GLN A 1 184 ? 47.434 -1.219 24.186 1.00 11.39 164 GLN A CA 1
ATOM 1270 C C . GLN A 1 184 ? 46.350 -0.175 24.421 1.00 10.42 164 GLN A C 1
ATOM 1271 O O . GLN A 1 184 ? 46.588 1.014 24.181 1.00 10.20 164 GLN A O 1
ATOM 1277 N N . VAL A 1 185 ? 45.210 -0.644 24.841 1.00 10.04 165 VAL A N 1
ATOM 1278 C CA . VAL A 1 185 ? 44.037 0.187 25.167 1.00 10.32 165 VAL A CA 1
ATOM 1279 C C . VAL A 1 185 ? 43.523 -0.150 26.534 1.00 11.77 165 VAL A C 1
ATOM 1280 O O . VAL A 1 185 ? 43.654 -1.284 26.981 1.00 13.12 165 VAL A O 1
ATOM 1284 N N . ALA A 1 186 ? 42.760 0.776 27.120 1.00 12.24 166 ALA A N 1
ATOM 1285 C CA . ALA A 1 186 ? 41.859 0.498 28.214 1.00 11.85 166 ALA A CA 1
ATOM 1286 C C . ALA A 1 186 ? 40.530 0.112 27.557 1.00 11.60 166 ALA A C 1
ATOM 1287 O O . ALA A 1 186 ? 40.027 0.903 26.723 1.00 11.64 166 ALA A O 1
ATOM 1289 N N . ASP A 1 187 ? 39.979 -1.036 27.944 1.00 13.51 167 ASP A N 1
ATOM 1290 C CA . ASP A 1 187 ? 38.795 -1.486 27.306 1.00 11.44 167 ASP A CA 1
ATOM 1291 C C . ASP A 1 187 ? 37.605 -1.841 28.210 1.00 12.39 167 ASP A C 1
ATOM 1292 O O . ASP A 1 187 ? 36.826 -2.720 27.862 1.00 17.04 167 ASP A O 1
ATOM 1297 N N . GLY A 1 188 ? 37.516 -1.124 29.332 1.00 12.48 168 GLY A N 1
ATOM 1298 C CA . GLY A 1 188 ? 36.373 -1.280 30.206 1.00 13.56 168 GLY A CA 1
ATOM 1299 C C . GLY A 1 188 ? 35.117 -0.674 29.670 1.00 12.93 168 GLY A C 1
ATOM 1300 O O . GLY A 1 188 ? 35.059 -0.072 28.574 1.00 13.33 168 GLY A O 1
ATOM 1301 N N . GLU A 1 189 ? 34.047 -0.847 30.451 1.00 16.03 169 GLU A N 1
ATOM 1302 C CA . GLU A 1 189 ? 32.775 -0.372 30.038 1.00 16.30 169 GLU A CA 1
ATOM 1303 C C . GLU A 1 189 ? 32.707 1.058 29.754 1.00 16.88 169 GLU A C 1
ATOM 1304 O O . GLU A 1 189 ? 31.920 1.428 28.879 1.00 20.46 169 GLU A O 1
ATOM 1310 N N . ASP A 1 190 ? 33.487 1.911 30.439 1.00 14.80 170 ASP A N 1
ATOM 1311 C CA . ASP A 1 190 ? 33.454 3.353 30.240 1.00 17.65 170 ASP A CA 1
ATOM 1312 C C . ASP A 1 190 ? 34.548 3.878 29.337 1.00 15.02 170 ASP A C 1
ATOM 1313 O O . ASP A 1 190 ? 34.729 5.109 29.138 1.00 15.61 170 ASP A O 1
ATOM 1318 N N . ASP A 1 191 ? 35.304 2.948 28.773 1.00 13.00 171 ASP A N 1
ATOM 1319 C CA . ASP A 1 191 ? 36.473 3.296 27.961 1.00 12.78 171 ASP A CA 1
ATOM 1320 C C . ASP A 1 191 ? 36.166 3.515 26.497 1.00 11.03 171 ASP A C 1
ATOM 1321 O O . ASP A 1 191 ? 36.480 2.694 25.604 1.00 11.25 171 ASP A O 1
ATOM 1326 N N . PHE A 1 192 ? 35.519 4.649 26.214 1.00 10.15 172 PHE A N 1
ATOM 1327 C CA . PHE A 1 192 ? 35.276 5.123 24.865 1.00 10.52 172 PHE A CA 1
ATOM 1328 C C . PHE A 1 192 ? 35.618 6.585 24.781 1.00 10.04 172 PHE A C 1
ATOM 1329 O O . PHE A 1 192 ? 35.665 7.244 25.831 1.00 11.00 172 PHE A O 1
ATOM 1337 N N . ILE A 1 193 ? 35.706 7.104 23.578 1.00 8.62 173 ILE A N 1
ATOM 1338 C CA . ILE A 1 193 ? 35.846 8.528 23.277 1.00 9.58 173 ILE A CA 1
ATOM 1339 C C . ILE A 1 193 ? 34.531 9.038 22.738 1.00 9.69 173 ILE A C 1
ATOM 1340 O O . ILE A 1 193 ? 33.974 8.418 21.850 1.00 10.57 173 ILE A O 1
ATOM 1345 N N . THR A 1 194 ? 34.114 10.231 23.234 1.00 10.84 174 THR A N 1
ATOM 1346 C CA . THR A 1 194 ? 33.007 10.956 22.628 1.00 9.75 174 THR A CA 1
ATOM 1347 C C . THR A 1 194 ? 33.578 11.773 21.477 1.00 9.59 174 THR A C 1
ATOM 1348 O O . THR A 1 194 ? 34.354 12.719 21.717 1.00 11.28 174 THR A O 1
ATOM 1352 N N . ALA A 1 195 ? 33.302 11.406 20.232 1.00 10.55 175 ALA A N 1
ATOM 1353 C CA . ALA A 1 195 ? 33.750 12.131 19.034 1.00 9.79 175 ALA A CA 1
ATOM 1354 C C . ALA A 1 195 ? 32.908 13.352 18.811 1.00 10.14 175 ALA A C 1
ATOM 1355 O O . ALA A 1 195 ? 33.467 14.405 18.445 1.00 11.68 175 ALA A O 1
ATOM 1357 N N . ILE A 1 196 ? 31.583 13.259 18.914 1.00 9.66 176 ILE A N 1
ATOM 1358 C CA . ILE A 1 196 ? 30.634 14.349 18.646 1.00 10.00 176 ILE A CA 1
ATOM 1359 C C . ILE A 1 196 ? 29.519 14.211 19.609 1.00 11.46 176 ILE A C 1
ATOM 1360 O O . ILE A 1 196 ? 29.059 13.081 19.862 1.00 10.61 176 ILE A O 1
ATOM 1365 N N . ALA A 1 197 ? 28.989 15.365 20.111 1.00 11.38 177 ALA A N 1
ATOM 1366 C CA . ALA A 1 197 ? 27.757 15.349 20.906 1.00 11.35 177 ALA A CA 1
ATOM 1367 C C . ALA A 1 197 ? 26.757 16.303 20.273 1.00 10.84 177 ALA A C 1
ATOM 1368 O O . ALA A 1 197 ? 27.145 17.368 19.721 1.00 14.30 177 ALA A O 1
ATOM 1370 N N . SER A 1 198 ? 25.463 15.986 20.405 1.00 10.59 178 SER A N 1
ATOM 1371 C CA . SER A 1 198 ? 24.408 16.921 19.992 1.00 11.30 178 SER A CA 1
ATOM 1372 C C . SER A 1 198 ? 23.316 16.875 20.988 1.00 10.48 178 SER A C 1
ATOM 1373 O O . SER A 1 198 ? 22.947 15.852 21.510 1.00 11.83 178 SER A O 1
ATOM 1376 N N . PRO A 1 199 ? 22.632 18.035 21.208 1.00 12.91 179 PRO A N 1
ATOM 1377 C CA . PRO A 1 199 ? 21.511 18.040 22.105 1.00 13.51 179 PRO A CA 1
ATOM 1378 C C . PRO A 1 199 ? 20.222 17.417 21.496 1.00 12.43 179 PRO A C 1
ATOM 1379 O O . PRO A 1 199 ? 19.301 17.099 22.258 1.00 13.95 179 PRO A O 1
ATOM 1383 N N . ASP A 1 200 ? 20.183 17.247 20.185 1.00 12.46 180 ASP A N 1
ATOM 1384 C CA . ASP A 1 200 ? 19.024 16.584 19.533 1.00 13.23 180 ASP A CA 1
ATOM 1385 C C . ASP A 1 200 ? 19.325 15.097 19.497 1.00 11.99 180 ASP A C 1
ATOM 1386 O O . ASP A 1 200 ? 20.511 14.677 19.510 1.00 11.73 180 ASP A O 1
ATOM 1391 N N . ARG A 1 201 ? 18.291 14.325 19.392 1.00 10.63 181 ARG A N 1
ATOM 1392 C CA . ARG A 1 201 ? 18.486 12.827 19.513 1.00 10.06 181 ARG A CA 1
ATOM 1393 C C . ARG A 1 201 ? 18.904 12.142 18.222 1.00 10.11 181 ARG A C 1
ATOM 1394 O O . ARG A 1 201 ? 19.635 11.158 18.306 1.00 10.26 181 ARG A O 1
ATOM 1402 N N . TYR A 1 202 ? 18.568 12.674 17.010 1.00 8.89 182 TYR A N 1
ATOM 1403 C CA . TYR A 1 202 ? 18.590 11.902 15.809 1.00 9.20 182 TYR A CA 1
ATOM 1404 C C . TYR A 1 202 ? 19.173 12.644 14.648 1.00 8.44 182 TYR A C 1
ATOM 1405 O O . TYR A 1 202 ? 18.860 12.422 13.470 1.00 9.25 182 TYR A O 1
ATOM 1414 N N . ASP A 1 203 ? 20.164 13.518 14.920 1.00 9.06 183 ASP A N 1
ATOM 1415 C CA . ASP A 1 203 ? 20.707 14.372 13.853 1.00 9.24 183 ASP A CA 1
ATOM 1416 C C . ASP A 1 203 ? 22.070 13.992 13.369 1.00 8.16 183 ASP A C 1
ATOM 1417 O O . ASP A 1 203 ? 22.612 14.723 12.569 1.00 10.02 183 ASP A O 1
ATOM 1422 N N . MET A 1 204 ? 22.561 12.776 13.743 1.00 9.05 184 MET A N 1
ATOM 1423 C CA . MET A 1 204 ? 23.864 12.282 13.297 1.00 10.11 184 MET A CA 1
ATOM 1424 C C . MET A 1 204 ? 23.786 10.772 12.999 1.00 10.04 184 MET A C 1
ATOM 1425 O O . MET A 1 204 ? 24.588 9.988 13.482 1.00 9.72 184 MET A O 1
ATOM 1430 N N . LEU A 1 205 ? 22.708 10.334 12.320 1.00 8.58 185 LEU A N 1
ATOM 1431 C CA . LEU A 1 205 ? 22.511 8.926 12.069 1.00 7.61 185 LEU A CA 1
ATOM 1432 C C . LEU A 1 205 ? 23.483 8.356 11.062 1.00 8.24 185 LEU A C 1
ATOM 1433 O O . LEU A 1 205 ? 23.902 8.992 10.097 1.00 8.67 185 LEU A O 1
ATOM 1438 N N . SER A 1 206 ? 23.790 7.075 11.277 1.00 7.99 186 SER A N 1
ATOM 1439 C CA . SER A 1 206 ? 24.628 6.331 10.336 1.00 7.91 186 SER A CA 1
ATOM 1440 C C . SER A 1 206 ? 25.964 7.059 9.944 1.00 7.45 186 SER A C 1
ATOM 1441 O O . SER A 1 206 ? 26.240 7.210 8.750 1.00 7.80 186 SER A O 1
ATOM 1444 N N . PRO A 1 207 ? 26.702 7.446 10.983 1.00 7.87 187 PRO A N 1
ATOM 1445 C CA . PRO A 1 207 ? 28.030 8.055 10.624 1.00 8.26 187 PRO A CA 1
ATOM 1446 C C . PRO A 1 207 ? 28.890 7.162 9.780 1.00 8.32 187 PRO A C 1
ATOM 1447 O O . PRO A 1 207 ? 28.953 5.933 10.057 1.00 9.29 187 PRO A O 1
ATOM 1451 N N . THR A 1 208 ? 29.533 7.672 8.773 1.00 7.06 188 THR A N 1
ATOM 1452 C CA . THR A 1 208 ? 30.391 6.867 7.920 1.00 7.38 188 THR A CA 1
ATOM 1453 C C . THR A 1 208 ? 31.637 7.676 7.696 1.00 7.13 188 THR A C 1
ATOM 1454 O O . THR A 1 208 ? 31.549 8.872 7.310 1.00 8.25 188 THR A O 1
ATOM 1458 N N . ILE A 1 209 ? 32.806 7.076 7.910 1.00 7.60 189 ILE A N 1
ATOM 1459 C CA . ILE A 1 209 ? 34.099 7.764 7.903 1.00 7.45 189 ILE A CA 1
ATOM 1460 C C . ILE A 1 209 ? 35.014 7.273 6.804 1.00 8.58 189 ILE A C 1
ATOM 1461 O O . ILE A 1 209 ? 35.084 6.066 6.548 1.00 9.28 189 ILE A O 1
ATOM 1466 N N . VAL A 1 210 ? 35.692 8.187 6.164 1.00 8.56 190 VAL A N 1
ATOM 1467 C CA . VAL A 1 210 ? 36.743 7.932 5.166 1.00 9.29 190 VAL A CA 1
ATOM 1468 C C . VAL A 1 210 ? 37.894 8.860 5.464 1.00 8.87 190 VAL A C 1
ATOM 1469 O O . VAL A 1 210 ? 37.729 10.029 5.778 1.00 10.56 190 VAL A O 1
ATOM 1473 N N . TYR A 1 211 ? 39.112 8.314 5.352 1.00 8.66 191 TYR A N 1
ATOM 1474 C CA . TYR A 1 211 ? 40.331 9.148 5.282 1.00 9.16 191 TYR A CA 1
ATOM 1475 C C . TYR A 1 211 ? 40.617 9.540 3.894 1.00 9.06 191 TYR A C 1
ATOM 1476 O O . TYR A 1 211 ? 40.834 8.734 3.013 1.00 10.45 191 TYR A O 1
ATOM 1485 N N . ASP A 1 212 ? 40.548 10.885 3.626 1.00 8.71 192 ASP A N 1
ATOM 1486 C CA . ASP A 1 212 ? 40.898 11.461 2.353 1.00 9.15 192 ASP A CA 1
ATOM 1487 C C . ASP A 1 212 ? 42.464 11.685 2.321 1.00 8.41 192 ASP A C 1
ATOM 1488 O O . ASP A 1 212 ? 42.936 12.583 3.033 1.00 9.30 192 ASP A O 1
ATOM 1493 N N . ASP A 1 213 ? 43.151 10.856 1.580 1.00 9.04 193 ASP A N 1
ATOM 1494 C CA . ASP A 1 213 ? 44.605 10.917 1.474 1.00 9.16 193 ASP A CA 1
ATOM 1495 C C . ASP A 1 213 ? 45.113 11.986 0.499 1.00 8.57 193 ASP A C 1
ATOM 1496 O O . ASP A 1 213 ? 46.326 12.080 0.340 1.00 10.76 193 ASP A O 1
ATOM 1501 N N . PHE A 1 214 ? 44.207 12.710 -0.170 1.00 8.56 194 PHE A N 1
ATOM 1502 C CA . PHE A 1 214 ? 44.622 13.833 -1.014 1.00 9.39 194 PHE A CA 1
ATOM 1503 C C . PHE A 1 214 ? 44.778 15.089 -0.120 1.00 8.67 194 PHE A C 1
ATOM 1504 O O . PHE A 1 214 ? 45.885 15.572 0.070 1.00 9.63 194 PHE A O 1
ATOM 1512 N N . ARG A 1 215 ? 43.677 15.539 0.453 1.00 8.78 195 ARG A N 1
ATOM 1513 C CA . ARG A 1 215 ? 43.652 16.684 1.378 1.00 9.17 195 ARG A CA 1
ATOM 1514 C C . ARG A 1 215 ? 44.274 16.342 2.727 1.00 9.06 195 ARG A C 1
ATOM 1515 O O . ARG A 1 215 ? 44.599 17.261 3.474 1.00 9.73 195 ARG A O 1
ATOM 1523 N N . ASP A 1 216 ? 44.309 15.040 3.104 1.00 8.72 196 ASP A N 1
ATOM 1524 C CA . ASP A 1 216 ? 44.827 14.549 4.344 1.00 8.21 196 ASP A CA 1
ATOM 1525 C C . ASP A 1 216 ? 43.975 15.006 5.508 1.00 7.63 196 ASP A C 1
ATOM 1526 O O . ASP A 1 216 ? 44.300 15.811 6.375 1.00 8.26 196 ASP A O 1
ATOM 1531 N N . VAL A 1 217 ? 42.742 14.425 5.499 1.00 8.46 197 VAL A N 1
ATOM 1532 C CA . VAL A 1 217 ? 41.708 14.800 6.490 1.00 8.44 197 VAL A CA 1
ATOM 1533 C C . VAL A 1 217 ? 40.734 13.574 6.633 1.00 7.79 197 VAL A C 1
ATOM 1534 O O . VAL A 1 217 ? 40.491 12.911 5.581 1.00 9.11 197 VAL A O 1
ATOM 1538 N N . PHE A 1 218 ? 40.256 13.344 7.824 1.00 7.74 198 PHE A N 1
ATOM 1539 C CA . PHE A 1 218 ? 39.142 12.424 7.990 1.00 7.41 198 PHE A CA 1
ATOM 1540 C C . PHE A 1 218 ? 37.824 13.144 7.680 1.00 7.96 198 PHE A C 1
ATOM 1541 O O . PHE A 1 218 ? 37.656 14.326 8.084 1.00 8.52 198 PHE A O 1
ATOM 1549 N N . ILE A 1 219 ? 36.889 12.440 7.068 1.00 7.68 199 ILE A N 1
ATOM 1550 C CA . ILE A 1 219 ? 35.582 12.928 6.742 1.00 8.14 199 ILE A CA 1
ATOM 1551 C C . ILE A 1 219 ? 34.548 12.020 7.334 1.00 7.71 199 ILE A C 1
ATOM 1552 O O . ILE A 1 219 ? 34.667 10.779 7.209 1.00 8.98 199 ILE A O 1
ATOM 1557 N N . LEU A 1 220 ? 33.510 12.579 7.938 1.00 8.59 200 LEU A N 1
ATOM 1558 C CA . LEU A 1 220 ? 32.410 11.802 8.505 1.00 7.85 200 LEU A CA 1
ATOM 1559 C C . LEU A 1 220 ? 31.108 12.348 7.915 1.00 7.95 200 LEU A C 1
ATOM 1560 O O . LEU A 1 220 ? 30.859 13.565 8.008 1.00 9.25 200 LEU A O 1
ATOM 1565 N N . TRP A 1 221 ? 30.310 11.514 7.248 1.00 7.94 201 TRP A N 1
ATOM 1566 C CA . TRP A 1 221 ? 28.993 11.872 6.775 1.00 8.02 201 TRP A CA 1
ATOM 1567 C C . TRP A 1 221 ? 27.928 11.235 7.665 1.00 8.20 201 TRP A C 1
ATOM 1568 O O . TRP A 1 221 ? 28.103 10.104 8.147 1.00 9.03 201 TRP A O 1
ATOM 1579 N N . ALA A 1 222 ? 26.876 11.966 7.954 1.00 8.01 202 ALA A N 1
ATOM 1580 C CA . ALA A 1 222 ? 25.814 11.469 8.795 1.00 8.12 202 ALA A CA 1
ATOM 1581 C C . ALA A 1 222 ? 24.482 12.043 8.316 1.00 7.99 202 ALA A C 1
ATOM 1582 O O . ALA A 1 222 ? 24.459 13.079 7.637 1.00 8.79 202 ALA A O 1
ATOM 1584 N N . ASN A 1 223 ? 23.369 11.368 8.661 1.00 7.55 203 ASN A N 1
ATOM 1585 C CA . ASN A 1 223 ? 22.034 11.840 8.257 1.00 7.38 203 ASN A CA 1
ATOM 1586 C C . ASN A 1 223 ? 21.384 12.594 9.405 1.00 7.07 203 ASN A C 1
ATOM 1587 O O . ASN A 1 223 ? 21.245 12.106 10.533 1.00 9.11 203 ASN A O 1
ATOM 1592 N N . ASN A 1 224 ? 20.984 13.847 9.093 1.00 8.08 204 ASN A N 1
ATOM 1593 C CA . ASN A 1 224 ? 20.325 14.749 10.077 1.00 8.39 204 ASN A CA 1
ATOM 1594 C C . ASN A 1 224 ? 18.803 14.569 9.990 1.00 8.88 204 ASN A C 1
ATOM 1595 O O . ASN A 1 224 ? 18.209 15.004 8.951 1.00 9.68 204 ASN A O 1
ATOM 1600 N N . THR A 1 225 ? 18.244 13.872 10.974 1.00 9.15 205 THR A N 1
ATOM 1601 C CA . THR A 1 225 ? 16.776 13.702 11.073 1.00 8.82 205 THR A CA 1
ATOM 1602 C C . THR A 1 225 ? 16.284 14.506 12.260 1.00 9.71 205 THR A C 1
ATOM 1603 O O . THR A 1 225 ? 15.178 14.268 12.797 1.00 11.05 205 THR A O 1
ATOM 1607 N N . GLY A 1 226 ? 17.040 15.503 12.643 1.00 9.84 206 GLY A N 1
ATOM 1608 C CA . GLY A 1 226 ? 16.659 16.395 13.733 1.00 10.45 206 GLY A CA 1
ATOM 1609 C C . GLY A 1 226 ? 16.470 15.684 15.055 1.00 9.99 206 GLY A C 1
ATOM 1610 O O . GLY A 1 226 ? 17.216 14.762 15.387 1.00 10.29 206 GLY A O 1
ATOM 1611 N N . ASP A 1 227 ? 15.415 16.087 15.761 1.00 10.68 207 ASP A N 1
ATOM 1612 C CA . ASP A 1 227 ? 14.999 15.430 16.968 1.00 10.27 207 ASP A CA 1
ATOM 1613 C C . ASP A 1 227 ? 13.806 14.464 16.700 1.00 11.37 207 ASP A C 1
ATOM 1614 O O . ASP A 1 227 ? 13.110 14.076 17.654 1.00 12.95 207 ASP A O 1
ATOM 1619 N N . VAL A 1 228 ? 13.648 14.057 15.435 1.00 10.32 208 VAL A N 1
ATOM 1620 C CA . VAL A 1 228 ? 12.435 13.293 15.064 1.00 10.96 208 VAL A CA 1
ATOM 1621 C C . VAL A 1 228 ? 12.762 11.821 14.726 1.00 10.40 208 VAL A C 1
ATOM 1622 O O . VAL A 1 228 ? 12.053 10.945 15.202 1.00 12.42 208 VAL A O 1
ATOM 1626 N N . GLY A 1 229 ? 13.727 11.569 13.837 1.00 9.30 209 GLY A N 1
ATOM 1627 C CA . GLY A 1 229 ? 14.088 10.193 13.603 1.00 10.06 209 GLY A CA 1
ATOM 1628 C C . GLY A 1 229 ? 13.392 9.587 12.379 1.00 9.76 209 GLY A C 1
ATOM 1629 O O . GLY A 1 229 ? 13.298 10.214 11.327 1.00 9.60 209 GLY A O 1
ATOM 1630 N N . TYR A 1 230 ? 12.882 8.369 12.574 1.00 9.63 210 TYR A N 1
ATOM 1631 C CA . TYR A 1 230 ? 12.381 7.517 11.458 1.00 10.12 210 TYR A CA 1
ATOM 1632 C C . TYR A 1 230 ? 11.268 8.179 10.616 1.00 9.22 210 TYR A C 1
ATOM 1633 O O . TYR A 1 230 ? 11.203 8.002 9.423 1.00 10.39 210 TYR A O 1
ATOM 1642 N N . GLN A 1 231 ? 10.382 8.955 11.336 1.00 10.20 211 GLN A N 1
ATOM 1643 C CA . GLN A 1 231 ? 9.267 9.625 10.590 1.00 11.19 211 GLN A CA 1
ATOM 1644 C C . GLN A 1 231 ? 9.595 11.017 10.070 1.00 11.00 211 GLN A C 1
ATOM 1645 O O . GLN A 1 231 ? 8.713 11.661 9.503 1.00 11.99 211 GLN A O 1
ATOM 1651 N N . ASN A 1 232 ? 10.844 11.461 10.204 1.00 9.77 212 ASN A N 1
ATOM 1652 C CA . ASN A 1 232 ? 11.239 12.762 9.651 1.00 9.38 212 ASN A CA 1
ATOM 1653 C C . ASN A 1 232 ? 11.119 12.766 8.155 1.00 9.35 212 ASN A C 1
ATOM 1654 O O . ASN A 1 232 ? 10.803 13.846 7.536 1.00 10.89 212 ASN A O 1
ATOM 1659 N N . GLY A 1 233 ? 11.436 11.659 7.511 1.00 9.11 213 GLY A N 1
ATOM 1660 C CA . GLY A 1 233 ? 11.174 11.516 6.095 1.00 9.26 213 GLY A CA 1
ATOM 1661 C C . GLY A 1 233 ? 11.909 12.399 5.157 1.00 9.14 213 GLY A C 1
ATOM 1662 O O . GLY A 1 233 ? 13.148 12.512 5.191 1.00 9.25 213 GLY A O 1
ATOM 1663 N N . GLN A 1 234 ? 11.156 13.074 4.243 1.00 9.31 214 GLN A N 1
ATOM 1664 C CA . GLN A 1 234 ? 11.708 13.900 3.167 1.00 9.21 214 GLN A CA 1
ATOM 1665 C C . GLN A 1 234 ? 12.394 15.174 3.715 1.00 9.25 214 GLN A C 1
ATOM 1666 O O . GLN A 1 234 ? 13.025 15.849 2.944 1.00 10.81 214 GLN A O 1
ATOM 1672 N N . ALA A 1 235 ? 12.296 15.462 5.031 1.00 8.42 215 ALA A N 1
ATOM 1673 C CA . ALA A 1 235 ? 13.039 16.527 5.661 1.00 9.33 215 ALA A CA 1
ATOM 1674 C C . ALA A 1 235 ? 14.472 16.160 6.009 1.00 10.24 215 ALA A C 1
ATOM 1675 O O . ALA A 1 235 ? 15.258 17.016 6.443 1.00 10.90 215 ALA A O 1
ATOM 1677 N N . ASN A 1 236 ? 14.835 14.871 5.841 1.00 8.34 216 ASN A N 1
ATOM 1678 C CA . ASN A 1 236 ? 16.177 14.403 6.152 1.00 8.32 216 ASN A CA 1
ATOM 1679 C C . ASN A 1 236 ? 17.202 15.0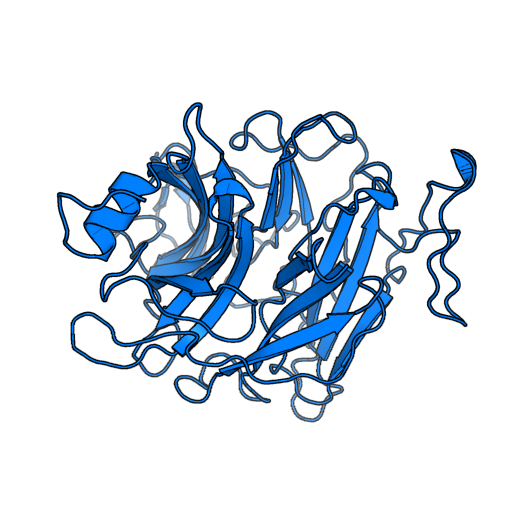27 5.187 1.00 8.00 216 ASN A C 1
ATOM 1680 O O . ASN A 1 236 ? 16.932 15.217 4.018 1.00 9.13 216 ASN A O 1
ATOM 1685 N N . PHE A 1 237 ? 18.439 15.216 5.704 1.00 8.04 217 PHE A N 1
ATOM 1686 C CA . PHE A 1 237 ? 19.555 15.694 4.836 1.00 8.63 217 PHE A CA 1
ATOM 1687 C C . PHE A 1 237 ? 20.880 15.253 5.476 1.00 8.31 217 PHE A C 1
ATOM 1688 O O . PHE A 1 237 ? 21.024 15.219 6.689 1.00 7.96 217 PHE A O 1
ATOM 1696 N N . VAL A 1 238 ? 21.854 14.983 4.598 1.00 8.37 218 VAL A N 1
ATOM 1697 C CA . VAL A 1 238 ? 23.183 14.556 5.040 1.00 8.35 218 VAL A CA 1
ATOM 1698 C C . VAL A 1 238 ? 24.119 15.748 5.233 1.00 8.39 218 VAL A C 1
ATOM 1699 O O . VAL A 1 238 ? 24.134 16.730 4.454 1.00 8.61 218 VAL A O 1
ATOM 1703 N N . GLU A 1 239 ? 24.874 15.660 6.302 1.00 8.84 219 GLU A N 1
ATOM 1704 C CA . GLU A 1 239 ? 25.920 16.635 6.639 1.00 8.25 219 GLU A CA 1
ATOM 1705 C C . GLU A 1 239 ? 27.230 15.931 6.693 1.00 9.01 219 GLU A C 1
ATOM 1706 O O . GLU A 1 239 ? 27.341 14.760 7.157 1.00 9.08 219 GLU A O 1
ATOM 1712 N N . MET A 1 240 ? 28.320 16.622 6.313 1.00 8.25 220 MET A N 1
ATOM 1713 C CA . MET A 1 240 ? 29.692 16.153 6.500 1.00 8.42 220 MET A CA 1
ATOM 1714 C C . MET A 1 240 ? 30.411 17.011 7.508 1.00 8.57 220 MET A C 1
ATOM 1715 O O . MET A 1 240 ? 30.090 18.177 7.715 1.00 8.61 220 MET A O 1
ATOM 1720 N N . ARG A 1 241 ? 31.407 16.392 8.158 1.00 8.26 221 ARG A N 1
ATOM 1721 C CA . ARG A 1 241 ? 32.315 17.031 9.067 1.00 8.03 221 ARG A CA 1
ATOM 1722 C C . ARG A 1 241 ? 33.745 16.578 8.759 1.00 8.12 221 ARG A C 1
ATOM 1723 O O . ARG A 1 241 ? 33.956 15.463 8.252 1.00 9.07 221 ARG A O 1
ATOM 1731 N N . TYR A 1 242 ? 34.710 17.436 9.085 1.00 8.22 222 TYR A N 1
ATOM 1732 C CA . TYR A 1 242 ? 36.099 17.189 8.888 1.00 7.81 222 TYR A CA 1
ATOM 1733 C C . TYR A 1 242 ? 36.830 17.067 10.218 1.00 7.12 222 TYR A C 1
ATOM 1734 O O . TYR A 1 242 ? 36.497 17.706 11.224 1.00 8.75 222 TYR A O 1
ATOM 1743 N N . SER A 1 243 ? 37.928 16.297 10.205 1.00 8.07 223 SER A N 1
ATOM 1744 C CA . SER A 1 243 ? 38.742 16.110 11.399 1.00 7.98 223 SER A CA 1
ATOM 1745 C C . SER A 1 243 ? 40.214 15.823 10.985 1.00 7.66 223 SER A C 1
ATOM 1746 O O . SER A 1 243 ? 40.422 14.985 10.098 1.00 9.03 223 SER A O 1
ATOM 1749 N N . ASP A 1 244 ? 41.185 16.403 11.645 1.00 8.40 224 ASP A N 1
ATOM 1750 C CA . ASP A 1 244 ? 42.561 16.041 11.404 1.00 8.64 224 ASP A CA 1
ATOM 1751 C C . ASP A 1 244 ? 42.938 14.629 11.819 1.00 9.14 224 ASP A C 1
ATOM 1752 O O . ASP A 1 244 ? 43.915 14.065 11.338 1.00 10.09 224 ASP A O 1
ATOM 1757 N N . ASP A 1 245 ? 42.250 14.076 12.813 1.00 8.60 225 ASP A N 1
ATOM 1758 C CA . ASP A 1 245 ? 42.651 12.837 13.463 1.00 8.79 225 ASP A CA 1
ATOM 1759 C C . ASP A 1 245 ? 41.550 11.808 13.587 1.00 8.70 225 ASP A C 1
ATOM 1760 O O . ASP A 1 245 ? 41.843 10.657 13.982 1.00 10.16 225 ASP A O 1
ATOM 1765 N N . GLY A 1 246 ? 40.298 12.162 13.308 1.00 8.19 226 GLY A N 1
ATOM 1766 C CA . GLY A 1 246 ? 39.221 11.222 13.472 1.00 9.44 226 GLY A CA 1
ATOM 1767 C C . GLY A 1 246 ? 38.560 11.316 14.870 1.00 9.04 226 GLY A C 1
ATOM 1768 O O . GLY A 1 246 ? 37.546 10.650 15.139 1.00 9.49 226 GLY A O 1
ATOM 1769 N N . ILE A 1 247 ? 39.065 12.146 15.738 1.00 8.97 227 ILE A N 1
ATOM 1770 C CA . ILE A 1 247 ? 38.709 12.224 17.156 1.00 8.72 227 ILE A CA 1
ATOM 1771 C C . ILE A 1 247 ? 37.915 13.521 17.450 1.00 9.39 227 ILE A C 1
ATOM 1772 O O . ILE A 1 247 ? 36.833 13.493 18.059 1.00 10.27 227 ILE A O 1
ATOM 1777 N N . THR A 1 248 ? 38.472 14.672 17.040 1.00 8.74 228 THR A N 1
ATOM 1778 C CA . THR A 1 248 ? 37.857 15.995 17.184 1.00 8.79 228 THR A CA 1
ATOM 1779 C C . THR A 1 248 ? 37.425 16.528 15.836 1.00 9.80 228 THR A C 1
ATOM 1780 O O . THR A 1 248 ? 38.188 16.562 14.932 1.00 10.62 228 THR A O 1
ATOM 1784 N N . TRP A 1 249 ? 36.131 16.906 15.752 1.00 9.85 229 TRP A N 1
ATOM 1785 C CA . TRP A 1 249 ? 35.503 17.220 14.499 1.00 8.92 229 TRP A CA 1
ATOM 1786 C C . TRP A 1 249 ? 35.036 18.675 14.421 1.00 8.44 229 TRP A C 1
ATOM 1787 O O . TRP A 1 249 ? 34.638 19.250 15.434 1.00 10.97 229 TRP A O 1
ATOM 1798 N N . GLY A 1 250 ? 35.102 19.195 13.183 1.00 9.16 230 GLY A N 1
ATOM 1799 C CA . GLY A 1 250 ? 34.596 20.546 12.936 1.00 9.14 230 GLY A CA 1
ATOM 1800 C C . GLY A 1 250 ? 33.136 20.618 12.739 1.00 9.55 230 GLY A C 1
ATOM 1801 O O . GLY A 1 250 ? 32.385 19.682 12.895 1.00 10.68 230 GLY A O 1
ATOM 1802 N N . GLU A 1 251 ? 32.691 21.843 12.425 1.00 10.30 231 GLU A N 1
ATOM 1803 C CA . GLU A 1 251 ? 31.250 22.110 12.247 1.00 11.71 231 GLU A CA 1
ATOM 1804 C C . GLU A 1 251 ? 30.731 21.408 10.985 1.00 10.89 231 GLU A C 1
ATOM 1805 O O . GLU A 1 251 ? 31.404 21.374 9.998 1.00 11.35 231 GLU A O 1
ATOM 1811 N N . PRO A 1 252 ? 29.458 21.002 11.087 1.00 11.03 232 PRO A N 1
ATOM 1812 C CA . PRO A 1 252 ? 28.894 20.302 9.901 1.00 10.87 232 PRO A CA 1
ATOM 1813 C C . PRO A 1 252 ? 28.623 21.268 8.762 1.00 12.22 232 PRO A C 1
ATOM 1814 O O . PRO A 1 252 ? 28.297 22.428 8.954 1.00 16.06 232 PRO A O 1
ATOM 1818 N N . VAL A 1 253 ? 28.707 20.743 7.545 1.00 12.38 233 VAL A N 1
ATOM 1819 C CA . VAL A 1 253 ? 28.171 21.364 6.419 1.00 16.08 233 VAL A CA 1
ATOM 1820 C C . VAL A 1 253 ? 27.382 20.435 5.507 1.00 11.44 233 VAL A C 1
ATOM 1821 O O . VAL A 1 253 ? 27.658 19.241 5.460 1.00 11.78 233 VAL A O 1
ATOM 1825 N N . ARG A 1 254 ? 26.334 20.952 4.958 1.00 11.49 234 ARG A N 1
ATOM 1826 C CA . ARG A 1 254 ? 25.459 20.131 4.172 1.00 10.36 234 ARG A CA 1
ATOM 1827 C C . ARG A 1 254 ? 26.164 19.750 2.901 1.00 10.02 234 ARG A C 1
ATOM 1828 O O . ARG A 1 254 ? 26.738 20.538 2.192 1.00 13.93 234 ARG A O 1
ATOM 1836 N N . VAL A 1 255 ? 26.028 18.456 2.504 1.00 8.78 235 VAL A N 1
ATOM 1837 C CA . VAL A 1 255 ? 26.437 17.990 1.159 1.00 8.89 235 VAL A CA 1
ATOM 1838 C C . VAL A 1 255 ? 25.375 18.455 0.180 1.00 8.70 235 VAL A C 1
ATOM 1839 O O . VAL A 1 255 ? 24.231 18.780 0.580 1.00 8.70 235 VAL A O 1
ATOM 1843 N N . ASN A 1 256 ? 25.750 18.464 -1.073 1.00 7.75 236 ASN A N 1
ATOM 1844 C CA . ASN A 1 256 ? 24.863 18.868 -2.168 1.00 8.27 236 ASN A CA 1
ATOM 1845 C C . ASN A 1 256 ? 24.592 17.728 -3.110 1.00 8.33 236 ASN A C 1
ATOM 1846 O O . ASN A 1 256 ? 25.512 16.914 -3.356 1.00 8.88 236 ASN A O 1
ATOM 1851 N N . GLY A 1 257 ? 23.386 17.620 -3.622 1.00 8.42 237 GLY A N 1
ATOM 1852 C CA . GLY A 1 257 ? 23.118 16.663 -4.683 1.00 8.70 237 GLY A CA 1
ATOM 1853 C C . GLY A 1 257 ? 23.152 15.211 -4.202 1.00 8.69 237 GLY A C 1
ATOM 1854 O O . GLY A 1 257 ? 23.308 14.359 -5.123 1.00 8.84 237 GLY A O 1
ATOM 1855 N N . PHE A 1 258 ? 23.019 14.917 -2.935 1.00 7.91 238 PHE A N 1
ATOM 1856 C CA . PHE A 1 258 ? 23.269 13.559 -2.434 1.00 8.27 238 PHE A CA 1
ATOM 1857 C C . PHE A 1 258 ? 22.471 12.535 -3.142 1.00 7.87 238 PHE A C 1
ATOM 1858 O O . PHE A 1 258 ? 23.054 11.483 -3.590 1.00 9.39 238 PHE A O 1
ATOM 1866 N N . LEU A 1 259 ? 21.179 12.746 -3.297 1.00 7.51 239 LEU A N 1
ATOM 1867 C CA . LEU A 1 259 ? 20.300 11.837 -3.993 1.00 8.15 239 LEU A CA 1
ATOM 1868 C C . LEU A 1 259 ? 19.447 12.587 -5.027 1.00 7.78 239 LEU A C 1
ATOM 1869 O O . LEU A 1 259 ? 19.267 13.816 -4.873 1.00 9.12 239 LEU A O 1
ATOM 1874 N N . GLY A 1 260 ? 18.957 11.899 -5.998 1.00 8.49 240 GLY A N 1
ATOM 1875 C CA . GLY A 1 260 ? 18.185 12.453 -7.070 1.00 9.63 240 GLY A CA 1
ATOM 1876 C C . GLY A 1 260 ? 16.783 11.854 -7.167 1.00 8.60 240 GLY A C 1
ATOM 1877 O O . GLY A 1 260 ? 16.170 11.529 -6.158 1.00 8.99 240 GLY A O 1
ATOM 1878 N N . LEU A 1 261 ? 16.349 11.799 -8.437 1.00 9.19 241 LEU A N 1
ATOM 1879 C CA . LEU A 1 261 ? 15.017 11.281 -8.717 1.00 9.75 241 LEU A CA 1
ATOM 1880 C C . LEU A 1 261 ? 15.051 9.761 -8.974 1.00 10.39 241 LEU A C 1
ATOM 1881 O O . LEU A 1 261 ? 16.006 9.266 -9.574 1.00 11.68 241 LEU A O 1
ATOM 1886 N N . ASP A 1 262 ? 13.929 9.115 -8.596 1.00 9.96 242 ASP A N 1
ATOM 1887 C CA . ASP A 1 262 ? 13.758 7.708 -8.884 1.00 9.96 242 ASP A CA 1
ATOM 1888 C C . ASP A 1 262 ? 13.094 7.511 -10.248 1.00 10.28 242 ASP A C 1
ATOM 1889 O O . ASP A 1 262 ? 12.977 8.448 -11.045 1.00 11.79 242 ASP A O 1
ATOM 1894 N N . GLU A 1 263 ? 12.699 6.265 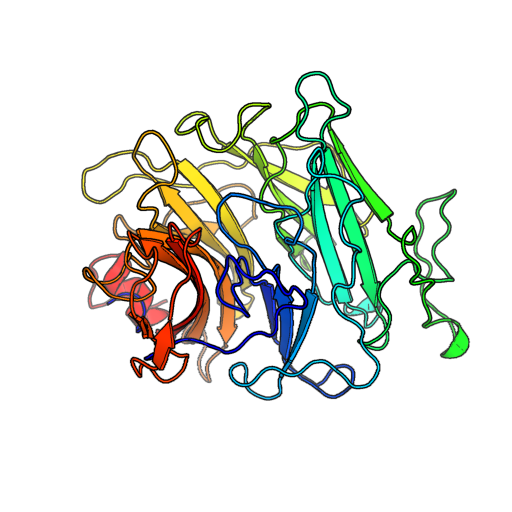-10.536 1.00 11.37 243 GLU A N 1
ATOM 1895 C CA . GLU A 1 263 ? 12.167 5.966 -11.891 1.00 13.44 243 GLU A CA 1
ATOM 1896 C C . GLU A 1 263 ? 10.800 6.575 -12.183 1.00 13.86 243 GLU A C 1
ATOM 1897 O O . GLU A 1 263 ? 10.389 6.643 -13.307 1.00 17.55 243 GLU A O 1
ATOM 1903 N N . ASN A 1 264 ? 10.135 7.087 -11.129 1.00 12.14 244 ASN A N 1
ATOM 1904 C CA . ASN A 1 264 ? 8.922 7.894 -11.277 1.00 13.99 244 ASN A CA 1
ATOM 1905 C C . ASN A 1 264 ? 9.192 9.386 -11.253 1.00 14.16 244 ASN A C 1
ATOM 1906 O O . ASN A 1 264 ? 8.251 10.248 -11.210 1.00 15.47 244 ASN A O 1
ATOM 1911 N N . GLY A 1 265 ? 10.422 9.776 -11.257 1.00 11.78 245 GLY A N 1
ATOM 1912 C CA . GLY A 1 265 ? 10.699 11.174 -11.156 1.00 12.43 245 GLY A CA 1
ATOM 1913 C C . GLY A 1 265 ? 10.510 11.788 -9.819 1.00 13.02 245 GLY A C 1
ATOM 1914 O O . GLY A 1 265 ? 10.300 13.008 -9.751 1.00 13.91 245 GLY A O 1
ATOM 1915 N N . GLN A 1 266 ? 10.531 10.992 -8.726 1.00 12.08 246 GLN A N 1
ATOM 1916 C CA . GLN A 1 266 ? 10.203 11.407 -7.357 1.00 12.04 246 GLN A CA 1
ATOM 1917 C C . GLN A 1 266 ? 11.540 11.514 -6.601 1.00 10.71 246 GLN A C 1
ATOM 1918 O O . GLN A 1 266 ? 12.418 10.659 -6.722 1.00 10.22 246 GLN A O 1
ATOM 1924 N N . GLN A 1 267 ? 11.682 12.577 -5.762 1.00 8.55 247 GLN A N 1
ATOM 1925 C CA . GLN A 1 267 ? 12.930 12.765 -5.022 1.00 8.15 247 GLN A CA 1
ATOM 1926 C C . GLN A 1 267 ? 13.112 11.712 -3.957 1.00 8.43 247 GLN A C 1
ATOM 1927 O O . GLN A 1 267 ? 12.201 11.365 -3.252 1.00 10.16 247 GLN A O 1
ATOM 1933 N N . LEU A 1 268 ? 14.356 11.271 -3.841 1.00 8.10 248 LEU A N 1
ATOM 1934 C CA . LEU A 1 268 ? 14.739 10.325 -2.777 1.00 8.66 248 LEU A CA 1
ATOM 1935 C C . LEU A 1 268 ? 15.346 11.052 -1.615 1.00 8.01 248 LEU A C 1
ATOM 1936 O O . LEU A 1 268 ? 16.068 12.052 -1.776 1.00 9.14 248 LEU A O 1
ATOM 1941 N N . ALA A 1 269 ? 15.136 10.526 -0.417 1.00 8.94 249 ALA A N 1
ATOM 1942 C CA . ALA A 1 269 ? 15.664 11.072 0.812 1.00 8.39 249 ALA A CA 1
ATOM 1943 C C . ALA A 1 269 ? 16.519 10.037 1.528 1.00 7.48 249 ALA A C 1
ATOM 1944 O O . ALA A 1 269 ? 16.251 8.829 1.442 1.00 8.79 249 ALA A O 1
ATOM 1946 N N . PRO A 1 270 ? 17.541 10.493 2.250 1.00 7.40 250 PRO A N 1
ATOM 1947 C CA . PRO A 1 270 ? 18.452 9.575 2.893 1.00 7.57 250 PRO A CA 1
ATOM 1948 C C . PRO A 1 270 ? 17.854 9.011 4.183 1.00 8.38 250 PRO A C 1
ATOM 1949 O O . PRO A 1 270 ? 17.194 9.676 4.953 1.00 8.02 250 PRO A O 1
ATOM 1953 N N . TRP A 1 271 ? 18.261 7.747 4.477 1.00 7.58 251 TRP A N 1
ATOM 1954 C CA . TRP A 1 271 ? 18.139 7.190 5.824 1.00 7.86 251 TRP A CA 1
ATOM 1955 C C . TRP A 1 271 ? 19.467 6.849 6.434 1.00 7.42 251 TRP A C 1
ATOM 1956 O O . TRP A 1 271 ? 19.876 7.391 7.484 1.00 8.33 251 TRP A O 1
ATOM 1967 N N . HIS A 1 272 ? 20.223 5.924 5.818 1.00 7.74 252 HIS A N 1
ATOM 1968 C CA . HIS A 1 272 ? 21.488 5.429 6.331 1.00 7.92 252 HIS A CA 1
ATOM 1969 C C . HIS A 1 272 ? 22.428 5.303 5.124 1.00 7.68 252 HIS A C 1
ATOM 1970 O O . HIS A 1 272 ? 21.985 5.206 3.975 1.00 8.93 252 HIS A O 1
ATOM 1977 N N . GLN A 1 273 ? 23.749 5.282 5.360 1.00 7.76 253 GLN A N 1
ATOM 1978 C CA . GLN A 1 273 ? 24.705 5.307 4.231 1.00 7.72 253 GLN A CA 1
ATOM 1979 C C . GLN A 1 273 ? 26.092 4.825 4.652 1.00 7.87 253 GLN A C 1
ATOM 1980 O O . GLN A 1 273 ? 26.437 4.871 5.824 1.00 7.87 253 GLN A O 1
ATOM 1986 N N . ASP A 1 274 ? 26.840 4.392 3.614 1.00 7.52 254 ASP A N 1
ATOM 1987 C CA . ASP A 1 274 ? 28.268 4.026 3.755 1.00 7.56 254 ASP A CA 1
ATOM 1988 C C . ASP A 1 274 ? 28.944 4.706 2.558 1.00 7.65 254 ASP A C 1
ATOM 1989 O O . ASP A 1 274 ? 28.490 4.647 1.434 1.00 8.14 254 ASP A O 1
ATOM 1994 N N . VAL A 1 275 ? 30.104 5.259 2.868 1.00 7.89 255 VAL A N 1
ATOM 1995 C CA . VAL A 1 275 ? 30.952 5.948 1.819 1.00 8.23 255 VAL A CA 1
ATOM 1996 C C . VAL A 1 275 ? 32.321 5.294 1.740 1.00 9.71 255 VAL A C 1
ATOM 1997 O O . VAL A 1 275 ? 32.891 4.899 2.750 1.00 9.57 255 VAL A O 1
ATOM 2001 N N . GLN A 1 276 ? 32.867 5.215 0.519 1.00 8.70 256 GLN A N 1
ATOM 2002 C CA . GLN A 1 276 ? 34.257 4.816 0.287 1.00 8.68 256 GLN A CA 1
ATOM 2003 C C . GLN A 1 276 ? 34.909 5.817 -0.664 1.00 8.08 256 GLN A C 1
ATOM 2004 O O . GLN A 1 276 ? 34.275 6.237 -1.619 1.00 10.35 256 GLN A O 1
ATOM 2010 N N . TYR A 1 277 ? 36.197 6.115 -0.412 1.00 8.42 257 TYR A N 1
ATOM 2011 C CA . TYR A 1 277 ? 37.006 6.678 -1.500 1.00 8.83 257 TYR A CA 1
ATOM 2012 C C . TYR A 1 277 ? 37.528 5.443 -2.339 1.00 8.53 257 TYR A C 1
ATOM 2013 O O . TYR A 1 277 ? 38.104 4.529 -1.696 1.00 10.64 257 TYR A O 1
ATOM 2022 N N . VAL A 1 278 ? 37.373 5.517 -3.644 1.00 9.05 258 VAL A N 1
ATOM 2023 C CA . VAL A 1 278 ? 37.762 4.410 -4.527 1.00 9.77 258 VAL A CA 1
ATOM 2024 C C . VAL A 1 278 ? 38.879 4.918 -5.425 1.00 9.71 258 VAL A C 1
ATOM 2025 O O . VAL A 1 278 ? 38.642 5.572 -6.440 1.00 10.44 258 VAL A O 1
ATOM 2029 N N . PRO A 1 279 ? 40.143 4.609 -5.097 1.00 10.34 259 PRO A N 1
ATOM 2030 C CA . PRO A 1 279 ? 41.261 5.094 -5.887 1.00 11.95 259 PRO A CA 1
ATOM 2031 C C . PRO A 1 279 ? 41.157 4.790 -7.412 1.00 12.29 259 PRO A C 1
ATOM 2032 O O . PRO A 1 279 ? 41.458 5.620 -8.258 1.00 13.89 259 PRO A O 1
ATOM 2036 N N . ASP A 1 280 ? 40.700 3.572 -7.725 1.00 12.04 260 ASP A N 1
ATOM 2037 C CA . ASP A 1 280 ? 40.612 3.172 -9.160 1.00 12.05 260 ASP A CA 1
ATOM 2038 C C . ASP A 1 280 ? 39.674 4.011 -9.965 1.00 12.45 260 ASP A C 1
ATOM 2039 O O . ASP A 1 280 ? 39.848 4.139 -11.177 1.00 15.98 260 ASP A O 1
ATOM 2044 N N . LEU A 1 281 ? 38.658 4.632 -9.300 1.00 11.24 261 LEU A N 1
ATOM 2045 C CA . LEU A 1 281 ? 37.680 5.501 -9.910 1.00 11.49 261 LEU A CA 1
ATOM 2046 C C . LEU A 1 281 ? 37.929 6.942 -9.701 1.00 12.11 261 LEU A C 1
ATOM 2047 O O . LEU A 1 281 ? 37.218 7.770 -10.298 1.00 14.07 261 LEU A O 1
ATOM 2052 N N . LYS A 1 282 ? 38.899 7.308 -8.918 1.00 11.45 262 LYS A N 1
ATOM 2053 C CA . LYS A 1 282 ? 39.247 8.705 -8.617 1.00 12.59 262 LYS A CA 1
ATOM 2054 C C . LYS A 1 282 ? 38.041 9.417 -8.062 1.00 11.04 262 LYS A C 1
ATOM 2055 O O . LYS A 1 282 ? 37.804 10.614 -8.373 1.00 14.20 262 LYS A O 1
ATOM 2061 N N . GLU A 1 283 ? 37.245 8.777 -7.206 1.00 10.14 263 GLU A N 1
ATOM 2062 C CA . GLU A 1 283 ? 36.051 9.387 -6.642 1.00 10.83 263 GLU A CA 1
ATOM 2063 C C . GLU A 1 283 ? 35.588 8.741 -5.405 1.00 9.75 263 GLU A C 1
ATOM 2064 O O . GLU A 1 283 ? 35.964 7.581 -5.088 1.00 10.50 263 GLU A O 1
ATOM 2070 N N . PHE A 1 284 ? 34.769 9.484 -4.652 1.00 8.89 264 PHE A N 1
ATOM 2071 C CA . PHE A 1 284 ? 34.003 8.927 -3.550 1.00 8.82 264 PHE A CA 1
ATOM 2072 C C . PHE A 1 284 ? 32.741 8.257 -4.122 1.00 8.60 264 PHE A C 1
ATOM 2073 O O . PHE A 1 284 ? 32.119 8.761 -5.061 1.00 10.21 264 PHE A O 1
ATOM 2081 N N . VAL A 1 285 ? 32.420 7.106 -3.502 1.00 8.56 265 VAL A N 1
ATOM 2082 C CA . VAL A 1 285 ? 31.253 6.315 -3.853 1.00 8.44 265 VAL A CA 1
ATOM 2083 C C . VAL A 1 285 ? 30.477 6.047 -2.613 1.00 9.04 265 VAL A C 1
ATOM 2084 O O . VAL A 1 285 ? 31.017 5.726 -1.590 1.00 9.20 265 VAL A O 1
ATOM 2088 N N . CYS A 1 286 ? 29.124 6.190 -2.723 1.00 8.59 266 CYS A N 1
ATOM 2089 C CA . CYS A 1 286 ? 28.256 5.969 -1.551 1.00 8.60 266 CYS A CA 1
ATOM 2090 C C . CYS A 1 286 ? 27.067 5.072 -1.956 1.00 8.19 266 CYS A C 1
ATOM 2091 O O . CYS A 1 286 ? 26.457 5.236 -2.997 1.00 8.59 266 CYS A O 1
ATOM 2094 N N . ILE A 1 287 ? 26.838 4.116 -1.038 1.00 7.22 267 ILE A N 1
ATOM 2095 C CA . ILE A 1 287 ? 25.600 3.347 -1.097 1.00 7.89 267 ILE A CA 1
ATOM 2096 C C . ILE A 1 287 ? 24.695 3.914 -0.030 1.00 8.64 267 ILE A C 1
ATOM 2097 O O . ILE A 1 287 ? 24.985 3.865 1.166 1.00 8.39 267 ILE A O 1
ATOM 2102 N N . SER A 1 288 ? 23.563 4.436 -0.494 1.00 8.23 268 SER A N 1
ATOM 2103 C CA . SER A 1 288 ? 22.550 5.093 0.356 1.00 8.00 268 SER A CA 1
ATOM 2104 C C . SER A 1 288 ? 21.295 4.209 0.486 1.00 7.26 268 SER A C 1
ATOM 2105 O O . SER A 1 288 ? 20.687 3.873 -0.547 1.00 8.26 268 SER A O 1
ATOM 2108 N N . GLN A 1 289 ? 20.940 3.877 1.708 1.00 7.23 269 GLN A N 1
ATOM 2109 C CA . GLN A 1 289 ? 19.617 3.318 1.984 1.00 7.70 269 GLN A CA 1
ATOM 2110 C C . GLN A 1 289 ? 18.684 4.516 2.060 1.00 8.19 269 GLN A C 1
ATOM 2111 O O . GLN A 1 289 ? 18.864 5.412 2.907 1.00 8.21 269 GLN A O 1
ATOM 2117 N N . CYS A 1 290 ? 17.715 4.568 1.127 1.00 8.19 270 CYS A N 1
ATOM 2118 C CA . CYS A 1 290 ? 16.930 5.762 0.856 1.00 8.23 270 CYS A CA 1
ATOM 2119 C C . CYS A 1 290 ? 15.516 5.428 0.529 1.00 8.93 270 CYS A C 1
ATOM 2120 O O . CYS A 1 290 ? 15.162 4.232 0.365 1.00 9.10 270 CYS A O 1
ATOM 2123 N N . PHE A 1 291 ? 14.668 6.434 0.327 1.00 7.92 271 PHE A N 1
ATOM 2124 C CA . PHE A 1 291 ? 13.233 6.220 0.188 1.00 8.42 271 PHE A CA 1
ATOM 2125 C C . PHE A 1 291 ? 12.579 7.407 -0.478 1.00 9.46 271 PHE A C 1
ATOM 2126 O O . PHE A 1 291 ? 13.047 8.572 -0.268 1.00 9.29 271 PHE A O 1
ATOM 2134 N N . ALA A 1 292 ? 11.476 7.173 -1.165 1.00 9.38 272 ALA A N 1
ATOM 2135 C CA . ALA A 1 292 ? 10.704 8.263 -1.815 1.00 9.96 272 ALA A CA 1
ATOM 2136 C C . ALA A 1 292 ? 9.462 8.641 -1.038 1.00 11.10 272 ALA A C 1
ATOM 2137 O O . ALA A 1 292 ? 8.890 9.720 -1.276 1.00 12.09 272 ALA A O 1
ATOM 2139 N N . GLY A 1 293 ? 9.074 7.839 -0.056 1.00 12.05 273 GLY A N 1
ATOM 2140 C CA . GLY A 1 293 ? 7.848 8.147 0.703 1.00 11.79 273 GLY A CA 1
ATOM 2141 C C . GLY A 1 293 ? 8.066 8.855 2.030 1.00 12.85 273 GLY A C 1
ATOM 2142 O O . GLY A 1 293 ? 9.019 9.659 2.166 1.00 12.80 273 GLY A O 1
ATOM 2143 N N . ARG A 1 294 ? 7.189 8.578 2.978 1.00 13.54 274 ARG A N 1
ATOM 2144 C CA . ARG A 1 294 ? 7.144 9.328 4.225 1.00 13.25 274 ARG A CA 1
ATOM 2145 C C . ARG A 1 294 ? 8.211 8.865 5.249 1.00 12.10 274 ARG A C 1
ATOM 2146 O O . ARG A 1 294 ? 8.485 9.544 6.199 1.00 12.36 274 ARG A O 1
ATOM 2154 N N . ASN A 1 295 ? 8.711 7.621 5.061 1.00 10.63 275 ASN A N 1
ATOM 2155 C CA . ASN A 1 295 ? 9.674 7.059 5.966 1.00 10.36 275 ASN A CA 1
ATOM 2156 C C . ASN A 1 295 ? 10.449 5.921 5.245 1.00 10.50 275 ASN A C 1
ATOM 2157 O O . ASN A 1 295 ? 10.133 5.605 4.135 1.00 10.75 275 ASN A O 1
ATOM 2162 N N . PRO A 1 296 ? 11.453 5.359 5.942 1.00 9.32 276 PRO A N 1
ATOM 2163 C CA . PRO A 1 296 ? 12.216 4.266 5.277 1.00 9.87 276 PRO A CA 1
ATOM 2164 C C . PRO A 1 296 ? 11.551 2.917 5.116 1.00 8.79 276 PRO A C 1
ATOM 2165 O O . PRO A 1 296 ? 12.208 2.035 4.606 1.00 10.45 276 PRO A O 1
ATOM 2169 N N . ASP A 1 297 ? 10.263 2.777 5.416 1.00 8.86 277 ASP A N 1
ATOM 2170 C CA . ASP A 1 297 ? 9.621 1.499 5.110 1.00 9.36 277 ASP A CA 1
ATOM 2171 C C . ASP A 1 297 ? 9.708 1.189 3.658 1.00 10.05 277 ASP A C 1
ATOM 2172 O O . ASP A 1 297 ? 9.511 2.046 2.802 1.00 11.19 277 ASP A O 1
ATOM 2177 N N . GLY A 1 298 ? 10.114 -0.058 3.328 1.00 9.82 278 GLY A N 1
ATOM 2178 C CA . GLY A 1 298 ? 10.307 -0.396 1.885 1.00 10.50 278 GLY A CA 1
ATOM 2179 C C . GLY A 1 298 ? 11.518 0.199 1.246 1.00 9.38 278 GLY A C 1
ATOM 2180 O O . GLY A 1 298 ? 11.643 0.199 0.030 1.00 10.07 278 GLY A O 1
ATOM 2181 N N . SER A 1 299 ? 12.476 0.686 2.070 1.00 9.16 279 SER A N 1
ATOM 2182 C CA . SER A 1 299 ? 13.657 1.320 1.474 1.00 8.65 279 SER A CA 1
ATOM 2183 C C . SER A 1 299 ? 14.445 0.445 0.565 1.00 8.67 279 SER A C 1
ATOM 2184 O O . SER A 1 299 ? 14.448 -0.793 0.695 1.00 9.46 279 SER A O 1
ATOM 2187 N N . VAL A 1 300 ? 15.128 1.126 -0.341 1.00 8.26 280 VAL A N 1
ATOM 2188 C CA . VAL A 1 300 ? 15.966 0.543 -1.331 1.00 8.54 280 VAL A CA 1
ATOM 2189 C C . VAL A 1 300 ? 17.395 1.139 -1.181 1.00 8.61 280 VAL A C 1
ATOM 2190 O O . VAL A 1 300 ? 17.600 2.074 -0.377 1.00 9.70 280 VAL A O 1
ATOM 2194 N N . LEU A 1 301 ? 18.366 0.570 -1.905 1.00 8.14 281 LEU A N 1
ATOM 2195 C CA . LEU A 1 301 ? 19.666 1.229 -1.998 1.00 8.56 281 LEU A CA 1
ATOM 2196 C C . LEU A 1 301 ? 19.713 1.931 -3.370 1.00 8.87 281 LEU A C 1
ATOM 2197 O O . LEU A 1 301 ? 19.284 1.428 -4.384 1.00 8.79 281 LEU A O 1
ATOM 2202 N N . HIS A 1 302 ? 20.382 3.116 -3.327 1.00 7.90 282 HIS A N 1
ATOM 2203 C CA . HIS A 1 302 ? 20.822 3.839 -4.510 1.00 7.80 282 HIS A CA 1
ATOM 2204 C C . HIS A 1 302 ? 22.375 4.093 -4.439 1.00 8.04 282 HIS A C 1
ATOM 2205 O O . HIS A 1 302 ? 22.863 4.149 -3.323 1.00 9.52 282 HIS A O 1
ATOM 2212 N N . LEU A 1 303 ? 22.949 4.304 -5.597 1.00 7.82 283 LEU A N 1
ATOM 2213 C CA . LEU A 1 303 ? 24.356 4.640 -5.693 1.00 7.76 283 LEU A CA 1
ATOM 2214 C C . LEU A 1 303 ? 24.503 6.138 -6.011 1.00 8.58 283 LEU A C 1
ATOM 2215 O O . LEU A 1 303 ? 23.808 6.617 -6.912 1.00 8.95 283 LEU A O 1
ATOM 2220 N N . THR A 1 304 ? 25.472 6.788 -5.362 1.00 8.07 284 THR A N 1
ATOM 2221 C CA . THR A 1 304 ? 25.707 8.202 -5.632 1.00 7.87 284 THR A CA 1
ATOM 2222 C C . THR A 1 304 ? 27.227 8.399 -5.558 1.00 8.51 284 THR A C 1
ATOM 2223 O O . THR A 1 304 ? 27.902 7.729 -4.761 1.00 8.98 284 THR A O 1
ATOM 2227 N N . THR A 1 305 ? 27.780 9.296 -6.352 1.00 8.18 285 THR A N 1
ATOM 2228 C CA . THR A 1 305 ? 29.202 9.489 -6.409 1.00 8.81 285 THR A CA 1
ATOM 2229 C C . THR A 1 305 ? 29.583 10.966 -6.339 1.00 8.31 285 THR A C 1
ATOM 2230 O O . THR A 1 305 ? 28.712 11.839 -6.603 1.00 9.52 285 THR A O 1
ATOM 2234 N N . SER A 1 306 ? 30.849 11.233 -6.042 1.00 8.56 286 SER A N 1
ATOM 2235 C CA . SER A 1 306 ? 31.349 12.611 -5.881 1.00 8.92 286 SER A CA 1
ATOM 2236 C C . SER A 1 306 ? 32.829 12.666 -6.044 1.00 8.72 286 SER A C 1
ATOM 2237 O O . SER A 1 306 ? 33.560 11.822 -5.525 1.00 10.74 286 SER A O 1
ATOM 2240 N N . LYS A 1 307 ? 33.338 13.725 -6.732 1.00 9.69 287 LYS A N 1
ATOM 2241 C CA . LYS A 1 307 ? 34.748 13.922 -6.848 1.00 10.46 287 LYS A CA 1
ATOM 2242 C C . LYS A 1 307 ? 35.388 14.388 -5.556 1.00 11.13 287 LYS A C 1
ATOM 2243 O O . LYS A 1 307 ? 36.590 14.227 -5.366 1.00 13.25 287 LYS A O 1
ATOM 2249 N N . ASP A 1 308 ? 34.625 15.095 -4.702 1.00 10.65 288 ASP A N 1
ATOM 2250 C CA . ASP A 1 308 ? 35.119 15.807 -3.540 1.00 10.54 288 ASP A CA 1
ATOM 2251 C C . ASP A 1 308 ? 34.612 15.468 -2.237 1.00 11.01 288 ASP A C 1
ATOM 2252 O O . ASP A 1 308 ? 35.087 15.968 -1.187 1.00 12.16 288 ASP A O 1
ATOM 2257 N N . GLY A 1 309 ? 33.549 14.631 -2.184 1.00 9.93 289 GLY A N 1
ATOM 2258 C CA . GLY A 1 309 ? 32.883 14.334 -0.939 1.00 10.62 289 GLY A CA 1
ATOM 2259 C C . GLY A 1 309 ? 31.736 15.245 -0.570 1.00 8.80 289 GLY A C 1
ATOM 2260 O O . GLY A 1 309 ? 30.982 14.969 0.363 1.00 8.86 289 GLY A O 1
ATOM 2261 N N . VAL A 1 310 ? 31.714 16.417 -1.250 1.00 9.00 290 VAL A N 1
ATOM 2262 C CA . VAL A 1 310 ? 30.774 17.502 -0.987 1.00 7.61 290 VAL A CA 1
ATOM 2263 C C . VAL A 1 310 ? 29.594 17.545 -1.912 1.00 7.99 290 VAL A C 1
ATOM 2264 O O . VAL A 1 310 ? 28.427 17.681 -1.457 1.00 9.24 290 VAL A O 1
ATOM 2268 N N . ASN A 1 311 ? 29.918 17.450 -3.207 1.00 8.38 291 ASN A N 1
ATOM 2269 C CA . ASN A 1 311 ? 28.955 17.602 -4.302 1.00 8.45 291 ASN A CA 1
ATOM 2270 C C . ASN A 1 311 ? 28.761 16.294 -4.996 1.00 7.63 291 ASN A C 1
ATOM 2271 O O . ASN A 1 311 ? 29.754 15.740 -5.516 1.00 9.84 291 ASN A O 1
ATOM 2276 N N . TRP A 1 312 ? 27.552 15.779 -4.945 1.00 8.10 292 TRP A N 1
ATOM 2277 C CA . TRP A 1 312 ? 27.252 14.426 -5.388 1.00 8.25 292 TRP A CA 1
ATOM 2278 C C . TRP A 1 312 ? 26.330 14.383 -6.579 1.00 8.65 292 TRP A C 1
ATOM 2279 O O . TRP A 1 312 ? 25.671 15.395 -6.889 1.00 9.60 292 TRP A O 1
ATOM 2290 N N . GLU A 1 313 ? 26.263 13.215 -7.188 1.00 9.55 293 GLU A N 1
ATOM 2291 C CA . GLU A 1 313 ? 25.238 12.952 -8.223 1.00 10.66 293 GLU A CA 1
ATOM 2292 C C . GLU A 1 313 ? 24.879 11.485 -8.152 1.00 8.90 293 GLU A C 1
ATOM 2293 O O . GLU A 1 313 ? 25.718 10.614 -8.307 1.00 9.70 293 GLU A O 1
ATOM 2299 N N . GLN A 1 314 ? 23.596 11.223 -8.063 1.00 9.26 294 GLN A N 1
ATOM 2300 C CA . GLN A 1 314 ? 23.081 9.868 -8.103 1.00 8.83 294 GLN A CA 1
ATOM 2301 C C . GLN A 1 314 ? 23.365 9.266 -9.432 1.00 8.94 294 GLN A C 1
ATOM 2302 O O . GLN A 1 314 ? 23.277 9.899 -10.463 1.00 9.75 294 GLN A O 1
ATOM 2308 N N . VAL A 1 315 ? 23.696 7.944 -9.428 1.00 8.74 295 VAL A N 1
ATOM 2309 C CA . VAL A 1 315 ? 23.950 7.191 -10.689 1.00 9.84 295 VAL A CA 1
ATOM 2310 C C . VAL A 1 315 ? 22.609 6.570 -11.165 1.00 9.27 295 VAL A C 1
ATOM 2311 O O . VAL A 1 315 ? 22.107 5.627 -10.543 1.00 11.11 295 VAL A O 1
ATOM 2315 N N . GLY A 1 316 ? 22.042 7.112 -12.216 1.00 10.86 296 GLY A N 1
ATOM 2316 C CA . GLY A 1 316 ? 20.823 6.626 -12.800 1.00 11.63 296 GLY A CA 1
ATOM 2317 C C . GLY A 1 316 ? 19.570 6.949 -11.969 1.00 11.27 296 GLY A C 1
ATOM 2318 O O . GLY A 1 316 ? 19.712 7.560 -10.894 1.00 15.07 296 GLY A O 1
ATOM 2319 N N . THR A 1 317 ? 18.429 6.466 -12.375 1.00 10.38 297 THR A N 1
ATOM 2320 C CA . THR A 1 317 ? 17.199 6.537 -11.705 1.00 11.15 297 THR A CA 1
ATOM 2321 C C . THR A 1 317 ? 16.853 5.283 -10.907 1.00 10.30 297 THR A C 1
ATOM 2322 O O . THR A 1 317 ? 15.944 5.227 -10.077 1.00 11.91 297 THR A O 1
ATOM 2326 N N . LYS A 1 318 ? 17.526 4.151 -11.315 1.00 11.74 298 LYS A N 1
ATOM 2327 C CA . LYS A 1 318 ? 17.175 2.857 -10.876 1.00 11.09 298 LYS A CA 1
ATOM 2328 C C . LYS A 1 318 ? 17.814 2.503 -9.524 1.00 10.37 298 LYS A C 1
ATOM 2329 O O . LYS A 1 318 ? 18.955 2.898 -9.264 1.00 11.05 298 LYS A O 1
ATOM 2335 N N . PRO A 1 319 ? 17.168 1.657 -8.723 1.00 10.37 299 PRO A N 1
ATOM 2336 C CA . PRO A 1 319 ? 17.779 1.191 -7.459 1.00 10.56 299 PRO A CA 1
ATOM 2337 C C . PRO A 1 319 ? 18.939 0.274 -7.709 1.00 10.09 299 PRO A C 1
ATOM 2338 O O . PRO A 1 319 ? 18.974 -0.503 -8.663 1.00 11.51 299 PRO A O 1
ATOM 2342 N N . LEU A 1 320 ? 19.932 0.396 -6.839 1.00 9.25 300 LEU A N 1
ATOM 2343 C CA . LEU A 1 320 ? 21.008 -0.545 -6.774 1.00 9.26 300 LEU A CA 1
ATOM 2344 C C . LEU A 1 320 ? 20.552 -1.871 -6.156 1.00 9.23 300 LEU A C 1
ATOM 2345 O O . LEU A 1 320 ? 21.102 -2.942 -6.584 1.00 10.41 300 LEU A O 1
ATOM 2350 N N . LEU A 1 321 ? 19.657 -1.897 -5.221 1.00 9.78 301 LEU A N 1
ATOM 2351 C CA . LEU A 1 321 ? 19.242 -3.139 -4.583 1.00 9.27 301 LEU A CA 1
ATOM 2352 C C . LEU A 1 321 ? 17.843 -2.862 -4.052 1.00 9.22 301 LEU A C 1
ATOM 2353 O O . LEU A 1 321 ? 17.608 -1.814 -3.420 1.00 9.49 301 LEU A O 1
ATOM 2358 N N . SER A 1 322 ? 16.934 -3.873 -4.178 1.00 9.14 302 SER A N 1
ATOM 2359 C CA . SER A 1 322 ? 15.591 -3.742 -3.739 1.00 10.22 302 SER A CA 1
ATOM 2360 C C . SER A 1 322 ? 15.188 -4.932 -2.850 1.00 9.89 302 SER A C 1
ATOM 2361 O O . SER A 1 322 ? 15.822 -5.997 -2.992 1.00 10.54 302 SER A O 1
ATOM 2364 N N . PRO A 1 323 ? 14.121 -4.812 -2.090 1.00 9.19 303 PRO A N 1
ATOM 2365 C CA . PRO A 1 323 ? 13.621 -5.972 -1.322 1.00 10.12 303 PRO A CA 1
ATOM 2366 C C . PRO A 1 323 ? 13.346 -7.150 -2.239 1.00 10.71 303 PRO A C 1
ATOM 2367 O O . PRO A 1 323 ? 12.933 -7.001 -3.405 1.00 11.40 303 PRO A O 1
ATOM 2371 N N . GLY A 1 324 ? 13.564 -8.336 -1.666 1.00 10.46 304 GLY A N 1
ATOM 2372 C CA . GLY A 1 324 ? 13.241 -9.578 -2.374 1.00 12.00 304 GLY A CA 1
ATOM 2373 C C . GLY A 1 324 ? 11.743 -9.819 -2.464 1.00 12.72 304 GLY A C 1
ATOM 2374 O O . GLY A 1 324 ? 10.898 -9.098 -1.885 1.00 11.92 304 GLY A O 1
ATOM 2375 N N . PRO A 1 325 ? 11.336 -10.901 -3.110 1.00 12.41 305 PRO A N 1
ATOM 2376 C CA . PRO A 1 325 ? 9.918 -11.221 -3.270 1.00 13.54 305 PRO A CA 1
ATOM 2377 C C . PRO A 1 325 ? 9.325 -11.632 -1.925 1.00 11.77 305 PRO A C 1
ATOM 2378 O O . PRO A 1 325 ? 9.996 -12.061 -1.010 1.00 11.73 305 PRO A O 1
ATOM 2382 N N . ASP A 1 326 ? 8.002 -11.545 -1.844 1.00 12.56 306 ASP A N 1
ATOM 2383 C CA . ASP A 1 326 ? 7.277 -11.920 -0.597 1.00 13.53 306 ASP A CA 1
ATOM 2384 C C . ASP A 1 326 ? 7.744 -13.237 -0.112 1.00 11.11 306 ASP A C 1
ATOM 2385 O O . ASP A 1 326 ? 7.746 -14.254 -0.871 1.00 12.63 306 ASP A O 1
ATOM 2390 N N . GLY A 1 327 ? 8.039 -13.261 1.171 1.00 11.15 307 GLY A N 1
ATOM 2391 C CA . GLY A 1 327 ? 8.491 -14.426 1.840 1.00 12.10 307 GLY A CA 1
ATOM 2392 C C . GLY A 1 327 ? 9.947 -14.621 1.987 1.00 12.18 307 GLY A C 1
ATOM 2393 O O . GLY A 1 327 ? 10.394 -15.515 2.740 1.00 14.90 307 GLY A O 1
ATOM 2394 N N . SER A 1 328 ? 10.723 -13.810 1.270 1.00 11.55 308 SER A N 1
ATOM 2395 C CA . SER A 1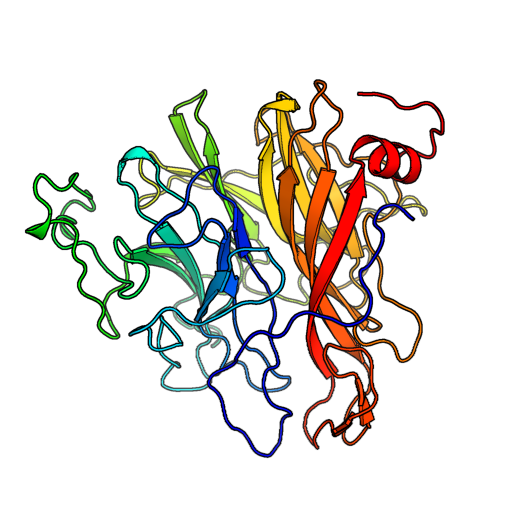 328 ? 12.208 -13.879 1.330 1.00 11.65 308 SER A CA 1
ATOM 2396 C C . SER A 1 328 ? 12.676 -13.181 2.591 1.00 9.72 308 SER A C 1
ATOM 2397 O O . SER A 1 328 ? 12.008 -12.269 3.141 1.00 10.02 308 SER A O 1
ATOM 2400 N N . TRP A 1 329 ? 13.909 -13.482 3.020 1.00 10.06 309 TRP A N 1
ATOM 2401 C CA . TRP A 1 329 ? 14.464 -12.883 4.250 1.00 10.16 309 TRP A CA 1
ATOM 2402 C C . TRP A 1 329 ? 14.667 -11.359 4.107 1.00 9.85 309 TRP A C 1
ATOM 2403 O O . TRP A 1 329 ? 14.794 -10.680 5.136 1.00 9.72 309 TRP A O 1
ATOM 2414 N N . ASP A 1 330 ? 14.699 -10.857 2.867 1.00 8.81 310 ASP A N 1
ATOM 2415 C CA . ASP A 1 330 ? 14.910 -9.424 2.596 1.00 9.01 310 ASP A CA 1
ATOM 2416 C C . ASP A 1 330 ? 13.654 -8.809 1.978 1.00 9.27 310 ASP A C 1
ATOM 2417 O O . ASP A 1 330 ? 13.810 -7.836 1.221 1.00 9.71 310 ASP A O 1
ATOM 2422 N N . ASP A 1 331 ? 12.441 -9.289 2.284 1.00 8.52 311 ASP A N 1
ATOM 2423 C CA . ASP A 1 331 ? 11.246 -8.823 1.591 1.00 9.05 311 ASP A CA 1
ATOM 2424 C C . ASP A 1 331 ? 10.610 -7.553 2.140 1.00 10.43 311 ASP A C 1
ATOM 2425 O O . ASP A 1 331 ? 9.687 -7.045 1.453 1.00 12.28 311 ASP A O 1
ATOM 2430 N N . PHE A 1 332 ? 11.069 -7.014 3.277 1.00 8.64 312 PHE A N 1
ATOM 2431 C CA . PHE A 1 332 ? 10.491 -5.763 3.811 1.00 9.34 312 PHE A CA 1
ATOM 2432 C C . PHE A 1 332 ? 11.186 -4.537 3.317 1.00 8.69 312 PHE A C 1
ATOM 2433 O O . PHE A 1 332 ? 10.555 -3.558 2.845 1.00 10.96 312 PHE A O 1
ATOM 2441 N N . GLN A 1 333 ? 12.492 -4.489 3.528 1.00 9.51 313 GLN A N 1
ATOM 2442 C CA . GLN A 1 333 ? 13.303 -3.331 3.135 1.00 9.40 313 GLN A CA 1
ATOM 2443 C C . GLN A 1 333 ? 14.747 -3.762 3.033 1.00 8.96 313 GLN A C 1
ATOM 2444 O O . GLN A 1 333 ? 15.128 -4.719 3.761 1.00 9.19 313 GLN A O 1
ATOM 2450 N N . ILE A 1 334 ? 15.523 -3.034 2.204 1.00 8.41 314 ILE A N 1
ATOM 2451 C CA . ILE A 1 334 ? 16.946 -3.130 2.318 1.00 7.70 314 ILE A CA 1
ATOM 2452 C C . ILE A 1 334 ? 17.422 -2.117 3.311 1.00 8.02 314 ILE A C 1
ATOM 2453 O O . ILE A 1 334 ? 16.980 -0.930 3.265 1.00 9.94 314 ILE A O 1
ATOM 2458 N N . TYR A 1 335 ? 18.239 -2.551 4.256 1.00 8.52 315 TYR A N 1
ATOM 2459 C CA . TYR A 1 335 ? 18.730 -1.705 5.339 1.00 8.09 315 TYR A CA 1
ATOM 2460 C C . TYR A 1 335 ? 20.205 -1.320 5.056 1.00 8.42 315 TYR A C 1
ATOM 2461 O O . TYR A 1 335 ? 20.718 -1.547 3.977 1.00 9.05 315 TYR A O 1
ATOM 2470 N N . ARG A 1 336 ? 20.837 -0.679 6.038 1.00 8.11 316 ARG A N 1
ATOM 2471 C CA . ARG A 1 336 ? 22.140 -0.130 5.787 1.00 8.46 316 ARG A CA 1
ATOM 2472 C C . ARG A 1 336 ? 23.136 -1.133 5.336 1.00 8.74 316 ARG A C 1
ATOM 2473 O O . ARG A 1 336 ? 23.192 -2.247 5.879 1.00 9.37 316 ARG A O 1
ATOM 2481 N N . SER A 1 337 ? 23.920 -0.786 4.334 1.00 7.95 317 SER A N 1
ATOM 2482 C CA . SER A 1 337 ? 24.811 -1.723 3.666 1.00 7.67 317 SER A CA 1
ATOM 2483 C C . SER A 1 337 ? 26.216 -1.163 3.634 1.00 8.40 317 SER A C 1
ATOM 2484 O O . SER A 1 337 ? 26.416 0.074 3.652 1.00 10.06 317 SER A O 1
ATOM 2487 N N . SER A 1 338 ? 27.234 -2.000 3.586 1.00 8.05 318 SER A N 1
ATOM 2488 C CA . SER A 1 338 ? 28.636 -1.638 3.498 1.00 7.65 318 SER A CA 1
ATOM 2489 C C . SER A 1 338 ? 29.226 -2.239 2.253 1.00 7.20 318 SER A C 1
ATOM 2490 O O . SER A 1 338 ? 28.821 -3.282 1.830 1.00 10.14 318 SER A O 1
ATOM 2493 N N . PHE A 1 339 ? 30.227 -1.596 1.671 1.00 8.82 319 PHE A N 1
ATOM 2494 C CA . PHE A 1 339 ? 30.792 -2.147 0.442 1.00 8.11 319 PHE A CA 1
ATOM 2495 C C . PHE A 1 339 ? 32.278 -1.959 0.371 1.00 8.15 319 PHE A C 1
ATOM 2496 O O . PHE A 1 339 ? 32.879 -1.079 1.049 1.00 9.71 319 PHE A O 1
ATOM 2504 N N . TYR A 1 340 ? 32.849 -2.753 -0.529 1.00 8.72 320 TYR A N 1
ATOM 2505 C CA . TYR A 1 340 ? 34.278 -2.570 -0.931 1.00 9.01 320 TYR A CA 1
ATOM 2506 C C . TYR A 1 340 ? 34.313 -2.715 -2.431 1.00 9.47 320 TYR A C 1
ATOM 2507 O O . TYR A 1 340 ? 33.749 -3.677 -3.011 1.00 10.05 320 TYR A O 1
ATOM 2516 N N . TYR A 1 341 ? 34.987 -1.753 -3.110 1.00 9.42 321 TYR A N 1
ATOM 2517 C CA . TYR A 1 341 ? 35.328 -1.871 -4.524 1.00 9.38 321 TYR A CA 1
ATOM 2518 C C . TYR A 1 341 ? 36.655 -2.635 -4.616 1.00 9.30 321 TYR A C 1
ATOM 2519 O O . TYR A 1 341 ? 37.678 -2.112 -4.171 1.00 10.44 321 TYR A O 1
ATOM 2528 N N . GLU A 1 342 ? 36.587 -3.827 -5.167 1.00 9.62 322 GLU A N 1
ATOM 2529 C CA . GLU A 1 342 ? 37.769 -4.685 -5.302 1.00 11.21 322 GLU A CA 1
ATOM 2530 C C . GLU A 1 342 ? 38.344 -4.415 -6.688 1.00 10.40 322 GLU A C 1
ATOM 2531 O O . GLU A 1 342 ? 37.752 -4.788 -7.681 1.00 10.57 322 GLU A O 1
ATOM 2537 N N . PRO A 1 343 ? 39.558 -3.827 -6.752 1.00 11.09 323 PRO A N 1
ATOM 2538 C CA . PRO A 1 343 ? 40.091 -3.553 -8.119 1.00 11.37 323 PRO A CA 1
ATOM 2539 C C . PRO A 1 343 ? 40.305 -4.824 -8.909 1.00 12.05 323 PRO A C 1
ATOM 2540 O O . PRO A 1 343 ? 40.598 -5.863 -8.322 1.00 13.58 323 PRO A O 1
ATOM 2544 N N . GLY A 1 344 ? 40.156 -4.684 -10.215 1.00 12.55 324 GLY A N 1
ATOM 2545 C CA . GLY A 1 344 ? 40.444 -5.748 -11.141 1.00 15.90 324 GLY A CA 1
ATOM 2546 C C . GLY A 1 344 ? 41.841 -5.709 -11.642 1.00 14.92 324 GLY A C 1
ATOM 2547 O O . GLY A 1 344 ? 42.660 -4.828 -11.242 1.00 20.03 324 GLY A O 1
ATOM 2548 N N . SER A 1 345 ? 42.116 -6.556 -12.611 1.00 20.65 325 SER A N 1
ATOM 2549 C CA . SER A 1 345 ? 43.447 -6.515 -13.237 1.00 21.91 325 SER A CA 1
ATOM 2550 C C . SER A 1 345 ? 43.633 -5.347 -14.188 1.00 23.05 325 SER A C 1
ATOM 2551 O O . SER A 1 345 ? 44.765 -4.918 -14.406 1.00 29.74 325 SER A O 1
ATOM 2554 N N . SER A 1 346 ? 42.528 -4.844 -14.769 1.00 18.40 326 SER A N 1
ATOM 2555 C CA . SER A 1 346 ? 42.535 -3.637 -15.570 1.00 19.53 326 SER A CA 1
ATOM 2556 C C . SER A 1 346 ? 41.928 -2.475 -14.803 1.00 16.91 326 SER A C 1
ATOM 2557 O O . SER A 1 346 ? 40.999 -2.709 -14.059 1.00 18.22 326 SER A O 1
ATOM 2560 N N . ALA A 1 347 ? 42.376 -1.279 -15.119 1.00 16.85 327 ALA A N 1
ATOM 2561 C CA . ALA A 1 347 ? 41.777 -0.038 -14.569 1.00 15.66 327 ALA A CA 1
ATOM 2562 C C . ALA A 1 347 ? 40.351 0.123 -14.846 1.00 17.50 327 ALA A C 1
ATOM 2563 O O . ALA A 1 347 ? 39.946 -0.110 -15.975 1.00 18.19 327 ALA A O 1
ATOM 2565 N N . GLY A 1 348 ? 39.591 0.527 -13.854 1.00 14.77 328 GLY A N 1
ATOM 2566 C CA . GLY A 1 348 ? 38.172 0.807 -14.044 1.00 14.96 328 GLY A CA 1
ATOM 2567 C C . GLY A 1 348 ? 37.255 -0.371 -14.251 1.00 16.44 328 GLY A C 1
ATOM 2568 O O . GLY A 1 348 ? 36.102 -0.236 -14.691 1.00 19.56 328 GLY A O 1
ATOM 2569 N N . ASP A 1 349 ? 37.705 -1.548 -13.845 1.00 13.06 329 ASP A N 1
ATOM 2570 C CA . ASP A 1 349 ? 37.024 -2.762 -14.146 1.00 13.02 329 ASP A CA 1
ATOM 2571 C C . ASP A 1 349 ? 36.921 -3.631 -12.882 1.00 11.81 329 ASP A C 1
ATOM 2572 O O . ASP A 1 349 ? 37.122 -4.851 -12.983 1.00 15.47 329 ASP A O 1
ATOM 2577 N N . GLY A 1 350 ? 36.572 -3.058 -11.762 1.00 10.39 330 GLY A N 1
ATOM 2578 C CA . GLY A 1 350 ? 36.585 -3.770 -10.521 1.00 10.76 330 GLY A CA 1
ATOM 2579 C C . GLY A 1 350 ? 35.261 -4.496 -10.217 1.00 9.97 330 GLY A C 1
ATOM 2580 O O . GLY A 1 350 ? 34.339 -4.544 -11.020 1.00 10.98 330 GLY A O 1
ATOM 2581 N N . THR A 1 351 ? 35.176 -4.999 -8.949 1.00 10.27 331 THR A N 1
ATOM 2582 C CA . THR A 1 351 ? 34.024 -5.732 -8.507 1.00 10.37 331 THR A CA 1
ATOM 2583 C C . THR A 1 351 ? 33.456 -5.003 -7.258 1.00 10.18 331 THR A C 1
ATOM 2584 O O . THR A 1 351 ? 34.166 -4.741 -6.333 1.00 11.09 331 THR A O 1
ATOM 2588 N N . MET A 1 352 ? 32.125 -4.756 -7.321 1.00 9.97 332 MET A N 1
ATOM 2589 C CA . MET A 1 352 ? 31.407 -4.161 -6.184 1.00 9.74 332 MET A CA 1
ATOM 2590 C C . MET A 1 352 ? 31.010 -5.322 -5.251 1.00 9.37 332 MET A C 1
ATOM 2591 O O . MET A 1 352 ? 30.194 -6.180 -5.668 1.00 11.52 332 MET A O 1
ATOM 2596 N N . ARG A 1 353 ? 31.504 -5.288 -4.026 1.00 8.97 333 ARG A N 1
ATOM 2597 C CA . ARG A 1 353 ? 31.233 -6.295 -2.973 1.00 9.14 333 ARG A CA 1
ATOM 2598 C C . ARG A 1 353 ? 30.380 -5.626 -1.932 1.00 8.66 333 ARG A C 1
ATOM 2599 O O . ARG A 1 353 ? 30.846 -4.648 -1.341 1.00 9.49 333 ARG A O 1
ATOM 2607 N N . VAL A 1 354 ? 29.151 -6.125 -1.690 1.00 8.78 334 VAL A N 1
ATOM 2608 C CA . VAL A 1 354 ? 28.189 -5.415 -0.861 1.00 8.38 334 VAL A CA 1
ATOM 2609 C C . VAL A 1 354 ? 27.696 -6.306 0.219 1.00 7.50 334 VAL A C 1
ATOM 2610 O O . VAL A 1 354 ? 27.017 -7.341 -0.060 1.00 9.23 334 VAL A O 1
ATOM 2614 N N . TRP A 1 355 ? 27.927 -5.999 1.468 1.00 8.20 335 TRP A N 1
ATOM 2615 C CA . TRP A 1 355 ? 27.338 -6.683 2.673 1.00 8.87 335 TRP A CA 1
ATOM 2616 C C . TRP A 1 355 ? 26.137 -5.879 3.006 1.00 8.86 335 TRP A C 1
ATOM 2617 O O . TRP A 1 355 ? 26.222 -4.724 3.451 1.00 8.95 335 TRP A O 1
ATOM 2628 N N . TYR A 1 356 ? 24.923 -6.428 2.715 1.00 9.01 336 TYR A N 1
ATOM 2629 C CA . TYR A 1 356 ? 23.687 -5.713 2.908 1.00 8.62 336 TYR A CA 1
ATOM 2630 C C . TYR A 1 356 ? 22.896 -6.228 4.049 1.00 8.49 336 TYR A C 1
ATOM 2631 O O . TYR A 1 356 ? 22.749 -7.455 4.192 1.00 10.95 336 TYR A O 1
ATOM 2640 N N . SER A 1 357 ? 22.361 -5.374 4.891 1.00 8.72 337 SER A N 1
ATOM 2641 C CA . SER A 1 357 ? 21.385 -5.817 5.859 1.00 8.43 337 SER A CA 1
ATOM 2642 C C . SER A 1 357 ? 19.987 -5.632 5.335 1.00 7.62 337 SER A C 1
ATOM 2643 O O . SER A 1 357 ? 19.766 -4.828 4.376 1.00 8.62 337 SER A O 1
ATOM 2646 N N . ALA A 1 358 ? 19.050 -6.408 5.867 1.00 8.24 338 ALA A N 1
ATOM 2647 C CA . ALA A 1 358 ? 17.660 -6.344 5.409 1.00 8.44 338 ALA A CA 1
ATOM 2648 C C . ALA A 1 358 ? 16.769 -6.930 6.489 1.00 8.29 338 ALA A C 1
ATOM 2649 O O . ALA A 1 358 ? 17.221 -7.457 7.493 1.00 8.44 338 ALA A O 1
ATOM 2651 N N . LEU A 1 359 ? 15.464 -6.783 6.246 1.00 8.62 339 LEU A N 1
ATOM 2652 C CA . LEU A 1 359 ? 14.431 -7.309 7.169 1.00 8.95 339 LEU A CA 1
ATOM 2653 C C . LEU A 1 359 ? 13.378 -8.054 6.352 1.00 8.24 339 LEU A C 1
ATOM 2654 O O . LEU A 1 359 ? 13.083 -7.668 5.234 1.00 8.93 339 LEU A O 1
ATOM 2659 N N . GLN A 1 360 ? 12.810 -9.082 7.042 1.00 9.15 340 GLN A N 1
ATOM 2660 C CA . GLN A 1 360 ? 11.668 -9.820 6.559 1.00 8.89 340 GLN A CA 1
ATOM 2661 C C . GLN A 1 360 ? 10.480 -9.369 7.309 1.00 9.37 340 GLN A C 1
ATOM 2662 O O . GLN A 1 360 ? 10.488 -9.221 8.552 1.00 10.22 340 GLN A O 1
ATOM 2668 N N . LYS A 1 361 ? 9.354 -9.139 6.588 1.00 9.52 341 LYS A N 1
ATOM 2669 C CA . LYS A 1 361 ? 8.071 -8.721 7.203 1.00 9.74 341 LYS A CA 1
ATOM 2670 C C . LYS A 1 361 ? 7.224 -9.898 7.720 1.00 11.09 341 LYS A C 1
ATOM 2671 O O . LYS A 1 361 ? 7.304 -11.000 7.259 1.00 11.02 341 LYS A O 1
ATOM 2677 N N . ASP A 1 362 ? 6.360 -9.549 8.667 1.00 11.20 342 ASP A N 1
ATOM 2678 C CA . ASP A 1 362 ? 5.256 -10.455 9.008 1.00 12.78 342 ASP A CA 1
ATOM 2679 C C . ASP A 1 362 ? 5.690 -11.812 9.519 1.00 12.15 342 ASP A C 1
ATOM 2680 O O . ASP A 1 362 ? 5.162 -12.869 9.198 1.00 15.10 342 ASP A O 1
ATOM 2685 N N . THR A 1 363 ? 6.705 -11.811 10.382 1.00 11.60 343 THR A N 1
ATOM 2686 C CA . THR A 1 363 ? 7.411 -13.035 10.717 1.00 11.75 343 THR A CA 1
ATOM 2687 C C . THR A 1 363 ? 6.975 -13.701 12.083 1.00 13.46 343 THR A C 1
ATOM 2688 O O . THR A 1 363 ? 7.468 -14.800 12.384 1.00 12.88 343 THR A O 1
ATOM 2692 N N . ASN A 1 364 ? 6.030 -13.122 12.785 1.00 12.79 344 ASN A N 1
ATOM 2693 C CA . ASN A 1 364 ? 5.791 -13.645 14.186 1.00 13.14 344 ASN A CA 1
ATOM 2694 C C . ASN A 1 364 ? 5.383 -15.154 14.060 1.00 12.70 344 ASN A C 1
ATOM 2695 O O . ASN A 1 364 ? 4.460 -15.457 13.363 1.00 13.77 344 ASN A O 1
ATOM 2700 N N . ASN A 1 365 ? 6.070 -15.981 14.871 1.00 12.78 345 ASN A N 1
ATOM 2701 C CA . ASN A 1 365 ? 5.762 -17.450 14.941 1.00 14.17 345 ASN A CA 1
ATOM 2702 C C . ASN A 1 365 ? 5.836 -18.197 13.620 1.00 16.63 345 ASN A C 1
ATOM 2703 O O . ASN A 1 365 ? 5.366 -19.329 13.567 1.00 20.92 345 ASN A O 1
ATOM 2708 N N . LYS A 1 366 ? 6.517 -17.648 12.616 1.00 14.27 346 LYS A N 1
ATOM 2709 C CA . LYS A 1 366 ? 6.612 -18.222 11.300 1.00 15.44 346 LYS A CA 1
ATOM 2710 C C . LYS A 1 366 ? 7.940 -18.898 11.126 1.00 14.00 346 LYS A C 1
ATOM 2711 O O . LYS A 1 366 ? 8.960 -18.529 11.711 1.00 14.56 346 LYS A O 1
ATOM 2717 N N . MET A 1 367 ? 7.967 -19.943 10.319 1.00 13.56 347 MET A N 1
ATOM 2718 C CA . MET A 1 367 ? 9.260 -20.502 9.865 1.00 12.35 347 MET A CA 1
ATOM 2719 C C . MET A 1 367 ? 9.941 -19.567 8.900 1.00 12.56 347 MET A C 1
ATOM 2720 O O . MET A 1 367 ? 9.337 -19.091 7.978 1.00 13.69 347 MET A O 1
ATOM 2725 N N . VAL A 1 368 ? 11.232 -19.356 9.142 1.00 11.68 348 VAL A N 1
ATOM 2726 C CA . VAL A 1 368 ? 12.083 -18.476 8.323 1.00 11.40 348 VAL A CA 1
ATOM 2727 C C . VAL A 1 368 ? 13.366 -19.212 7.967 1.00 12.66 348 VAL A C 1
ATOM 2728 O O . VAL A 1 368 ? 13.746 -20.235 8.586 1.00 12.32 348 VAL A O 1
ATOM 2732 N N . ALA A 1 369 ? 14.043 -18.641 6.975 1.00 11.81 349 ALA A N 1
ATOM 2733 C CA . ALA A 1 369 ? 15.274 -19.285 6.435 1.00 12.90 349 ALA A CA 1
ATOM 2734 C C . ALA A 1 369 ? 16.460 -19.147 7.338 1.00 11.45 349 ALA A C 1
ATOM 2735 O O . ALA A 1 369 ? 16.660 -18.106 7.991 1.00 11.30 349 ALA A O 1
ATOM 2737 N N . ASP A 1 370 ? 17.324 -20.171 7.371 1.00 11.40 350 ASP A N 1
ATOM 2738 C CA . ASP A 1 370 ? 18.659 -20.114 7.868 1.00 10.41 350 ASP A CA 1
ATOM 2739 C C . ASP A 1 370 ? 19.615 -19.508 6.858 1.00 10.64 350 ASP A C 1
ATOM 2740 O O . ASP A 1 370 ? 19.191 -19.195 5.747 1.00 11.15 350 ASP A O 1
ATOM 2745 N N . SER A 1 371 ? 20.905 -19.425 7.208 1.00 11.10 351 SER A N 1
ATOM 2746 C CA . SER A 1 371 ? 21.832 -18.754 6.346 1.00 11.22 351 SER A CA 1
ATOM 2747 C C . SER A 1 371 ? 22.102 -19.524 5.040 1.00 11.61 351 SER A C 1
ATOM 2748 O O . SER A 1 371 ? 22.581 -18.961 4.041 1.00 13.46 351 SER A O 1
ATOM 2751 N N . SER A 1 372 ? 21.755 -20.831 5.048 1.00 12.99 352 SER A N 1
ATOM 2752 C CA . SER A 1 372 ? 21.869 -21.653 3.871 1.00 14.75 352 SER A CA 1
ATOM 2753 C C . SER A 1 372 ? 20.641 -21.628 2.961 1.00 15.62 352 SER A C 1
ATOM 2754 O O . SER A 1 372 ? 20.615 -22.351 1.963 1.00 18.94 352 SER A O 1
ATOM 2757 N N . GLY A 1 373 ? 19.628 -20.868 3.376 1.00 13.10 353 GLY A N 1
ATOM 2758 C CA . GLY A 1 373 ? 18.415 -20.803 2.708 1.00 15.14 353 GLY A CA 1
ATOM 2759 C C . GLY A 1 373 ? 17.448 -21.966 2.958 1.00 15.40 353 GLY A C 1
ATOM 2760 O O . GLY A 1 373 ? 16.441 -22.118 2.251 1.00 19.01 353 GLY A O 1
ATOM 2761 N N . ASN A 1 374 ? 17.646 -22.671 4.081 1.00 13.58 354 ASN A N 1
ATOM 2762 C CA . ASN A 1 374 ? 16.736 -23.765 4.422 1.00 13.64 354 ASN A CA 1
ATOM 2763 C C . ASN A 1 374 ? 15.775 -23.320 5.497 1.00 13.50 354 ASN A C 1
ATOM 2764 O O . ASN A 1 374 ? 16.100 -22.488 6.391 1.00 14.10 354 ASN A O 1
ATOM 2769 N N . LEU A 1 375 ? 14.558 -23.868 5.460 1.00 14.60 355 LEU A N 1
ATOM 2770 C CA . LEU A 1 375 ? 13.504 -23.454 6.301 1.00 14.06 355 LEU A CA 1
ATOM 2771 C C . LEU A 1 375 ? 13.540 -24.072 7.669 1.00 12.83 355 LEU A C 1
ATOM 2772 O O . LEU A 1 375 ? 12.769 -25.055 7.953 1.00 15.71 355 LEU A O 1
ATOM 2777 N N . THR A 1 376 ? 14.494 -23.671 8.562 1.00 13.21 356 THR A N 1
ATOM 2778 C CA . THR A 1 376 ? 14.834 -24.364 9.801 1.00 12.98 356 THR A CA 1
ATOM 2779 C C . THR A 1 376 ? 14.713 -23.509 11.050 1.00 12.71 356 THR A C 1
ATOM 2780 O O . THR A 1 376 ? 14.854 -23.988 12.161 1.00 15.85 356 THR A O 1
ATOM 2784 N N . ILE A 1 377 ? 14.374 -22.209 10.902 1.00 13.25 357 ILE A N 1
ATOM 2785 C CA . ILE A 1 377 ? 14.327 -21.315 12.019 1.00 13.50 357 ILE A CA 1
ATOM 2786 C C . ILE A 1 377 ? 12.886 -21.011 12.324 1.00 12.69 357 ILE A C 1
ATOM 2787 O O . ILE A 1 377 ? 12.136 -20.529 11.468 1.00 13.36 357 ILE A O 1
ATOM 2792 N N . GLN A 1 378 ? 12.548 -21.183 13.595 1.00 16.01 358 GLN A N 1
ATOM 2793 C CA . GLN A 1 378 ? 11.285 -20.702 14.072 1.00 16.77 358 GLN A CA 1
ATOM 2794 C C . GLN A 1 378 ? 11.369 -19.245 14.581 1.00 15.92 358 GLN A C 1
ATOM 2795 O O . GLN A 1 378 ? 11.952 -19.014 15.617 1.00 16.85 358 GLN A O 1
ATOM 2801 N N . ALA A 1 379 ? 10.797 -18.313 13.833 1.00 13.21 359 ALA A N 1
ATOM 2802 C CA . ALA A 1 379 ? 10.658 -16.961 14.373 1.00 13.37 359 ALA A CA 1
ATOM 2803 C C . ALA A 1 379 ? 9.767 -17.000 15.570 1.00 13.63 359 ALA A C 1
ATOM 2804 O O . ALA A 1 379 ? 8.844 -17.802 15.629 1.00 17.32 359 ALA A O 1
ATOM 2806 N N . LYS A 1 380 ? 9.986 -16.092 16.549 1.00 12.04 360 LYS A N 1
ATOM 2807 C CA . LYS A 1 380 ? 9.317 -16.130 17.817 1.00 12.46 360 LYS A CA 1
ATOM 2808 C C . LYS A 1 380 ? 8.191 -15.126 17.917 1.00 11.98 360 LYS A C 1
ATOM 2809 O O . LYS A 1 380 ? 7.839 -14.389 16.954 1.00 12.76 360 LYS A O 1
ATOM 2815 N N . SER A 1 381 ? 7.612 -15.085 19.107 1.00 15.18 361 SER A N 1
ATOM 2816 C CA . SER A 1 381 ? 6.360 -14.399 19.275 1.00 15.52 361 SER A CA 1
ATOM 2817 C C . SER A 1 381 ? 6.448 -12.844 19.071 1.00 14.10 361 SER A C 1
ATOM 2818 O O . SER A 1 381 ? 5.472 -12.303 18.571 1.00 15.16 361 SER A O 1
ATOM 2821 N N . GLU A 1 382 ? 7.560 -12.236 19.409 1.00 12.89 362 GLU A N 1
ATOM 2822 C CA . GLU A 1 382 ? 7.724 -10.820 19.304 1.00 13.57 362 GLU A CA 1
ATOM 2823 C C . GLU A 1 382 ? 8.614 -10.495 18.116 1.00 12.68 362 GLU A C 1
ATOM 2824 O O . GLU A 1 382 ? 8.953 -9.293 17.983 1.00 12.82 362 GLU A O 1
ATOM 2830 N N . ASP A 1 383 ? 8.915 -11.453 17.248 1.00 10.97 363 ASP A N 1
ATOM 2831 C CA . ASP A 1 383 ? 9.609 -11.158 16.000 1.00 12.23 363 ASP A CA 1
ATOM 2832 C C . ASP A 1 383 ? 8.612 -10.646 14.965 1.00 10.46 363 ASP A C 1
ATOM 2833 O O . ASP A 1 383 ? 8.193 -11.390 14.078 1.00 10.27 363 ASP A O 1
ATOM 2838 N N . ASP A 1 384 ? 8.238 -9.385 15.065 1.00 10.74 364 ASP A N 1
ATOM 2839 C CA . ASP A 1 384 ? 7.371 -8.800 14.095 1.00 11.02 364 ASP A CA 1
ATOM 2840 C C . ASP A 1 384 ? 7.954 -8.801 12.683 1.00 9.78 364 ASP A C 1
ATOM 2841 O O . ASP A 1 384 ? 7.287 -8.894 11.631 1.00 11.43 364 ASP A O 1
ATOM 2846 N N . ARG A 1 385 ? 9.324 -8.675 12.679 1.00 10.48 365 ARG A N 1
ATOM 2847 C CA . ARG A 1 385 ? 10.172 -8.785 11.508 1.00 10.22 365 ARG A CA 1
ATOM 2848 C C . ARG A 1 385 ? 11.461 -9.504 12.002 1.00 9.14 365 ARG A C 1
ATOM 2849 O O . ARG A 1 385 ? 11.613 -9.676 13.210 1.00 10.21 365 ARG A O 1
ATOM 2857 N N . ILE A 1 386 ? 12.264 -9.911 11.045 1.00 9.16 366 ILE A N 1
ATOM 2858 C CA . ILE A 1 386 ? 13.545 -10.548 11.348 1.00 8.81 366 ILE A CA 1
ATOM 2859 C C . ILE A 1 386 ? 14.636 -9.759 10.626 1.00 8.07 366 ILE A C 1
ATOM 2860 O O . ILE A 1 386 ? 14.530 -9.388 9.483 1.00 8.80 366 ILE A O 1
ATOM 2865 N N . TRP A 1 387 ? 15.722 -9.510 11.366 1.00 8.28 367 TRP A N 1
ATOM 2866 C CA . TRP A 1 387 ? 16.876 -8.730 10.906 1.00 8.44 367 TRP A CA 1
ATOM 2867 C C . TRP A 1 387 ? 18.048 -9.651 10.561 1.00 8.26 367 TRP A C 1
ATOM 2868 O O . TRP A 1 387 ? 18.515 -10.385 11.481 1.00 8.67 367 TRP A O 1
ATOM 2879 N N . ARG A 1 388 ? 18.593 -9.568 9.353 1.00 8.00 368 ARG A N 1
ATOM 2880 C CA . ARG A 1 388 ? 19.800 -10.315 9.010 1.00 8.04 368 ARG A CA 1
ATOM 2881 C C . ARG A 1 388 ? 20.725 -9.489 8.102 1.00 8.02 368 ARG A C 1
ATOM 2882 O O . ARG A 1 388 ? 20.351 -8.437 7.541 1.00 8.86 368 ARG A O 1
ATOM 2890 N N . ILE A 1 389 ? 21.943 -10.025 7.925 1.00 8.39 369 ILE A N 1
ATOM 2891 C CA . ILE A 1 389 ? 22.958 -9.484 7.008 1.00 8.41 369 ILE A CA 1
ATOM 2892 C C . ILE A 1 389 ? 23.305 -10.533 5.991 1.00 7.99 369 ILE A C 1
ATOM 2893 O O . ILE A 1 389 ? 23.638 -11.686 6.356 1.00 9.41 369 ILE A O 1
ATOM 2898 N N . GLY A 1 390 ? 23.248 -10.131 4.719 1.00 8.82 370 GLY A N 1
ATOM 2899 C CA . GLY A 1 390 ? 23.638 -10.947 3.580 1.00 9.23 370 GLY A CA 1
ATOM 2900 C C . GLY A 1 390 ? 24.640 -10.268 2.661 1.00 8.94 370 GLY A C 1
ATOM 2901 O O . GLY A 1 390 ? 25.324 -9.350 3.122 1.00 9.40 370 GLY A O 1
ATOM 2902 N N . TYR A 1 391 ? 24.693 -10.696 1.394 1.00 9.20 371 TYR A N 1
ATOM 2903 C CA . TYR A 1 391 ? 25.727 -10.282 0.521 1.00 8.96 371 TYR A CA 1
ATOM 2904 C C . TYR A 1 391 ? 25.252 -10.263 -0.894 1.00 8.81 371 TYR A C 1
ATOM 2905 O O . TYR A 1 391 ? 24.445 -11.112 -1.341 1.00 9.97 371 TYR A O 1
ATOM 2914 N N . ALA A 1 392 ? 25.741 -9.272 -1.687 1.00 8.37 372 ALA A N 1
ATOM 2915 C CA . ALA A 1 392 ? 25.498 -9.170 -3.108 1.00 9.39 372 ALA A CA 1
ATOM 2916 C C . ALA A 1 392 ? 26.747 -8.657 -3.798 1.00 9.91 372 ALA A C 1
ATOM 2917 O O . ALA A 1 392 ? 27.571 -8.004 -3.179 1.00 9.87 372 ALA A O 1
ATOM 2919 N N . GLU A 1 393 ? 26.824 -8.889 -5.117 1.00 9.12 373 GLU A N 1
ATOM 2920 C CA . GLU A 1 393 ? 28.052 -8.549 -5.802 1.00 9.51 373 GLU A CA 1
ATOM 2921 C C . GLU A 1 393 ? 27.788 -8.348 -7.271 1.00 9.55 373 GLU A C 1
ATOM 2922 O O . GLU A 1 393 ? 26.856 -9.013 -7.831 1.00 10.56 373 GLU A O 1
ATOM 2928 N N . ASN A 1 394 ? 28.604 -7.554 -7.962 1.00 9.49 374 ASN A N 1
ATOM 2929 C CA . ASN A 1 394 ? 28.573 -7.558 -9.433 1.00 9.91 374 ASN A CA 1
ATOM 2930 C C . ASN A 1 394 ? 29.887 -6.894 -9.894 1.00 9.95 374 ASN A C 1
ATOM 2931 O O . ASN A 1 394 ? 30.519 -6.134 -9.113 1.00 10.79 374 ASN A O 1
ATOM 2936 N N . SER A 1 395 ? 30.199 -7.084 -11.167 1.00 10.68 375 SER A N 1
ATOM 2937 C CA . SER A 1 395 ? 31.138 -6.233 -11.855 1.00 9.89 375 SER A CA 1
ATOM 2938 C C . SER A 1 395 ? 30.674 -4.770 -11.734 1.00 9.53 375 SER A C 1
ATOM 2939 O O . SER A 1 395 ? 29.474 -4.519 -11.917 1.00 10.10 375 SER A O 1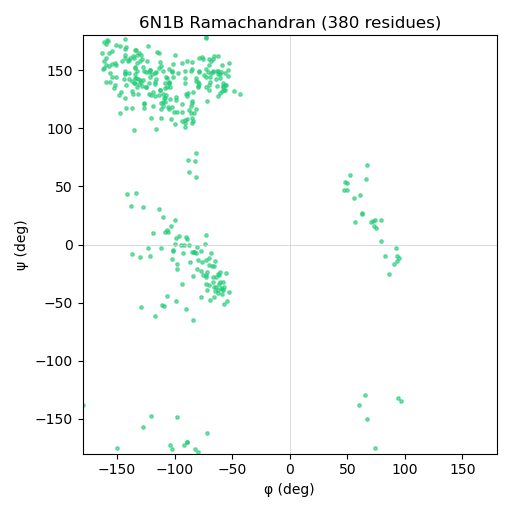
ATOM 2942 N N . PHE A 1 396 ? 31.606 -3.900 -11.469 1.00 9.81 376 PHE A N 1
ATOM 2943 C CA . PHE A 1 396 ? 31.268 -2.452 -11.422 1.00 9.92 376 PHE A CA 1
ATOM 2944 C C . PHE A 1 396 ? 30.686 -2.009 -12.786 1.00 9.84 376 PHE A C 1
ATOM 2945 O O . PHE A 1 396 ? 29.620 -1.322 -12.806 1.00 10.12 376 PHE A O 1
ATOM 2953 N N . VAL A 1 397 ? 31.265 -2.459 -13.901 1.00 9.85 377 VAL A N 1
ATOM 2954 C CA . VAL A 1 397 ? 30.760 -2.031 -15.187 1.00 10.95 377 VAL A CA 1
ATOM 2955 C C . VAL A 1 397 ? 29.353 -2.568 -15.404 1.00 9.89 377 VAL A C 1
ATOM 2956 O O . VAL A 1 397 ? 28.478 -1.834 -15.881 1.00 10.90 377 VAL A O 1
ATOM 2960 N N . GLU A 1 398 ? 29.117 -3.857 -15.098 1.00 9.84 378 GLU A N 1
ATOM 2961 C CA . GLU A 1 398 ? 27.786 -4.359 -15.339 1.00 11.06 378 GLU A CA 1
ATOM 2962 C C . GLU A 1 398 ? 26.733 -3.693 -14.448 1.00 11.18 378 GLU A C 1
ATOM 2963 O O . GLU A 1 398 ? 25.593 -3.425 -14.876 1.00 11.12 378 GLU A O 1
ATOM 2969 N N . MET A 1 399 ? 27.126 -3.405 -13.222 1.00 9.62 379 MET A N 1
ATOM 2970 C CA . MET A 1 399 ? 26.259 -2.671 -12.309 1.00 9.32 379 MET A CA 1
ATOM 2971 C C . MET A 1 399 ? 25.866 -1.312 -12.927 1.00 9.87 379 MET A C 1
ATOM 2972 O O . MET A 1 399 ? 24.664 -0.939 -12.955 1.00 10.32 379 MET A O 1
ATOM 2977 N N . MET A 1 400 ? 26.874 -0.566 -13.373 1.00 9.02 380 MET A N 1
ATOM 2978 C CA . MET A 1 400 ? 26.634 0.782 -13.993 1.00 9.84 380 MET A CA 1
ATOM 2979 C C . MET A 1 400 ? 25.720 0.662 -15.226 1.00 10.14 380 MET A C 1
ATOM 2980 O O . MET A 1 400 ? 24.836 1.501 -15.396 1.00 10.82 380 MET A O 1
ATOM 2985 N N . ARG A 1 401 ? 25.896 -0.383 -16.000 1.00 10.90 381 ARG A N 1
ATOM 2986 C CA . ARG A 1 401 ? 25.080 -0.567 -17.219 1.00 10.91 381 ARG A CA 1
ATOM 2987 C C . ARG A 1 401 ? 23.593 -0.699 -16.801 1.00 10.78 381 ARG A C 1
ATOM 2988 O O . ARG A 1 401 ? 22.665 -0.096 -17.438 1.00 12.54 381 ARG A O 1
ATOM 2996 N N . VAL A 1 402 ? 23.345 -1.449 -15.733 1.00 9.89 382 VAL A N 1
ATOM 2997 C CA . VAL A 1 402 ? 21.967 -1.603 -15.278 1.00 11.00 382 VAL A CA 1
ATOM 2998 C C . VAL A 1 402 ? 21.466 -0.282 -14.705 1.00 11.50 382 VAL A C 1
ATOM 2999 O O . VAL A 1 402 ? 20.337 0.169 -15.027 1.00 12.15 382 VAL A O 1
ATOM 3003 N N . LEU A 1 403 ? 22.227 0.384 -13.827 1.00 9.74 383 LEU A N 1
ATOM 3004 C CA . LEU A 1 403 ? 21.764 1.603 -13.240 1.00 10.11 383 LEU A CA 1
ATOM 3005 C C . LEU A 1 403 ? 21.422 2.693 -14.230 1.00 10.32 383 LEU A C 1
ATOM 3006 O O . LEU A 1 403 ? 20.458 3.478 -14.038 1.00 13.99 383 LEU A O 1
ATOM 3011 N N . LEU A 1 404 ? 22.251 2.791 -15.288 1.00 10.39 384 LEU A N 1
ATOM 3012 C CA . LEU A 1 404 ? 22.114 3.834 -16.248 1.00 10.72 384 LEU A CA 1
ATOM 3013 C C . LEU A 1 404 ? 21.270 3.409 -17.451 1.00 12.56 384 LEU A C 1
ATOM 3014 O O . LEU A 1 404 ? 21.044 4.225 -18.375 1.00 15.50 384 LEU A O 1
ATOM 3019 N N . ASP A 1 405 ? 20.791 2.194 -17.474 1.00 13.87 385 ASP A N 1
ATOM 3020 C CA . ASP A 1 405 ? 20.098 1.654 -18.667 1.00 17.39 385 ASP A CA 1
ATOM 3021 C C . ASP A 1 405 ? 20.898 1.875 -19.917 1.00 16.79 385 ASP A C 1
ATOM 3022 O O . ASP A 1 405 ? 20.381 2.345 -20.937 1.00 18.99 385 ASP A O 1
ATOM 3027 N N . ASP A 1 406 ? 22.200 1.561 -19.852 1.00 14.21 386 ASP A N 1
ATOM 3028 C CA . ASP A 1 406 ? 23.151 1.827 -20.974 1.00 14.64 386 ASP A CA 1
ATOM 3029 C C . ASP A 1 406 ? 23.981 0.543 -21.115 1.00 14.86 386 ASP A C 1
ATOM 3030 O O . ASP A 1 406 ? 24.974 0.337 -20.427 1.00 14.85 386 ASP A O 1
ATOM 3035 N N . PRO A 1 407 ? 23.581 -0.316 -22.108 1.00 17.69 387 PRO A N 1
ATOM 3036 C CA . PRO A 1 407 ? 24.259 -1.573 -22.315 1.00 16.66 387 PRO A CA 1
ATOM 3037 C C . PRO A 1 407 ? 25.711 -1.400 -22.765 1.00 16.62 387 PRO A C 1
ATOM 3038 O O . PRO A 1 407 ? 26.427 -2.393 -22.821 1.00 20.50 387 PRO A O 1
ATOM 3042 N N . GLY A 1 408 ? 26.106 -0.194 -23.198 1.00 16.84 388 GLY A N 1
ATOM 3043 C CA . GLY A 1 408 ? 27.490 0.007 -23.610 1.00 17.77 388 GLY A CA 1
ATOM 3044 C C . GLY A 1 408 ? 28.357 0.815 -22.724 1.00 16.07 388 GLY A C 1
ATOM 3045 O O . GLY A 1 408 ? 29.476 1.165 -23.040 1.00 19.09 388 GLY A O 1
ATOM 3046 N N . TYR A 1 409 ? 27.897 1.124 -21.497 1.00 14.50 389 TYR A N 1
ATOM 3047 C CA . TYR A 1 409 ? 28.707 1.918 -20.550 1.00 12.77 389 TYR A CA 1
ATOM 3048 C C . TYR A 1 409 ? 30.020 1.181 -20.328 1.00 14.08 389 TYR A C 1
ATOM 3049 O O . TYR A 1 409 ? 30.038 -0.021 -20.062 1.00 16.68 389 TYR A O 1
ATOM 3058 N N . THR A 1 410 ? 31.087 1.984 -20.284 1.00 15.26 390 THR A N 1
ATOM 3059 C CA . THR A 1 410 ? 32.351 1.555 -19.786 1.00 17.96 390 THR A CA 1
ATOM 3060 C C . THR A 1 410 ? 32.928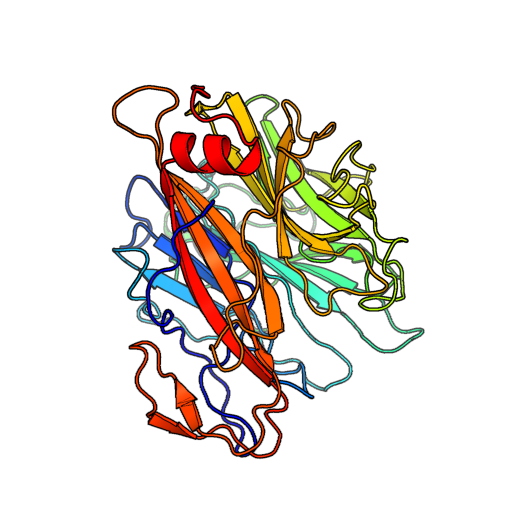 2.707 -18.981 1.00 18.29 390 THR A C 1
ATOM 3061 O O . THR A 1 410 ? 32.608 3.878 -19.175 1.00 20.46 390 THR A O 1
ATOM 3065 N N . THR A 1 411 ? 33.838 2.431 -18.086 1.00 23.75 391 THR A N 1
ATOM 3066 C CA . THR A 1 411 ? 34.318 3.482 -17.197 1.00 24.58 391 THR A CA 1
ATOM 3067 C C . THR A 1 411 ? 35.030 4.645 -17.974 1.00 31.34 391 THR A C 1
ATOM 3068 O O . THR A 1 411 ? 35.867 4.279 -18.762 1.00 34.55 391 THR A O 1
#